Protein AF-A0A1T4LUF7-F1 (afdb_monomer)

Radius of gyration: 30.99 Å; Cα contacts (8 Å, |Δi|>4): 1324; chains: 1; bounding box: 72×42×96 Å

pLDDT: mean 92.72, std 5.29, range [58.97, 98.5]

Sequence (493 aa):
MELEKEYSCLEKNELVFCKAINVDKNYQETPEAYLDDIFKVVKCTAHSYVTSCDIKDSTVYIIGKTEICLTYYNEQNELLYTDFVEDFNESIAIDSVSEYAFGIVTVCNKYCNFRIINQRRIDIHTSFALNVSVYDKKSCPCVCKCEKSKLKKSEEKIAYVENAVISKIDVEESFVLPANSNGINRVVSFELSATSTDIKTIKDKALIRANVSISVLYTNNENKIDKANFTFEASKIVEISGVDEKCSCIAKISKGSLYVKAKSSTDDNGGKIELYGDLSLAVIVVKEECRKIISDGYIVGKKTKNSYSSFDCLTNGKCVSDSKNAKLSLDLSSSITKIYDLSVVVSSCTQKNNKLCVDFEICILAESAEKGIEYITQTKTIEIKTENSEIASSAFVSSFDYTIVNDKNISVNVMYSYCGYMGKQKTINALSEIECTDDSVSVPALTLYFAKQNEKLWDIAKKFSSDIELIKKENNITCESLDSNKVIIIPGL

Organism: NCBI:txid290054

Secondary structure (DSSP, 8-state):
----EEEEEEEEEEEEEEEEEEEEEEEEE---TTSPP-SEEEEEEEEEEEEEEEEETTEEEEEEEEEEEEEEE-TT--EEEEEEEEEEEEEEE-S---TT-EEEEEEEEEEEEEEEEETTEEEEEEEEEEEEEEEEEEEEEEEEEETT-EEEEEEEEEEEEEEEEEEEEEEEEEEEPPTTS----EEEEEEEEEEEEEEEEETTEEEEEEEEEEEEEEE-TTS-EEEEEEEEEEEEEEE-TT--TT-EEEEEEEEEEEEEEEE--SS-TT-EEEEEEEEEEEEEEEEEEEEEEEEEEE-TTEEEEEEEEEEEEEEEEEEEEEEEEEEEEEE-SSPEEEEEEEEEEEEEEEEETTEEEEEEEEEEEEEETTTEEEEEEEEEEEEEE-SSEEEEEEEEEEEEEEEEEETTEEEEEEEEEEEEEEEEEEEEEEEEEEEEEEEE----SEEEEEEPTT-BHHHHHHHTT--HHHHHHHHT--SSB-SS-EEEEEE--

Nearest PDB structures (foldseek):
  8f8q-assembly1_G  TM=3.710E-01  e=1.313E+00  Homo sapiens
  7ds2-assembly1_B  TM=4.241E-01  e=5.487E+00  Gallus gallus
  5ixm-assembly1_B  TM=3.322E-01  e=4.357E+00  Yersinia pestis
  1bxw-assembly1_A  TM=1.944E-01  e=5.239E+00  Escherichia coli BL21(DE3)
  6h04-assembly1_C  TM=9.007E-02  e=1.989E+00  Homo sapiens

Structure (mmCIF, N/CA/C/O backbone):
data_AF-A0A1T4LUF7-F1
#
_entry.id   AF-A0A1T4LUF7-F1
#
loop_
_atom_site.group_PDB
_atom_site.id
_atom_site.type_symbol
_atom_site.label_atom_id
_atom_site.label_alt_id
_atom_site.label_comp_id
_atom_site.label_asym_id
_atom_site.label_entity_id
_atom_site.label_seq_id
_atom_site.pdbx_PDB_ins_code
_atom_site.Cartn_x
_atom_site.Cartn_y
_atom_site.Cartn_z
_atom_site.occupancy
_atom_site.B_iso_or_equiv
_atom_site.auth_seq_id
_atom_site.auth_comp_id
_atom_site.auth_asym_id
_atom_site.auth_atom_id
_atom_site.pdbx_PDB_model_num
ATOM 1 N N . MET A 1 1 ? -36.507 -10.527 41.087 1.00 68.25 1 MET A N 1
ATOM 2 C CA . MET A 1 1 ? -36.806 -9.113 40.719 1.00 68.25 1 MET A CA 1
ATOM 3 C C . MET A 1 1 ? -36.488 -8.934 39.247 1.00 68.25 1 MET A C 1
ATOM 5 O O . MET A 1 1 ? -35.364 -9.230 38.865 1.00 68.25 1 MET A O 1
ATOM 9 N N . GLU A 1 2 ? -37.439 -8.474 38.437 1.00 72.06 2 GLU A N 1
ATOM 10 C CA . GLU A 1 2 ? -37.173 -8.180 37.025 1.00 72.06 2 GLU A CA 1
ATOM 11 C C . GLU A 1 2 ? -36.382 -6.867 36.914 1.00 72.06 2 GLU A C 1
ATOM 13 O O . GLU A 1 2 ? -36.699 -5.882 37.588 1.00 72.06 2 GLU A O 1
ATOM 18 N N . LEU A 1 3 ? -35.285 -6.891 36.157 1.00 84.75 3 LEU A N 1
ATOM 19 C CA . LEU A 1 3 ? -34.442 -5.722 35.914 1.00 84.75 3 LEU A CA 1
ATOM 20 C C . LEU A 1 3 ? -34.848 -5.094 34.587 1.00 84.75 3 LEU A C 1
ATOM 22 O O . LEU A 1 3 ? -34.883 -5.786 33.572 1.00 84.75 3 LEU A O 1
ATOM 26 N N . GLU A 1 4 ? -35.075 -3.785 34.584 1.00 89.19 4 GLU A N 1
ATOM 27 C CA . GLU A 1 4 ? -35.257 -3.021 33.352 1.00 89.19 4 GLU A CA 1
ATOM 28 C C . GLU A 1 4 ? -33.883 -2.716 32.747 1.00 89.19 4 GLU A C 1
ATOM 30 O O . GLU A 1 4 ? -33.110 -1.915 33.288 1.00 89.19 4 GLU A O 1
ATOM 35 N N . LYS A 1 5 ? -33.562 -3.418 31.655 1.00 91.88 5 LYS A N 1
ATOM 36 C CA . LYS A 1 5 ? -32.275 -3.359 30.953 1.00 91.88 5 LYS A CA 1
ATOM 37 C C . LYS A 1 5 ? -32.469 -2.726 29.582 1.00 91.88 5 LYS A C 1
ATOM 39 O O . LYS A 1 5 ? -33.383 -3.091 28.849 1.00 91.88 5 LYS A O 1
ATOM 44 N N . GLU A 1 6 ? -31.558 -1.840 29.214 1.00 93.75 6 GLU A N 1
ATOM 45 C CA . GLU A 1 6 ? -31.415 -1.351 27.848 1.00 93.75 6 GLU A CA 1
ATOM 46 C C . GLU A 1 6 ? -30.084 -1.863 27.296 1.00 93.75 6 GLU A C 1
ATOM 48 O O . GLU A 1 6 ? -29.048 -1.838 27.977 1.00 93.75 6 GLU A O 1
ATOM 53 N N . TYR A 1 7 ? -30.122 -2.321 26.050 1.00 92.62 7 TYR A N 1
ATOM 54 C CA . TYR A 1 7 ? -28.956 -2.820 25.338 1.00 92.62 7 TYR A CA 1
ATOM 55 C C . TYR A 1 7 ? -28.556 -1.835 24.244 1.00 92.62 7 TYR A C 1
ATOM 57 O O . TYR A 1 7 ? -29.390 -1.183 23.617 1.00 92.62 7 TYR A O 1
ATOM 65 N N . SER A 1 8 ? -27.257 -1.752 24.004 1.00 92.50 8 SER A N 1
ATOM 66 C CA . SER A 1 8 ? -26.667 -1.144 22.817 1.00 92.50 8 SER A CA 1
ATOM 67 C C . SER A 1 8 ? -25.793 -2.173 22.109 1.00 92.50 8 SER A C 1
ATOM 69 O O . SER A 1 8 ? -25.601 -3.287 22.593 1.00 92.50 8 SER A O 1
ATOM 71 N N . CYS A 1 9 ? -25.209 -1.789 20.981 1.00 91.19 9 CYS A N 1
ATOM 72 C CA . CYS A 1 9 ? -24.253 -2.626 20.277 1.00 91.19 9 CYS A CA 1
ATOM 73 C C . CYS A 1 9 ? -22.980 -1.833 19.991 1.00 91.19 9 CYS A C 1
ATOM 75 O O . CYS A 1 9 ? -23.034 -0.750 19.408 1.00 91.19 9 CYS A O 1
ATOM 77 N N . LEU A 1 10 ? -21.831 -2.355 20.419 1.00 92.00 10 LEU A N 1
ATOM 78 C CA . LEU A 1 10 ? -20.542 -1.833 19.984 1.00 92.00 10 LEU A CA 1
ATOM 79 C C . LEU A 1 10 ? -20.235 -2.430 18.614 1.00 92.00 10 LEU A C 1
ATOM 81 O O . LEU A 1 10 ? -19.961 -3.621 18.508 1.00 92.00 10 LEU A O 1
ATOM 85 N N . GLU A 1 11 ? -20.279 -1.600 17.575 1.00 92.06 11 GLU A N 1
ATOM 86 C CA . GLU A 1 11 ? -20.084 -2.056 16.195 1.00 92.06 11 GLU A CA 1
ATOM 87 C C . GLU A 1 11 ? -18.915 -1.370 15.508 1.00 92.06 11 GLU A C 1
ATOM 89 O O . GLU A 1 11 ? -18.881 -0.145 15.453 1.00 92.06 11 GLU A O 1
ATOM 94 N N . LYS A 1 12 ? -17.973 -2.121 14.959 1.00 93.31 12 LYS A N 1
ATOM 95 C CA . LYS A 1 12 ? -16.908 -1.558 14.125 1.00 93.31 12 LYS A CA 1
ATOM 96 C C . LYS A 1 12 ? -16.509 -2.558 13.063 1.00 93.31 12 LYS A C 1
ATOM 98 O O . LYS A 1 12 ? -16.704 -3.758 13.250 1.00 93.31 12 LYS A O 1
ATOM 103 N N . ASN A 1 13 ? -15.901 -2.070 11.997 1.00 95.19 13 ASN A N 1
ATOM 104 C CA . ASN A 1 13 ? -15.259 -2.964 11.053 1.00 95.19 13 ASN A CA 1
ATOM 105 C C . ASN A 1 13 ? -14.015 -3.578 11.704 1.00 95.19 13 ASN A C 1
ATOM 107 O O . ASN A 1 13 ? -13.225 -2.898 12.371 1.00 95.19 13 ASN A O 1
ATOM 111 N N . GLU A 1 14 ? -13.855 -4.881 11.529 1.00 94.38 14 GLU A N 1
ATOM 112 C CA . GLU A 1 14 ? -12.694 -5.648 11.960 1.00 94.38 14 GLU A CA 1
ATOM 113 C C . GLU A 1 14 ? -12.045 -6.326 10.771 1.00 94.38 14 GLU A C 1
ATOM 115 O O . GLU A 1 14 ? -12.718 -6.709 9.822 1.00 94.38 14 GLU A O 1
ATOM 120 N N . LEU A 1 15 ? -10.727 -6.489 10.846 1.00 95.12 15 LEU A N 1
ATOM 121 C CA . LEU A 1 15 ? -9.984 -7.291 9.889 1.00 95.12 15 LEU A CA 1
ATOM 122 C C . LEU A 1 15 ? -10.363 -8.763 10.095 1.00 95.12 15 LEU A C 1
ATOM 124 O O . LEU A 1 15 ? -9.934 -9.378 11.072 1.00 95.12 15 LEU A O 1
ATOM 128 N N . VAL A 1 16 ? -11.175 -9.307 9.192 1.00 95.69 16 VAL A N 1
ATOM 129 C CA . VAL A 1 16 ? -11.674 -10.693 9.257 1.00 95.69 16 VAL A CA 1
ATOM 130 C C . VAL A 1 16 ? -10.852 -11.651 8.399 1.00 95.69 16 VAL A C 1
ATOM 132 O O . VAL A 1 16 ? -10.808 -12.845 8.675 1.00 95.69 16 VAL A O 1
ATOM 135 N N . PHE A 1 17 ? -10.137 -11.135 7.398 1.00 96.25 17 PHE A N 1
ATOM 136 C CA . PHE A 1 17 ? -9.206 -11.916 6.590 1.00 96.25 17 PHE A CA 1
ATOM 137 C C . PHE A 1 17 ? -7.985 -11.075 6.220 1.00 96.25 17 PHE A C 1
ATOM 139 O O . PHE A 1 17 ? -8.116 -9.942 5.763 1.00 96.25 17 PHE A O 1
ATOM 146 N N . CYS A 1 18 ? -6.791 -11.638 6.401 1.00 94.94 18 CYS A N 1
ATOM 147 C CA . CYS A 1 18 ? -5.533 -11.013 6.008 1.00 94.94 18 CYS A CA 1
ATOM 148 C C . CYS A 1 18 ? -4.544 -12.079 5.542 1.00 94.94 18 CYS A C 1
ATOM 150 O O . CYS A 1 18 ? -4.130 -12.927 6.338 1.00 94.94 18 CYS A O 1
ATOM 152 N N . LYS A 1 19 ? -4.179 -12.061 4.256 1.00 94.50 19 LYS A N 1
ATOM 153 C CA . LYS A 1 19 ? -3.193 -12.989 3.682 1.00 94.50 19 LYS A CA 1
ATOM 154 C C . LYS A 1 19 ? -2.376 -12.327 2.577 1.00 94.50 19 LYS A C 1
ATOM 156 O O . LYS A 1 19 ? -2.897 -11.545 1.789 1.00 94.50 19 LYS A O 1
ATOM 161 N N . ALA A 1 20 ? -1.106 -12.714 2.497 1.00 94.38 20 ALA A N 1
ATOM 162 C CA . ALA A 1 20 ? -0.265 -12.490 1.329 1.00 94.38 20 ALA A CA 1
ATOM 163 C C . ALA A 1 20 ? -0.337 -13.727 0.425 1.00 94.38 20 ALA A C 1
ATOM 165 O O . ALA A 1 20 ? -0.019 -14.834 0.866 1.00 94.38 20 ALA A O 1
ATOM 166 N N . ILE A 1 21 ? -0.774 -13.547 -0.818 1.00 96.00 21 ILE A N 1
ATOM 167 C CA . ILE A 1 21 ? -0.974 -14.624 -1.791 1.00 96.00 21 ILE A CA 1
ATOM 168 C C . ILE A 1 21 ? 0.021 -14.435 -2.919 1.00 96.00 21 ILE A C 1
ATOM 170 O O . ILE A 1 21 ? 0.059 -13.378 -3.537 1.00 96.00 21 ILE A O 1
ATOM 174 N N . ASN A 1 22 ? 0.833 -15.456 -3.171 1.00 96.62 22 ASN A N 1
ATOM 175 C CA . ASN A 1 22 ? 1.779 -15.432 -4.277 1.00 96.62 22 ASN A CA 1
ATOM 176 C C . ASN A 1 22 ? 1.057 -15.825 -5.558 1.00 96.62 22 ASN A C 1
ATOM 178 O O . ASN A 1 22 ? 0.342 -16.826 -5.577 1.00 96.62 22 ASN A O 1
ATOM 182 N N . VAL A 1 23 ? 1.271 -15.038 -6.599 1.00 97.38 23 VAL A N 1
ATOM 183 C CA . VAL A 1 23 ? 0.708 -15.233 -7.923 1.00 97.38 23 VAL A CA 1
ATOM 184 C C . VAL A 1 23 ? 1.871 -15.329 -8.894 1.00 97.38 23 VAL A C 1
ATOM 186 O O . VAL A 1 23 ? 2.714 -14.434 -8.943 1.00 97.38 23 VAL A O 1
ATOM 189 N N . ASP A 1 24 ? 1.897 -16.416 -9.654 1.00 97.19 24 ASP A N 1
ATOM 190 C CA . ASP A 1 24 ? 2.863 -16.647 -10.718 1.00 97.19 24 ASP A CA 1
ATOM 191 C C . ASP A 1 24 ? 2.123 -16.632 -12.058 1.00 97.19 24 ASP A C 1
ATOM 193 O O . ASP A 1 24 ? 1.112 -17.322 -12.231 1.00 97.19 24 ASP A O 1
ATOM 197 N N . LYS A 1 25 ? 2.610 -15.832 -13.008 1.00 97.12 25 LYS A N 1
ATOM 198 C CA . LYS A 1 25 ? 2.040 -15.723 -14.354 1.00 97.12 25 LYS A CA 1
ATOM 199 C C . LYS A 1 25 ? 3.109 -15.966 -15.405 1.00 97.12 25 LYS A C 1
ATOM 201 O O . LYS A 1 25 ? 4.266 -15.575 -15.246 1.00 97.12 25 LYS A O 1
ATOM 206 N N . ASN A 1 26 ? 2.684 -16.628 -16.475 1.00 97.06 26 ASN A N 1
ATOM 207 C CA . ASN A 1 26 ? 3.510 -16.937 -17.629 1.00 97.06 26 ASN A CA 1
ATOM 208 C C . ASN A 1 26 ? 2.856 -16.295 -18.845 1.00 97.06 26 ASN A C 1
ATOM 210 O O . ASN A 1 26 ? 1.731 -16.659 -19.189 1.00 97.06 26 ASN A O 1
ATOM 214 N N . TYR A 1 27 ? 3.565 -15.368 -19.468 1.00 96.81 27 TYR A N 1
ATOM 215 C CA . TYR A 1 27 ? 3.114 -14.650 -20.648 1.00 96.81 27 TYR A CA 1
ATOM 216 C C . TYR A 1 27 ? 4.032 -14.973 -21.820 1.00 96.81 27 TYR A C 1
ATOM 218 O O . TYR A 1 27 ? 5.219 -15.251 -21.629 1.00 96.81 27 TYR A O 1
ATOM 226 N N . GLN A 1 28 ? 3.478 -14.981 -23.027 1.00 96.88 28 GLN A N 1
ATOM 227 C CA . GLN A 1 28 ? 4.234 -15.227 -24.247 1.00 96.88 28 GLN A CA 1
ATOM 228 C C . GLN A 1 28 ? 4.011 -14.052 -25.185 1.00 96.88 28 GLN A C 1
ATOM 230 O O . GLN A 1 28 ? 2.984 -13.980 -25.858 1.00 96.88 28 GLN A O 1
ATOM 235 N N . GLU A 1 29 ? 5.013 -13.188 -25.272 1.00 97.12 29 GLU A N 1
ATOM 236 C CA . GLU A 1 29 ? 4.901 -11.915 -25.968 1.00 97.12 29 GLU A CA 1
ATOM 237 C C . GLU A 1 29 ? 5.579 -11.935 -27.331 1.00 97.12 29 GLU A C 1
ATOM 239 O O . GLU A 1 29 ? 6.511 -12.704 -27.606 1.00 97.12 29 GLU A O 1
ATOM 244 N N . THR A 1 30 ? 5.085 -11.078 -28.217 1.00 96.12 30 THR A N 1
ATOM 245 C CA . THR A 1 30 ? 5.640 -10.860 -29.553 1.00 96.12 30 THR A CA 1
ATOM 246 C C . THR A 1 30 ? 5.667 -9.362 -29.827 1.00 96.12 30 THR A C 1
ATOM 248 O O . THR A 1 30 ? 4.592 -8.767 -29.884 1.00 96.12 30 THR A O 1
ATOM 251 N N . PRO A 1 31 ? 6.852 -8.737 -30.007 1.00 94.00 31 PRO A N 1
ATOM 252 C CA . PRO A 1 31 ? 6.928 -7.325 -30.359 1.00 94.00 31 PRO A CA 1
ATOM 253 C C . PRO A 1 31 ? 6.099 -7.015 -31.605 1.00 94.00 31 PRO A C 1
ATOM 255 O O . PRO A 1 31 ? 5.992 -7.848 -32.516 1.00 94.00 31 PRO A O 1
ATOM 258 N N . GLU A 1 32 ? 5.546 -5.807 -31.665 1.00 91.56 32 GLU A N 1
ATOM 259 C CA . GLU A 1 32 ? 4.756 -5.353 -32.808 1.00 91.56 32 GLU A CA 1
ATOM 260 C C . GLU A 1 32 ? 5.536 -5.424 -34.128 1.00 91.56 32 GLU A C 1
ATOM 262 O O . GLU A 1 32 ? 6.760 -5.305 -34.164 1.00 91.56 32 GLU A O 1
ATOM 267 N N . ALA A 1 33 ? 4.822 -5.607 -35.242 1.00 90.50 33 ALA A N 1
ATOM 268 C CA . ALA A 1 33 ? 5.426 -5.881 -36.548 1.00 90.50 33 ALA A CA 1
ATOM 269 C C . ALA A 1 33 ? 6.339 -4.759 -37.081 1.00 90.50 33 ALA A C 1
ATOM 271 O O . ALA A 1 33 ? 7.165 -5.024 -37.948 1.00 90.50 33 ALA A O 1
ATOM 272 N N . TYR A 1 34 ? 6.188 -3.524 -36.590 1.00 90.38 34 TYR A N 1
ATOM 273 C CA . TYR A 1 34 ? 7.048 -2.398 -36.968 1.00 90.38 34 TYR A CA 1
ATOM 274 C C . TYR A 1 34 ? 8.362 -2.335 -36.176 1.00 90.38 34 TYR A C 1
ATOM 276 O O . TYR A 1 34 ? 9.232 -1.539 -36.522 1.00 90.38 34 TYR A O 1
ATOM 284 N N . LEU A 1 35 ? 8.489 -3.105 -35.093 1.00 91.19 35 LEU A N 1
ATOM 285 C CA . LEU A 1 35 ? 9.718 -3.203 -34.310 1.00 91.19 35 LEU A CA 1
ATOM 286 C C . LEU A 1 35 ? 10.639 -4.252 -34.923 1.00 91.19 35 LEU A C 1
ATOM 288 O O . LEU A 1 35 ? 10.155 -5.286 -35.383 1.00 91.19 35 LEU A O 1
ATOM 292 N N . ASP A 1 36 ? 11.948 -4.019 -34.873 1.00 94.25 36 ASP A N 1
ATOM 293 C CA . ASP A 1 36 ? 12.945 -4.988 -35.332 1.00 94.25 36 ASP A CA 1
ATOM 294 C C . ASP A 1 36 ? 13.020 -6.227 -34.428 1.00 94.25 36 ASP A C 1
ATOM 296 O O . ASP A 1 36 ? 12.439 -6.301 -33.344 1.00 94.25 36 ASP A O 1
ATOM 300 N N . ASP A 1 37 ? 13.756 -7.224 -34.900 1.00 95.44 37 ASP A N 1
ATOM 301 C CA . ASP A 1 37 ? 13.931 -8.501 -34.226 1.00 95.44 37 ASP A CA 1
ATOM 302 C C . ASP A 1 37 ? 14.769 -8.396 -32.947 1.00 95.44 37 ASP A C 1
ATOM 304 O O . ASP A 1 37 ? 15.745 -7.649 -32.851 1.00 95.44 37 ASP A O 1
ATOM 308 N N . ILE A 1 38 ? 14.404 -9.212 -31.958 1.00 96.62 38 ILE A N 1
ATOM 309 C CA . ILE A 1 38 ? 15.122 -9.348 -30.697 1.00 96.62 38 ILE A CA 1
ATOM 310 C C . ILE A 1 38 ? 16.442 -10.076 -30.959 1.00 96.62 38 ILE A C 1
ATOM 312 O O . ILE A 1 38 ? 16.466 -11.294 -31.151 1.00 96.62 38 ILE A O 1
ATOM 316 N N . PHE A 1 39 ? 17.553 -9.341 -30.894 1.00 94.31 39 PHE A N 1
ATOM 317 C CA . PHE A 1 39 ? 18.899 -9.909 -30.953 1.00 94.31 39 PHE A CA 1
ATOM 318 C C . PHE A 1 39 ? 19.443 -10.220 -29.552 1.00 94.31 39 PHE A C 1
ATOM 320 O O . PHE A 1 39 ? 19.915 -11.328 -29.292 1.00 94.31 39 PHE A O 1
ATOM 327 N N . LYS A 1 40 ? 19.341 -9.268 -28.613 1.00 93.06 40 LYS A N 1
ATOM 328 C CA . LYS A 1 40 ? 19.779 -9.452 -27.217 1.00 93.06 40 LYS A CA 1
ATOM 329 C C . LYS A 1 40 ? 18.921 -8.644 -26.250 1.00 93.06 40 LYS A C 1
ATOM 331 O O . LYS A 1 40 ? 18.889 -7.422 -26.329 1.00 93.06 40 LYS A O 1
ATOM 336 N N . VAL A 1 41 ? 18.292 -9.308 -25.283 1.00 94.75 41 VAL A N 1
ATOM 337 C CA . VAL A 1 41 ? 17.543 -8.626 -24.216 1.00 94.75 41 VAL A CA 1
ATOM 338 C C . VAL A 1 41 ? 18.507 -7.993 -23.212 1.00 94.75 41 VAL A C 1
ATOM 340 O O . VAL A 1 41 ? 19.458 -8.636 -22.767 1.00 94.75 41 VAL A O 1
ATOM 343 N N . VAL A 1 42 ? 18.243 -6.734 -22.861 1.00 93.31 42 VAL A N 1
ATOM 344 C CA . VAL A 1 42 ? 19.004 -5.955 -21.872 1.00 93.31 42 VAL A CA 1
ATOM 345 C C . VAL A 1 42 ? 18.244 -5.871 -20.552 1.00 93.31 42 VAL A C 1
ATOM 347 O O . VAL A 1 42 ? 18.818 -6.088 -19.487 1.00 93.31 42 VAL A O 1
ATOM 350 N N . LYS A 1 43 ? 16.944 -5.570 -20.623 1.00 93.75 43 LYS A N 1
ATOM 351 C CA . LYS A 1 43 ? 16.053 -5.415 -19.471 1.00 93.75 43 LYS A CA 1
ATOM 352 C C . LYS A 1 43 ? 14.687 -5.988 -19.825 1.00 93.75 43 LYS A C 1
ATOM 354 O O . LYS A 1 43 ? 14.148 -5.679 -20.881 1.00 93.75 43 LYS A O 1
ATOM 359 N N . CYS A 1 44 ? 14.128 -6.798 -18.936 1.00 94.94 44 CYS A N 1
ATOM 360 C CA . CYS A 1 44 ? 12.742 -7.242 -19.007 1.00 94.94 44 CYS A CA 1
ATOM 361 C C . CYS A 1 44 ? 12.168 -7.191 -17.595 1.00 94.94 44 CYS A C 1
ATOM 363 O O . CYS A 1 44 ? 12.550 -7.989 -16.739 1.00 94.94 44 CYS A O 1
ATOM 365 N N . THR A 1 45 ? 11.286 -6.233 -17.344 1.00 94.19 45 THR A N 1
ATOM 366 C CA . THR A 1 45 ? 10.641 -6.040 -16.041 1.00 94.19 45 THR A CA 1
ATOM 367 C C . THR A 1 45 ? 9.146 -6.221 -16.175 1.00 94.19 45 THR A C 1
ATOM 369 O O . THR A 1 45 ? 8.583 -5.890 -17.211 1.00 94.19 45 THR A O 1
ATOM 372 N N . ALA A 1 46 ? 8.502 -6.682 -15.112 1.00 94.62 46 ALA A N 1
ATOM 373 C CA . ALA A 1 46 ? 7.055 -6.760 -15.033 1.00 94.62 46 ALA A CA 1
ATOM 374 C C . ALA A 1 46 ? 6.611 -6.169 -13.697 1.00 94.62 46 ALA A C 1
ATOM 376 O O . ALA A 1 46 ? 7.106 -6.591 -12.648 1.00 94.62 46 ALA A O 1
ATOM 377 N N . HIS A 1 47 ? 5.686 -5.213 -13.728 1.00 94.25 47 HIS A N 1
ATOM 378 C CA . HIS A 1 47 ? 5.020 -4.713 -12.527 1.00 94.25 47 HIS A CA 1
ATOM 379 C C . HIS A 1 47 ? 3.526 -4.970 -12.634 1.00 94.25 47 HIS A C 1
ATOM 381 O O . HIS A 1 47 ? 2.889 -4.700 -13.650 1.00 94.25 47 HIS A O 1
ATOM 387 N N . SER A 1 48 ? 2.969 -5.508 -11.557 1.00 96.75 48 SER A N 1
ATOM 388 C CA . SER A 1 48 ? 1.543 -5.784 -11.458 1.00 96.75 48 SER A CA 1
ATOM 389 C C . SER A 1 48 ? 0.861 -4.781 -10.538 1.00 96.75 48 SER A C 1
ATOM 391 O O . SER A 1 48 ? 1.438 -4.334 -9.544 1.00 96.75 48 SER A O 1
ATOM 393 N N . TYR A 1 49 ? -0.379 -4.432 -10.862 1.00 96.62 49 TYR A N 1
ATOM 394 C CA . TYR A 1 49 ? -1.212 -3.522 -10.078 1.00 96.62 49 TYR A CA 1
ATOM 395 C C . TYR A 1 49 ? -2.676 -3.965 -10.115 1.00 96.62 49 TYR A C 1
ATOM 397 O O . TYR A 1 49 ? -3.126 -4.620 -11.055 1.00 96.62 49 TYR A O 1
ATOM 405 N N . VAL A 1 50 ? -3.421 -3.638 -9.059 1.00 97.88 50 VAL A N 1
ATOM 406 C CA . VAL A 1 50 ? -4.837 -4.005 -8.922 1.00 97.88 50 VAL A CA 1
ATOM 407 C C . VAL A 1 50 ? -5.702 -2.843 -9.388 1.00 97.88 50 VAL A C 1
ATOM 409 O O . VAL A 1 50 ? -5.431 -1.690 -9.068 1.00 97.88 50 VAL A O 1
ATOM 412 N N . THR A 1 51 ? -6.755 -3.168 -10.128 1.00 97.44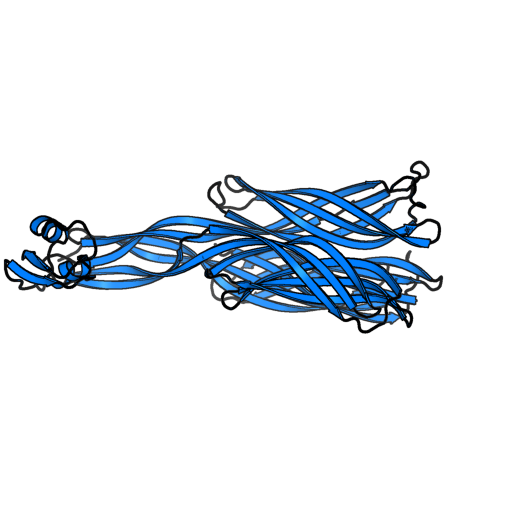 51 THR A N 1
ATOM 413 C CA . THR A 1 51 ? -7.733 -2.206 -10.654 1.00 97.44 51 THR A CA 1
ATOM 414 C C . THR A 1 51 ? -9.094 -2.335 -9.973 1.00 97.44 51 THR A C 1
ATOM 416 O O . THR A 1 51 ? -9.789 -1.333 -9.841 1.00 97.44 51 THR A O 1
ATOM 419 N N . SER A 1 52 ? -9.447 -3.536 -9.494 1.00 97.19 52 SER A N 1
ATOM 420 C CA . SER A 1 52 ? -10.651 -3.777 -8.693 1.00 97.19 52 SER A CA 1
ATOM 421 C C . SER A 1 52 ? -10.438 -4.860 -7.637 1.00 97.19 52 SER A C 1
ATOM 423 O O . SER A 1 52 ? -9.652 -5.794 -7.826 1.00 97.19 52 SER A O 1
ATOM 425 N N . CYS A 1 53 ? -11.178 -4.741 -6.537 1.00 97.62 53 CYS A N 1
ATOM 426 C CA . CYS A 1 53 ? -11.305 -5.745 -5.490 1.00 97.62 53 CYS A CA 1
ATOM 427 C C . CYS A 1 53 ? -12.759 -5.764 -5.014 1.00 97.62 53 CYS A C 1
ATOM 429 O O . CYS A 1 53 ? -13.186 -4.865 -4.293 1.00 97.62 53 CYS A O 1
ATOM 431 N N . ASP A 1 54 ? -13.486 -6.812 -5.380 1.00 96.75 54 ASP A N 1
ATOM 432 C CA . ASP A 1 54 ? -14.902 -6.977 -5.070 1.00 96.75 54 ASP A CA 1
ATOM 433 C C . ASP A 1 54 ? -15.117 -8.214 -4.201 1.00 96.75 54 ASP A C 1
ATOM 435 O O . ASP A 1 54 ? -14.404 -9.210 -4.322 1.00 96.75 54 ASP A O 1
ATOM 439 N N . ILE A 1 55 ? -16.117 -8.175 -3.323 1.00 97.06 55 ILE A N 1
ATOM 440 C CA . ILE A 1 55 ? -16.487 -9.316 -2.482 1.00 97.06 55 ILE A CA 1
ATOM 441 C C . ILE A 1 55 ? -17.898 -9.738 -2.848 1.00 97.06 55 ILE A C 1
ATOM 443 O O . ILE A 1 55 ? -18.836 -8.947 -2.778 1.00 97.06 55 ILE A O 1
ATOM 447 N N . LYS A 1 56 ? -18.052 -11.002 -3.233 1.00 94.94 56 LYS A N 1
ATOM 448 C CA . LYS A 1 56 ? -19.354 -11.578 -3.557 1.00 94.94 56 LYS A CA 1
ATOM 449 C C . LYS A 1 56 ? -19.408 -13.025 -3.098 1.00 94.94 56 LYS A C 1
ATOM 451 O O . LYS A 1 56 ? -18.481 -13.787 -3.358 1.00 94.94 56 LYS A O 1
ATOM 456 N N . ASP A 1 57 ? -20.491 -13.392 -2.417 1.00 90.44 57 ASP A N 1
ATOM 457 C CA . ASP A 1 57 ? -20.751 -14.761 -1.957 1.00 90.44 57 ASP A CA 1
ATOM 458 C C . ASP A 1 57 ? -19.553 -15.367 -1.191 1.00 90.44 57 ASP A C 1
ATOM 460 O O . ASP A 1 57 ? -19.129 -16.492 -1.444 1.00 90.44 57 ASP A O 1
ATOM 464 N N . SER A 1 58 ? -18.967 -14.589 -0.266 1.00 91.88 58 SER A N 1
ATOM 465 C CA . SER A 1 58 ? -17.776 -14.972 0.526 1.00 91.88 58 SER A CA 1
ATOM 466 C C . SER A 1 58 ? -16.547 -15.348 -0.318 1.00 91.88 58 SER A C 1
ATOM 468 O O . SER A 1 58 ? -15.711 -16.162 0.075 1.00 91.88 58 SER A O 1
ATOM 470 N N . THR A 1 59 ? -16.421 -14.736 -1.495 1.00 96.94 59 THR A N 1
ATOM 471 C CA . THR A 1 59 ? -15.246 -14.826 -2.362 1.00 96.94 59 THR A CA 1
ATOM 472 C C . THR A 1 59 ? -14.750 -13.421 -2.681 1.00 96.94 59 THR A C 1
ATOM 474 O O . THR A 1 59 ? -15.530 -12.563 -3.096 1.00 96.94 59 THR A O 1
ATOM 477 N N . VAL A 1 60 ? -13.453 -13.186 -2.487 1.00 98.12 60 VAL A N 1
ATOM 478 C CA . VAL A 1 60 ? -12.773 -11.959 -2.921 1.00 98.12 60 VAL A CA 1
ATOM 479 C C . VAL A 1 60 ? -12.345 -12.142 -4.372 1.00 98.12 60 VAL A C 1
ATOM 481 O O . VAL A 1 60 ? -11.569 -13.052 -4.663 1.00 98.12 60 VAL A O 1
ATOM 484 N N . TYR A 1 61 ? -12.829 -11.285 -5.264 1.00 98.06 61 TYR A N 1
ATOM 485 C CA . TYR A 1 61 ? -12.463 -11.224 -6.674 1.00 98.06 61 TYR A CA 1
ATOM 486 C C . TYR A 1 61 ? -11.522 -10.046 -6.897 1.00 98.06 61 TYR A C 1
ATOM 488 O O . TYR A 1 61 ? -11.867 -8.898 -6.624 1.00 98.06 61 TYR A O 1
ATOM 496 N N . ILE A 1 62 ? -10.325 -10.334 -7.390 1.00 98.50 62 ILE A N 1
ATOM 497 C CA . ILE A 1 62 ? -9.275 -9.347 -7.628 1.00 98.50 62 ILE A CA 1
ATOM 498 C C . ILE A 1 62 ? -9.031 -9.290 -9.126 1.00 98.50 62 ILE A C 1
ATOM 500 O O . ILE A 1 62 ? -8.730 -10.315 -9.735 1.00 98.50 62 ILE A O 1
ATOM 504 N N . ILE A 1 63 ? -9.135 -8.096 -9.704 1.00 98.31 63 ILE A N 1
ATOM 505 C CA . ILE A 1 63 ? -8.831 -7.839 -11.114 1.00 98.31 63 ILE A CA 1
ATOM 506 C C . ILE A 1 63 ? -7.674 -6.854 -11.166 1.00 98.31 63 ILE A C 1
ATOM 508 O O . ILE A 1 63 ? -7.717 -5.779 -10.559 1.00 98.31 63 ILE A O 1
ATOM 512 N N . GLY A 1 64 ? -6.634 -7.203 -11.903 1.00 97.94 64 GLY A N 1
ATOM 513 C CA . GLY A 1 64 ? -5.482 -6.345 -12.089 1.00 97.94 64 GLY A CA 1
ATOM 514 C C . GLY A 1 64 ? -4.837 -6.556 -13.440 1.00 97.94 64 GLY A C 1
ATOM 515 O O . GLY A 1 64 ? -5.346 -7.287 -14.288 1.00 97.94 64 GLY A O 1
ATOM 516 N N . LYS A 1 65 ? -3.713 -5.880 -13.625 1.00 97.94 65 LYS A N 1
ATOM 517 C CA . LYS A 1 65 ? -2.927 -5.932 -14.849 1.00 97.94 65 LYS A CA 1
ATOM 518 C C . LYS A 1 65 ? -1.459 -6.104 -14.521 1.00 97.94 65 LYS A C 1
ATOM 520 O O . LYS A 1 65 ? -0.994 -5.630 -13.482 1.00 97.94 65 LYS A O 1
ATOM 525 N N . THR A 1 66 ? -0.740 -6.750 -15.420 1.00 97.62 66 THR A N 1
ATOM 526 C CA . THR A 1 66 ? 0.713 -6.826 -15.432 1.00 97.62 66 THR A CA 1
ATOM 527 C C . THR A 1 66 ? 1.214 -6.066 -16.649 1.00 97.62 66 THR A C 1
ATOM 529 O O . THR A 1 66 ? 0.936 -6.459 -17.777 1.00 97.62 66 THR A O 1
ATOM 532 N N . GLU A 1 67 ? 1.948 -4.979 -16.424 1.00 96.56 67 GLU A N 1
ATOM 533 C CA . GLU A 1 67 ? 2.632 -4.256 -17.494 1.00 96.56 67 GLU A CA 1
ATOM 534 C C . GLU A 1 67 ? 4.090 -4.722 -17.541 1.00 96.56 67 GLU A C 1
ATOM 536 O O . GLU A 1 67 ? 4.823 -4.710 -16.547 1.00 96.56 67 GLU A O 1
ATOM 541 N N . ILE A 1 68 ? 4.483 -5.199 -18.713 1.00 96.12 68 ILE A N 1
ATOM 542 C CA . ILE A 1 68 ? 5.782 -5.774 -19.023 1.00 96.12 68 ILE A CA 1
ATOM 543 C C . ILE A 1 68 ? 6.537 -4.742 -19.846 1.00 96.12 68 ILE A C 1
ATOM 545 O O . ILE A 1 68 ? 6.024 -4.249 -20.838 1.00 96.12 68 ILE A O 1
ATOM 549 N N . CYS A 1 69 ? 7.765 -4.424 -19.461 1.00 95.25 69 CYS A N 1
ATOM 550 C CA . CYS A 1 69 ? 8.638 -3.492 -20.166 1.00 95.25 69 CYS A CA 1
ATOM 551 C C . CYS A 1 69 ? 9.875 -4.241 -20.661 1.00 95.25 69 CYS A C 1
ATOM 553 O O . CYS A 1 69 ? 10.638 -4.779 -19.852 1.00 95.25 69 CYS A O 1
ATOM 555 N N . LEU A 1 70 ? 10.087 -4.247 -21.976 1.00 95.88 70 LEU A N 1
ATOM 556 C CA . LEU A 1 70 ? 11.174 -4.950 -22.643 1.00 95.88 70 LEU A CA 1
ATOM 557 C C . LEU A 1 70 ? 12.099 -3.959 -23.355 1.00 95.88 70 LEU A C 1
ATOM 559 O O . LEU A 1 70 ? 11.693 -3.271 -24.288 1.00 95.88 70 LEU A O 1
ATOM 563 N N . THR A 1 71 ? 13.369 -3.957 -22.959 1.00 95.38 71 THR A N 1
ATOM 564 C CA . THR A 1 71 ? 14.454 -3.235 -23.628 1.00 95.38 71 THR A CA 1
ATOM 565 C C . THR A 1 71 ? 15.443 -4.238 -24.217 1.00 95.38 71 THR A C 1
ATOM 567 O O . THR A 1 71 ? 15.953 -5.112 -23.504 1.00 95.38 71 THR A O 1
ATOM 570 N N . TYR A 1 72 ? 15.751 -4.118 -25.506 1.00 95.12 72 TYR A N 1
ATOM 571 C CA . TYR A 1 72 ? 16.593 -5.078 -26.225 1.00 95.12 72 TYR A CA 1
ATOM 572 C C . TYR A 1 72 ? 17.379 -4.425 -27.363 1.00 95.12 72 TYR A C 1
ATOM 574 O O . TYR A 1 72 ? 17.018 -3.359 -27.848 1.00 95.12 72 TYR A O 1
ATOM 582 N N . TYR A 1 73 ? 18.460 -5.075 -27.781 1.00 93.75 73 TYR A N 1
ATOM 583 C CA . TYR A 1 73 ? 19.184 -4.740 -29.001 1.00 93.75 73 TYR A CA 1
ATOM 584 C C . TYR A 1 73 ? 18.592 -5.467 -30.203 1.00 93.75 73 TYR A C 1
ATOM 586 O O . TYR A 1 73 ? 18.269 -6.654 -30.084 1.00 93.75 73 TYR A O 1
ATOM 594 N N . ASN A 1 74 ? 18.524 -4.785 -31.347 1.00 94.00 74 ASN A N 1
ATOM 595 C CA . ASN A 1 74 ? 18.352 -5.411 -32.662 1.00 94.00 74 ASN A CA 1
ATOM 596 C C . ASN A 1 74 ? 19.707 -5.847 -33.262 1.00 94.00 74 ASN A C 1
ATOM 598 O O . ASN A 1 74 ? 20.767 -5.652 -32.659 1.00 94.00 74 ASN A O 1
ATOM 602 N N . GLU A 1 75 ? 19.688 -6.443 -34.458 1.00 93.56 75 GLU A N 1
ATOM 603 C CA . GLU A 1 75 ? 20.906 -6.889 -35.160 1.00 93.56 75 GLU A CA 1
ATOM 604 C C . GLU A 1 75 ? 21.840 -5.729 -35.548 1.00 93.56 75 GLU A C 1
ATOM 606 O O . GLU A 1 75 ? 23.050 -5.914 -35.676 1.00 93.56 75 GLU A O 1
ATOM 611 N N . GLN A 1 76 ? 21.298 -4.517 -35.690 1.00 92.69 76 GLN A N 1
ATOM 612 C CA . GLN A 1 76 ? 22.036 -3.285 -35.977 1.00 92.69 76 GLN A CA 1
ATOM 613 C C . GLN A 1 76 ? 22.645 -2.650 -34.715 1.00 92.69 76 GLN A C 1
ATOM 615 O O . GLN A 1 76 ? 23.238 -1.573 -34.795 1.00 92.69 76 GLN A O 1
ATOM 620 N N . ASN A 1 77 ? 22.547 -3.322 -33.560 1.00 89.62 77 ASN A N 1
ATOM 621 C CA . ASN A 1 77 ? 23.039 -2.858 -32.263 1.00 89.62 77 ASN A CA 1
ATOM 622 C C . ASN A 1 77 ? 22.376 -1.549 -31.786 1.00 89.62 77 ASN A C 1
ATOM 624 O O . ASN A 1 77 ? 22.956 -0.785 -31.011 1.00 89.62 77 ASN A O 1
ATOM 628 N N . GLU A 1 78 ? 21.142 -1.297 -32.223 1.00 91.56 78 GLU A N 1
ATOM 629 C CA . GLU A 1 78 ? 20.301 -0.226 -31.705 1.00 91.56 78 GLU A CA 1
ATOM 630 C C . GLU A 1 78 ? 19.477 -0.717 -30.518 1.00 91.56 78 GLU A C 1
ATOM 632 O O . GLU A 1 78 ? 18.937 -1.822 -30.533 1.00 91.56 78 GLU A O 1
ATOM 637 N N . LEU A 1 79 ? 19.354 0.125 -29.492 1.00 92.44 79 LEU A N 1
ATOM 638 C CA . LEU A 1 79 ? 18.547 -0.175 -28.316 1.00 92.44 79 LEU A CA 1
ATOM 639 C C . LEU A 1 79 ? 17.081 0.201 -28.580 1.00 92.44 79 LEU A C 1
ATOM 641 O O . LEU A 1 79 ? 16.781 1.339 -28.941 1.00 92.44 79 LEU A O 1
ATOM 645 N N . LEU A 1 80 ? 16.178 -0.754 -28.401 1.00 93.50 80 LEU A N 1
ATOM 646 C CA . LEU A 1 80 ? 14.738 -0.633 -28.614 1.00 93.50 80 LEU A CA 1
ATOM 647 C C . LEU A 1 80 ? 13.976 -0.871 -27.313 1.00 93.50 80 LEU A C 1
ATOM 649 O O . LEU A 1 80 ? 14.479 -1.524 -26.398 1.00 93.50 80 LEU A O 1
ATOM 653 N N . TYR A 1 81 ? 12.753 -0.348 -27.261 1.00 94.56 81 TYR A N 1
ATOM 654 C CA . TYR A 1 81 ? 11.826 -0.492 -26.146 1.00 94.56 81 TYR A CA 1
ATOM 655 C C . TYR A 1 81 ? 10.435 -0.840 -26.659 1.00 94.56 81 TYR A C 1
ATOM 657 O O . TYR A 1 81 ? 9.979 -0.290 -27.661 1.00 94.56 81 TYR A O 1
ATOM 665 N N . THR A 1 82 ? 9.775 -1.748 -25.955 1.00 94.75 82 THR A N 1
ATOM 666 C CA . THR A 1 82 ? 8.362 -2.070 -26.137 1.00 94.75 82 THR A CA 1
ATOM 667 C C . THR A 1 82 ? 7.768 -2.479 -24.802 1.00 94.75 82 THR A C 1
ATOM 669 O O . THR A 1 82 ? 8.480 -2.967 -23.917 1.00 94.75 82 THR A O 1
ATOM 672 N N . ASP A 1 83 ? 6.464 -2.314 -24.671 1.00 94.38 83 ASP A N 1
ATOM 673 C CA . ASP A 1 83 ? 5.700 -2.743 -23.514 1.00 94.38 83 ASP A CA 1
ATOM 674 C C . ASP A 1 83 ? 4.518 -3.630 -23.919 1.00 94.38 83 ASP A C 1
ATOM 676 O O . ASP A 1 83 ? 4.097 -3.637 -25.075 1.00 94.38 83 ASP A O 1
ATOM 680 N N . PHE A 1 84 ? 4.046 -4.428 -22.965 1.00 95.44 84 PHE A N 1
ATOM 681 C CA . PHE A 1 84 ? 2.885 -5.307 -23.096 1.00 95.44 84 PHE A CA 1
ATOM 682 C C . PHE A 1 84 ? 2.036 -5.175 -21.836 1.00 95.44 84 PHE A C 1
ATOM 684 O O . PHE A 1 84 ? 2.580 -5.003 -20.743 1.00 95.44 84 PHE A O 1
ATOM 691 N N . VAL A 1 85 ? 0.715 -5.276 -21.964 1.00 96.69 85 VAL A N 1
ATOM 692 C CA . VAL A 1 85 ? -0.206 -5.198 -20.826 1.00 96.69 85 VAL A CA 1
ATOM 693 C C . VAL A 1 85 ? -1.134 -6.398 -20.855 1.00 96.69 85 VAL A C 1
ATOM 695 O O . VAL A 1 85 ? -1.965 -6.520 -21.749 1.00 96.69 85 VAL A O 1
ATOM 698 N N . GLU A 1 86 ? -1.013 -7.238 -19.834 1.00 97.56 86 GLU A N 1
ATOM 699 C CA . GLU A 1 86 ? -1.799 -8.458 -19.676 1.00 97.56 86 GLU A CA 1
ATOM 700 C C . GLU A 1 86 ? -2.723 -8.351 -18.465 1.00 97.56 86 GLU A C 1
ATOM 702 O O . GLU A 1 86 ? -2.328 -7.874 -17.398 1.00 97.56 86 GLU A O 1
ATOM 707 N N . ASP A 1 87 ? -3.963 -8.804 -18.616 1.00 97.50 87 ASP A N 1
ATOM 708 C CA . ASP A 1 87 ? -4.931 -8.826 -17.523 1.00 97.50 87 ASP A CA 1
ATOM 709 C C . ASP A 1 87 ? -4.715 -10.069 -16.644 1.00 97.50 87 ASP A C 1
ATOM 711 O O . ASP A 1 87 ? -4.482 -11.180 -17.126 1.00 97.50 87 ASP A O 1
ATOM 715 N N . PHE A 1 88 ? -4.880 -9.916 -15.330 1.00 97.56 88 PHE A N 1
ATOM 716 C CA . PHE A 1 88 ? -4.978 -11.044 -14.412 1.00 97.56 88 PHE A CA 1
ATOM 717 C C . PHE A 1 88 ? -6.226 -10.949 -13.541 1.00 97.56 88 PHE A C 1
ATOM 719 O O . PHE A 1 88 ? -6.715 -9.873 -13.195 1.00 97.56 88 PHE A O 1
ATOM 726 N N . ASN A 1 89 ? -6.721 -12.116 -13.145 1.00 97.81 89 A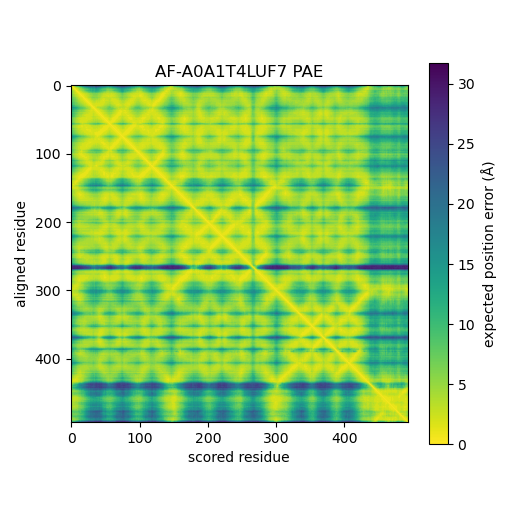SN A N 1
ATOM 727 C CA . ASN A 1 89 ? -7.795 -12.252 -12.179 1.00 97.81 89 ASN A CA 1
ATOM 728 C C . ASN A 1 89 ? -7.441 -13.337 -11.165 1.00 97.81 89 ASN A C 1
ATOM 730 O O . ASN A 1 89 ? -6.849 -14.354 -11.525 1.00 97.81 89 ASN A O 1
ATOM 734 N N . GLU A 1 90 ? -7.797 -13.097 -9.908 1.00 98.12 90 GLU A N 1
ATOM 735 C CA . GLU A 1 90 ? -7.637 -14.043 -8.808 1.00 98.12 90 GLU A CA 1
ATOM 736 C C . GLU A 1 90 ? -8.916 -14.076 -7.971 1.00 98.12 90 GLU A C 1
ATOM 738 O O . GLU A 1 90 ? -9.569 -13.051 -7.767 1.00 98.12 90 GLU A O 1
ATOM 743 N N . SER A 1 91 ? -9.268 -15.259 -7.470 1.00 97.44 91 SER A N 1
ATOM 744 C CA . SER A 1 91 ? -10.441 -15.464 -6.619 1.00 97.44 91 SER A CA 1
ATOM 745 C C . SER A 1 91 ? -10.053 -16.199 -5.346 1.00 97.44 91 SER A C 1
ATOM 747 O O . SER A 1 91 ? -9.410 -17.249 -5.408 1.00 97.44 91 SER A O 1
ATOM 749 N N . ILE A 1 92 ? -10.457 -15.674 -4.194 1.00 97.75 92 ILE A N 1
ATOM 750 C CA . ILE A 1 92 ? -10.040 -16.189 -2.889 1.00 97.75 92 ILE A CA 1
ATOM 751 C C . ILE A 1 92 ? -11.278 -16.447 -2.044 1.00 97.75 92 ILE A C 1
ATOM 753 O O . ILE A 1 92 ? -11.985 -15.511 -1.675 1.00 97.75 92 ILE A O 1
ATOM 757 N N . ALA A 1 93 ? -11.521 -17.714 -1.716 1.00 96.88 93 ALA A N 1
ATOM 758 C CA . ALA A 1 93 ? -12.568 -18.084 -0.775 1.00 96.88 93 ALA A CA 1
ATOM 759 C C . ALA A 1 93 ? -12.198 -17.615 0.640 1.00 96.88 93 ALA A C 1
ATOM 761 O O . ALA A 1 93 ? -11.075 -17.845 1.110 1.00 96.88 93 ALA A O 1
ATOM 762 N N . ILE A 1 94 ? -13.150 -16.972 1.308 1.00 96.88 94 ILE A N 1
ATOM 763 C CA . ILE A 1 94 ? -13.037 -16.499 2.687 1.00 96.88 94 ILE A CA 1
ATOM 764 C C . ILE A 1 94 ? -14.190 -17.055 3.524 1.00 96.88 94 ILE A C 1
ATOM 766 O O . ILE A 1 94 ? -15.151 -17.613 2.992 1.00 96.88 94 ILE A O 1
ATOM 770 N N . ASP A 1 95 ? -14.077 -16.929 4.845 1.00 95.31 95 ASP A N 1
ATOM 771 C CA . ASP A 1 95 ? -15.188 -17.245 5.741 1.00 95.31 95 ASP A CA 1
ATOM 772 C C . ASP A 1 95 ? -16.387 -16.329 5.453 1.00 95.31 95 ASP A C 1
ATOM 774 O O . ASP A 1 95 ? -16.251 -15.286 4.812 1.00 95.31 95 ASP A O 1
ATOM 778 N N . SER A 1 96 ? -17.570 -16.726 5.927 1.00 94.00 96 SER A N 1
ATOM 779 C CA . SER A 1 96 ? -18.795 -15.957 5.708 1.00 94.00 96 SER A CA 1
ATOM 780 C C . SER A 1 96 ? -18.639 -14.517 6.195 1.00 94.00 96 SER A C 1
ATOM 782 O O . SER A 1 96 ? -18.347 -14.289 7.368 1.00 94.00 96 SER A O 1
ATOM 784 N N . VAL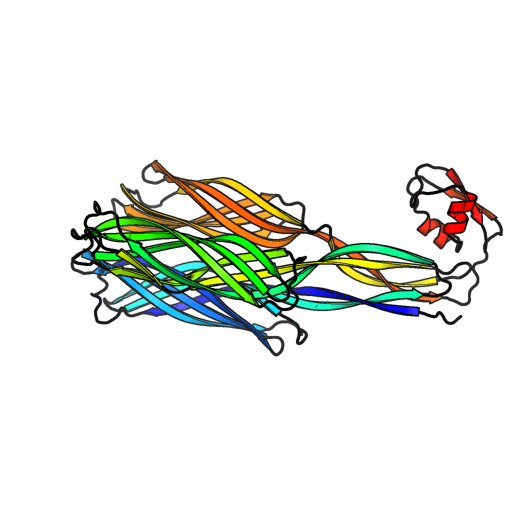 A 1 97 ? -18.914 -13.568 5.303 1.00 95.75 97 VAL A N 1
ATOM 785 C CA . VAL A 1 97 ? -18.920 -12.126 5.585 1.00 95.75 97 VAL A CA 1
ATOM 786 C C . VAL A 1 97 ? -20.279 -11.508 5.264 1.00 95.75 97 VAL A C 1
ATOM 788 O O . VAL A 1 97 ? -21.075 -12.088 4.521 1.00 95.75 97 VAL A O 1
ATOM 791 N N . SER A 1 98 ? -20.563 -10.346 5.844 1.00 93.62 98 SER A N 1
ATOM 792 C CA . SER A 1 98 ? -21.777 -9.580 5.571 1.00 93.62 98 SER A CA 1
ATOM 793 C C . SER A 1 98 ? -21.748 -8.908 4.191 1.00 93.62 98 SER A C 1
ATOM 795 O O . SER A 1 98 ? -20.703 -8.784 3.554 1.00 93.62 98 SER A O 1
ATOM 797 N N . GLU A 1 99 ? -22.906 -8.416 3.741 1.00 91.31 99 GLU A N 1
ATOM 798 C CA . GLU A 1 99 ? -23.034 -7.628 2.503 1.00 91.31 99 GLU A CA 1
ATOM 799 C C . GLU A 1 99 ? -22.305 -6.270 2.552 1.00 91.31 99 GLU A C 1
ATOM 801 O O . GLU A 1 99 ? -22.126 -5.634 1.518 1.00 91.31 99 GLU A O 1
ATOM 806 N N . TYR A 1 100 ? -21.879 -5.830 3.741 1.00 91.62 100 TYR A N 1
ATOM 807 C CA . TYR A 1 100 ? -21.153 -4.575 3.958 1.00 91.62 100 TYR A CA 1
ATOM 808 C C . TYR A 1 100 ? -19.635 -4.770 4.038 1.00 91.62 100 TYR A C 1
ATOM 810 O O . TYR A 1 100 ? -18.908 -3.806 4.287 1.00 91.62 100 TYR A O 1
ATOM 818 N N . ALA A 1 101 ? -19.150 -6.003 3.872 1.00 95.94 101 ALA A N 1
ATOM 819 C CA . ALA A 1 101 ? -17.726 -6.280 3.875 1.00 95.94 101 ALA A CA 1
ATOM 820 C C . ALA A 1 101 ? -17.036 -5.635 2.668 1.00 95.94 101 ALA A C 1
ATOM 822 O O . ALA A 1 101 ? -17.562 -5.621 1.556 1.00 95.94 101 ALA A O 1
ATOM 823 N N . PHE A 1 102 ? -15.822 -5.141 2.880 1.00 96.88 102 PHE A N 1
ATOM 824 C CA . PHE A 1 102 ? -15.006 -4.538 1.831 1.00 96.88 102 PHE A CA 1
ATOM 825 C C . PHE A 1 102 ? -13.565 -5.027 1.921 1.00 96.88 102 PHE A C 1
ATOM 827 O O . PHE A 1 102 ? -13.074 -5.426 2.982 1.00 96.88 102 PHE A O 1
ATOM 834 N N . GLY A 1 103 ? -12.881 -5.013 0.781 1.00 96.50 103 GLY A N 1
ATOM 835 C CA . GLY A 1 103 ? -11.511 -5.483 0.657 1.00 96.50 103 GLY A CA 1
ATOM 836 C C . GLY A 1 103 ? -10.580 -4.397 0.145 1.00 96.50 103 GLY A C 1
ATOM 837 O O . GLY A 1 103 ? -10.977 -3.508 -0.603 1.00 96.50 103 GLY A O 1
ATOM 838 N N . ILE A 1 104 ? -9.311 -4.498 0.522 1.00 97.31 104 ILE A N 1
ATOM 839 C CA . ILE A 1 104 ? -8.228 -3.765 -0.120 1.00 97.31 104 ILE A CA 1
ATOM 840 C C . ILE A 1 104 ? -7.062 -4.698 -0.403 1.00 97.31 104 ILE A C 1
ATOM 842 O O . ILE A 1 104 ? -6.747 -5.599 0.380 1.00 97.31 104 ILE A O 1
ATOM 846 N N . VAL A 1 105 ? -6.423 -4.470 -1.547 1.00 96.62 105 VAL A N 1
ATOM 847 C CA . VAL A 1 105 ? -5.317 -5.282 -2.035 1.00 96.62 105 VAL A CA 1
ATOM 848 C C . VAL A 1 105 ? -4.173 -4.376 -2.446 1.00 96.62 105 VAL A C 1
ATOM 850 O O . VAL A 1 105 ? -4.368 -3.389 -3.150 1.00 96.62 105 VAL A O 1
ATOM 853 N N . THR A 1 106 ? -2.964 -4.728 -2.019 1.00 93.94 106 THR A N 1
ATOM 854 C CA . THR A 1 106 ? -1.733 -4.067 -2.469 1.00 93.94 106 THR A CA 1
ATOM 855 C C . THR A 1 106 ? -0.779 -5.093 -3.053 1.00 93.94 106 THR A C 1
ATOM 857 O O . THR A 1 106 ? -0.624 -6.174 -2.478 1.00 93.94 106 THR A O 1
ATOM 860 N N . VAL A 1 107 ? -0.123 -4.746 -4.159 1.00 94.38 107 VAL A N 1
ATOM 861 C CA . VAL A 1 107 ? 0.806 -5.635 -4.863 1.00 94.38 107 VAL A CA 1
ATOM 862 C C . VAL A 1 107 ? 2.236 -5.401 -4.391 1.00 94.38 107 VAL A C 1
ATOM 864 O O . VAL A 1 107 ? 2.653 -4.261 -4.212 1.00 94.38 107 VAL A O 1
ATOM 867 N N . CYS A 1 108 ? 2.987 -6.483 -4.211 1.00 91.94 108 CYS A N 1
ATOM 868 C CA . CYS A 1 108 ? 4.436 -6.462 -4.035 1.00 91.94 108 CYS A CA 1
ATOM 869 C C . CYS A 1 108 ? 5.067 -7.345 -5.119 1.00 91.94 108 CYS A C 1
ATOM 871 O O . CYS A 1 108 ? 4.912 -8.569 -5.091 1.00 91.94 108 CYS A O 1
ATOM 873 N N . ASN A 1 109 ? 5.725 -6.728 -6.101 1.00 91.00 109 ASN A N 1
ATOM 874 C CA . ASN A 1 109 ? 6.419 -7.449 -7.170 1.00 91.00 109 ASN A CA 1
ATOM 875 C C . ASN A 1 109 ? 7.642 -8.178 -6.594 1.00 91.00 109 ASN A C 1
ATOM 877 O O . ASN A 1 109 ? 8.284 -7.672 -5.675 1.00 91.00 109 ASN A O 1
ATOM 881 N N . LYS A 1 110 ? 7.947 -9.382 -7.095 1.00 90.62 110 LYS A N 1
ATOM 882 C CA . LYS A 1 110 ? 9.067 -10.190 -6.585 1.00 90.62 110 LYS A CA 1
ATOM 883 C C . LYS A 1 110 ? 10.168 -10.389 -7.606 1.00 90.62 110 LYS A C 1
ATOM 885 O O . LYS A 1 110 ? 11.306 -10.017 -7.357 1.00 90.62 110 LYS A O 1
ATOM 890 N N . TYR A 1 111 ? 9.848 -11.051 -8.714 1.00 88.69 111 TYR A N 1
ATOM 891 C CA . TYR A 1 111 ? 10.812 -11.300 -9.776 1.00 88.69 111 TYR A CA 1
ATOM 892 C C . TYR A 1 111 ? 10.126 -11.382 -11.133 1.00 88.69 111 TYR A C 1
ATOM 894 O O . TYR A 1 111 ? 8.954 -11.744 -11.250 1.00 88.69 111 TYR A O 1
ATOM 902 N N . CYS A 1 112 ? 10.905 -11.077 -12.163 1.00 93.31 112 CYS A N 1
ATOM 903 C CA . CYS A 1 112 ? 10.552 -11.236 -13.561 1.00 93.31 112 CYS A CA 1
ATOM 904 C C . CYS A 1 112 ? 11.726 -11.931 -14.249 1.00 93.31 112 CYS A C 1
ATOM 906 O O . CYS A 1 112 ? 12.822 -11.382 -14.325 1.00 93.31 112 CYS A O 1
ATOM 908 N N . ASN A 1 113 ? 11.500 -13.156 -14.708 1.00 94.81 113 ASN A N 1
ATOM 909 C CA . ASN A 1 113 ? 12.443 -13.909 -15.523 1.00 94.81 113 ASN A CA 1
ATOM 910 C C . ASN A 1 113 ? 11.904 -13.999 -16.945 1.00 94.81 113 ASN A C 1
ATOM 912 O O . ASN A 1 113 ? 10.699 -13.919 -17.167 1.00 94.81 113 ASN A O 1
ATOM 916 N N . PHE A 1 114 ? 12.790 -14.216 -17.908 1.00 95.56 114 PHE A N 1
ATOM 917 C CA . PHE A 1 114 ? 12.389 -14.366 -19.296 1.00 95.56 114 PHE A CA 1
ATOM 918 C C . PHE A 1 114 ? 13.242 -15.404 -20.015 1.00 95.56 114 PHE A C 1
ATOM 920 O O . PHE A 1 114 ? 14.358 -15.730 -19.601 1.00 95.56 114 PHE A O 1
ATOM 927 N N . ARG A 1 115 ? 12.714 -15.902 -21.129 1.00 96.12 115 ARG A N 1
ATOM 928 C CA . ARG A 1 115 ? 13.413 -16.784 -22.054 1.00 96.12 115 ARG A CA 1
ATOM 929 C C . ARG A 1 115 ? 13.089 -16.373 -23.483 1.00 96.12 115 ARG A C 1
ATOM 931 O O . ARG A 1 115 ? 11.935 -16.370 -23.890 1.00 96.12 115 ARG A O 1
ATOM 938 N N . ILE A 1 116 ? 14.121 -16.076 -24.265 1.00 95.69 116 ILE A N 1
ATOM 939 C CA . ILE A 1 116 ? 13.965 -15.830 -25.701 1.00 95.69 116 ILE A CA 1
ATOM 940 C C . ILE A 1 116 ? 13.689 -17.175 -26.385 1.00 95.69 116 ILE A C 1
ATOM 942 O O . ILE A 1 116 ? 14.457 -18.127 -26.219 1.00 95.69 116 ILE A O 1
ATOM 946 N N . ILE A 1 117 ? 12.590 -17.260 -27.134 1.00 95.69 117 ILE A N 1
ATOM 947 C CA . ILE A 1 117 ? 12.203 -18.456 -27.895 1.00 95.69 117 ILE A CA 1
ATOM 948 C C . ILE A 1 117 ? 12.730 -18.365 -29.323 1.00 95.69 117 ILE A C 1
ATOM 950 O O . ILE A 1 117 ? 13.283 -19.329 -29.849 1.00 95.69 117 ILE A O 1
ATOM 954 N N . ASN A 1 118 ? 12.574 -17.198 -29.941 1.00 94.50 118 ASN A N 1
ATOM 955 C CA . ASN A 1 118 ? 13.176 -16.840 -31.221 1.00 94.50 118 ASN A CA 1
ATOM 956 C C . ASN A 1 118 ? 13.277 -15.307 -31.327 1.00 94.50 118 ASN A C 1
ATOM 958 O O . ASN A 1 118 ? 12.938 -14.593 -30.386 1.00 94.50 118 ASN A O 1
ATOM 962 N N . GLN A 1 119 ? 13.699 -14.810 -32.487 1.00 94.38 119 GLN A N 1
ATOM 963 C CA . GLN A 1 119 ? 13.861 -13.383 -32.784 1.00 94.38 119 GLN A CA 1
ATOM 964 C C . GLN A 1 119 ? 12.584 -12.530 -32.620 1.00 94.38 119 GLN A C 1
ATOM 966 O O . GLN A 1 119 ? 12.673 -11.314 -32.509 1.00 94.38 119 GLN A O 1
ATOM 971 N N . ARG A 1 120 ? 11.392 -13.134 -32.564 1.00 94.75 120 ARG A N 1
ATOM 972 C CA . ARG A 1 120 ? 10.104 -12.436 -32.405 1.00 94.75 120 ARG A CA 1
ATOM 973 C C . ARG A 1 120 ? 9.339 -12.820 -31.149 1.00 94.75 120 ARG A C 1
ATOM 975 O O . ARG A 1 120 ? 8.282 -12.254 -30.916 1.00 94.75 120 ARG A O 1
ATOM 982 N N . ARG A 1 121 ? 9.795 -13.804 -30.375 1.00 95.19 121 ARG A N 1
ATOM 983 C CA . ARG A 1 121 ? 8.998 -14.386 -29.291 1.00 95.19 121 ARG A CA 1
ATOM 984 C C . ARG A 1 121 ? 9.807 -14.527 -28.017 1.00 95.19 121 ARG A C 1
ATOM 986 O O . ARG A 1 121 ? 10.893 -15.113 -28.024 1.00 95.19 121 ARG A O 1
ATOM 993 N N . ILE A 1 122 ? 9.218 -14.061 -26.924 1.00 97.19 122 ILE A N 1
ATOM 994 C CA . ILE A 1 122 ? 9.790 -14.113 -25.584 1.00 97.19 122 ILE A CA 1
ATOM 995 C C . ILE A 1 122 ? 8.761 -14.675 -24.600 1.00 97.19 122 ILE A C 1
ATOM 997 O O . ILE A 1 122 ? 7.612 -14.241 -24.576 1.00 97.19 122 ILE A O 1
ATOM 1001 N N . ASP A 1 123 ? 9.186 -15.645 -23.796 1.00 97.56 123 ASP A N 1
ATOM 1002 C CA . ASP A 1 123 ? 8.418 -16.151 -22.660 1.00 97.56 123 ASP A CA 1
ATOM 1003 C C . ASP A 1 123 ? 8.813 -15.360 -21.417 1.00 97.56 123 ASP A C 1
ATOM 1005 O O . ASP A 1 123 ? 10.002 -15.136 -21.170 1.00 97.56 123 ASP A O 1
ATOM 1009 N N . ILE A 1 124 ? 7.829 -14.954 -20.624 1.00 97.69 124 ILE A N 1
ATOM 1010 C CA . ILE A 1 124 ? 8.007 -14.097 -19.455 1.00 97.69 124 ILE A CA 1
ATOM 1011 C C . ILE A 1 124 ? 7.338 -14.765 -18.263 1.00 97.69 124 ILE A C 1
ATOM 1013 O O . ILE A 1 124 ? 6.146 -15.052 -18.274 1.00 97.69 124 ILE A O 1
ATOM 1017 N N . HIS A 1 125 ? 8.130 -15.010 -17.227 1.00 97.19 125 HIS A N 1
ATOM 1018 C CA . HIS A 1 125 ? 7.729 -15.641 -15.979 1.00 97.19 125 HIS A CA 1
ATOM 1019 C C . HIS A 1 125 ? 7.805 -14.599 -14.865 1.00 97.19 125 HIS A C 1
ATOM 1021 O O . HIS A 1 125 ? 8.898 -14.241 -14.415 1.00 97.19 125 HIS A O 1
ATOM 1027 N N . THR A 1 126 ? 6.657 -14.109 -14.409 1.00 96.25 126 THR A N 1
ATOM 1028 C CA . THR A 1 126 ? 6.571 -13.087 -13.360 1.00 96.25 126 THR A CA 1
ATOM 1029 C C . THR A 1 126 ? 5.920 -13.635 -12.099 1.00 96.25 126 THR A C 1
ATOM 1031 O O . THR A 1 126 ? 5.010 -14.461 -12.168 1.00 96.25 126 THR A O 1
ATOM 1034 N N . SER A 1 127 ? 6.404 -13.168 -10.948 1.00 95.88 127 SER A N 1
ATOM 1035 C CA . SER A 1 127 ? 5.869 -13.490 -9.630 1.00 95.88 127 SER A CA 1
ATOM 1036 C C . SER A 1 127 ? 5.637 -12.220 -8.824 1.00 95.88 127 SER A C 1
ATOM 1038 O O . SER A 1 127 ? 6.516 -11.354 -8.730 1.00 95.88 127 SER A O 1
ATOM 1040 N N . PHE A 1 128 ? 4.471 -12.122 -8.195 1.00 95.94 128 PHE A N 1
ATOM 1041 C CA . PHE A 1 128 ? 4.110 -11.031 -7.293 1.00 95.94 128 PHE A CA 1
ATOM 1042 C C . PHE A 1 128 ? 3.253 -11.540 -6.131 1.00 95.94 128 PHE A C 1
ATOM 1044 O O . PHE A 1 128 ? 2.670 -12.620 -6.181 1.00 95.94 128 PHE A O 1
ATOM 1051 N N . ALA A 1 129 ? 3.203 -10.778 -5.041 1.00 96.25 129 ALA A N 1
ATOM 1052 C CA . ALA A 1 129 ? 2.337 -11.046 -3.901 1.00 96.25 129 ALA A CA 1
ATOM 1053 C C . ALA A 1 129 ? 1.163 -10.063 -3.861 1.00 96.25 129 ALA A C 1
ATOM 1055 O O . ALA A 1 129 ? 1.362 -8.848 -3.859 1.00 96.25 129 ALA A O 1
ATOM 1056 N N . LEU A 1 130 ? -0.052 -10.596 -3.757 1.00 96.75 130 LEU A N 1
ATOM 1057 C CA . LEU A 1 130 ? -1.263 -9.860 -3.421 1.00 96.75 130 LEU A CA 1
ATOM 1058 C C . LEU A 1 130 ? -1.430 -9.864 -1.901 1.00 96.75 130 LEU A C 1
ATOM 1060 O O . LEU A 1 130 ? -1.705 -10.906 -1.306 1.00 96.75 130 LEU A O 1
ATOM 1064 N N . ASN A 1 131 ? -1.260 -8.710 -1.259 1.00 95.25 131 ASN A N 1
ATOM 1065 C CA . ASN A 1 131 ? -1.551 -8.549 0.165 1.00 95.25 131 ASN A CA 1
ATOM 1066 C C . ASN A 1 131 ? -3.012 -8.132 0.312 1.00 95.25 131 ASN A C 1
ATOM 1068 O O . ASN A 1 131 ? -3.346 -6.976 0.056 1.00 95.25 131 ASN A O 1
ATOM 1072 N N . VAL A 1 132 ? -3.861 -9.086 0.682 1.00 96.94 132 VAL A N 1
ATOM 1073 C CA . VAL A 1 132 ? -5.319 -8.949 0.728 1.00 96.94 132 VAL A CA 1
ATOM 1074 C C . VAL A 1 132 ? -5.759 -8.753 2.169 1.00 96.94 132 VAL A C 1
ATOM 1076 O O . VAL A 1 132 ? -5.433 -9.573 3.028 1.00 96.94 132 VAL A O 1
ATOM 1079 N N . SER A 1 133 ? -6.507 -7.683 2.424 1.00 97.12 133 SER A N 1
ATOM 1080 C CA . SER A 1 133 ? -7.151 -7.396 3.708 1.00 97.12 133 SER A CA 1
ATOM 1081 C C . SER A 1 133 ? -8.647 -7.208 3.492 1.00 97.12 133 SER A C 1
ATOM 1083 O O . SER A 1 133 ? -9.041 -6.365 2.691 1.00 97.12 133 SER A O 1
ATOM 1085 N N . VAL A 1 134 ? -9.469 -7.984 4.197 1.00 97.81 134 VAL A N 1
ATOM 1086 C CA . VAL A 1 134 ? -10.933 -7.868 4.176 1.00 97.81 134 VAL A CA 1
ATOM 1087 C C . VAL A 1 134 ? -11.416 -7.442 5.546 1.00 97.81 134 VAL A C 1
ATOM 1089 O O . VAL A 1 134 ? -11.038 -8.032 6.565 1.00 97.81 134 VAL A O 1
ATOM 1092 N N . TYR A 1 135 ? -12.277 -6.435 5.541 1.00 97.12 135 TYR A N 1
ATOM 1093 C CA . TYR A 1 135 ? -12.906 -5.891 6.722 1.00 97.12 135 TYR A CA 1
ATOM 1094 C C . TYR A 1 135 ? -14.398 -6.170 6.682 1.00 97.12 135 TYR A C 1
ATOM 1096 O O . TYR A 1 135 ? -15.034 -6.016 5.642 1.00 97.12 135 TYR A O 1
ATOM 1104 N N . ASP A 1 136 ? -14.947 -6.562 7.825 1.00 96.31 136 ASP A N 1
ATOM 1105 C CA . ASP A 1 136 ? -16.381 -6.764 7.985 1.00 96.31 136 ASP A CA 1
ATOM 1106 C C . ASP A 1 136 ? -16.851 -6.215 9.330 1.00 96.31 136 ASP A C 1
ATOM 1108 O O . ASP A 1 136 ? -16.086 -6.113 10.297 1.00 96.31 136 ASP A O 1
ATOM 1112 N N . LYS A 1 137 ? -18.121 -5.828 9.387 1.00 93.62 137 LYS A N 1
ATOM 1113 C CA . LYS A 1 137 ? -18.725 -5.226 10.563 1.00 93.62 137 LYS A CA 1
ATOM 1114 C C . LYS A 1 137 ? -18.934 -6.287 11.636 1.00 93.62 137 LYS A C 1
ATOM 1116 O O . LYS A 1 137 ? -19.719 -7.216 11.475 1.00 93.62 137 LYS A O 1
ATOM 1121 N N . LYS A 1 138 ? -18.284 -6.104 12.784 1.00 91.88 138 LYS A N 1
ATOM 1122 C CA . LYS A 1 138 ? -18.501 -6.936 13.966 1.00 91.88 138 LYS A CA 1
ATOM 1123 C C . LYS A 1 138 ? -19.317 -6.191 15.004 1.00 91.88 138 LYS A C 1
ATOM 1125 O O . LYS A 1 138 ? -18.976 -5.075 15.399 1.00 91.88 138 LYS A O 1
ATOM 1130 N N . SER A 1 139 ? -20.357 -6.863 15.473 1.00 92.19 139 SER A N 1
ATOM 1131 C CA . SER A 1 139 ? -21.290 -6.376 16.480 1.00 92.19 139 SER A CA 1
ATOM 1132 C C . SER A 1 139 ? -21.023 -7.063 17.819 1.00 92.19 139 SER A C 1
ATOM 1134 O O . SER A 1 139 ? -20.930 -8.286 17.899 1.00 92.19 139 SER A O 1
ATOM 1136 N N . CYS A 1 140 ? -20.906 -6.273 18.882 1.00 92.88 140 CYS A N 1
ATOM 1137 C CA . CYS A 1 140 ? -20.775 -6.737 20.260 1.00 92.88 140 CYS A CA 1
ATOM 1138 C C . CYS A 1 140 ? -21.930 -6.152 21.090 1.00 92.88 140 CYS A C 1
ATOM 1140 O O . CYS A 1 140 ? -21.804 -5.036 21.613 1.00 92.88 140 CYS A O 1
ATOM 1142 N N . PRO A 1 141 ? -23.066 -6.869 21.198 1.00 93.62 141 PRO A N 1
ATOM 1143 C CA . PRO A 1 141 ? -24.183 -6.464 22.043 1.00 93.62 141 PRO A CA 1
ATOM 1144 C C . PRO A 1 141 ? -23.748 -6.327 23.503 1.00 93.62 141 PRO A C 1
ATOM 1146 O O . PRO A 1 141 ? -23.061 -7.192 24.050 1.00 93.62 141 PRO A O 1
ATOM 1149 N N . CYS A 1 142 ? -24.143 -5.233 24.143 1.00 94.25 142 CYS A N 1
ATOM 1150 C CA . CYS A 1 142 ? -23.770 -4.938 25.518 1.00 94.25 142 CYS A CA 1
ATOM 1151 C C . CYS A 1 142 ? -24.861 -4.157 26.247 1.00 94.25 142 CYS A C 1
ATOM 1153 O O . CYS A 1 142 ? -25.619 -3.396 25.645 1.00 94.25 142 CYS A O 1
ATOM 1155 N N . VAL A 1 143 ? -24.902 -4.294 27.567 1.00 95.44 143 VAL A N 1
ATOM 1156 C CA . VAL A 1 143 ? -25.761 -3.489 28.436 1.00 95.44 143 VAL A CA 1
ATOM 1157 C C . VAL A 1 143 ? -25.308 -2.030 28.367 1.00 95.44 143 VAL A C 1
ATOM 1159 O O . VAL A 1 143 ? -24.128 -1.732 28.554 1.00 95.44 143 VAL A O 1
ATOM 1162 N N . CYS A 1 144 ? -26.244 -1.110 28.138 1.00 93.62 144 CYS A N 1
ATOM 1163 C CA . CYS A 1 144 ? -25.989 0.336 28.157 1.00 93.62 144 CYS A CA 1
ATOM 1164 C C . CYS A 1 144 ? -26.689 1.044 29.327 1.00 93.62 144 CYS A C 1
ATOM 1166 O O . CYS A 1 144 ? -26.229 2.091 29.798 1.00 93.62 144 CYS A O 1
ATOM 1168 N N . LYS A 1 145 ? -27.761 0.449 29.858 1.00 94.31 145 LYS A N 1
ATOM 1169 C CA . LYS A 1 145 ? -28.438 0.911 31.070 1.00 94.31 145 LYS A CA 1
ATOM 1170 C C . LYS A 1 145 ? -29.118 -0.267 31.764 1.00 94.31 145 LYS A C 1
ATOM 1172 O O . LYS A 1 145 ? -29.572 -1.205 31.125 1.00 94.31 145 LYS A O 1
ATOM 1177 N N . CYS A 1 146 ? -29.170 -0.215 33.087 1.00 93.56 146 CYS A N 1
ATOM 1178 C CA . CYS A 1 146 ? -29.921 -1.152 33.911 1.00 93.56 146 CYS A CA 1
ATOM 1179 C C . CYS A 1 146 ? -30.396 -0.391 35.146 1.00 93.56 146 CYS A C 1
ATOM 1181 O O . CYS A 1 146 ? -29.572 0.104 35.926 1.00 93.56 146 CYS A O 1
ATOM 1183 N N . GLU A 1 147 ? -31.706 -0.255 35.317 1.00 90.31 147 GLU A N 1
ATOM 1184 C CA . GLU A 1 147 ? -32.253 0.473 36.460 1.00 90.31 147 GLU A CA 1
ATOM 1185 C C . GLU A 1 147 ? -31.895 -0.201 37.788 1.00 90.31 147 GLU A C 1
ATOM 1187 O O . GLU A 1 147 ? -31.698 -1.415 37.859 1.00 90.31 147 GLU A O 1
ATOM 1192 N N . LYS A 1 148 ? -31.786 0.603 38.857 1.00 87.75 148 LYS A N 1
ATOM 1193 C CA . LYS A 1 148 ? -31.467 0.148 40.228 1.00 87.75 148 LYS A CA 1
ATOM 1194 C C . LYS A 1 148 ? -30.138 -0.621 40.353 1.00 87.75 148 LYS A C 1
ATOM 1196 O O . LYS A 1 148 ? -29.889 -1.265 41.368 1.00 87.75 148 LYS A O 1
ATOM 1201 N N . SER A 1 149 ? -29.266 -0.512 39.352 1.00 92.62 149 SER A N 1
ATOM 1202 C CA . SER A 1 149 ? -27.913 -1.065 39.361 1.00 92.62 149 SER A CA 1
ATOM 1203 C C . SER A 1 149 ? -26.860 0.044 39.413 1.00 92.62 149 SER A C 1
ATOM 1205 O O . SER A 1 149 ? -27.107 1.203 39.065 1.00 92.62 149 SER A O 1
ATOM 1207 N N . LYS A 1 150 ? -25.654 -0.318 39.837 1.00 93.94 150 LYS A N 1
ATOM 1208 C CA . LYS A 1 150 ? -24.435 0.466 39.654 1.00 93.94 150 LYS A CA 1
ATOM 1209 C C . LYS A 1 150 ? -23.697 -0.123 38.466 1.00 93.94 150 LYS A C 1
ATOM 1211 O O . LYS A 1 150 ? -23.423 -1.318 38.455 1.00 93.94 150 LYS A O 1
ATOM 1216 N N . LEU A 1 151 ? -23.351 0.711 37.485 1.00 94.56 151 LEU A N 1
ATOM 1217 C CA . LEU A 1 151 ? -22.659 0.298 36.259 1.00 94.56 151 LEU A CA 1
ATOM 1218 C C . LEU A 1 151 ? -21.299 0.987 36.146 1.00 94.56 151 LEU A C 1
ATOM 1220 O O . LEU A 1 151 ? -21.200 2.204 36.321 1.00 94.56 151 LEU A O 1
ATOM 1224 N N . LYS A 1 152 ? -20.262 0.213 35.822 1.00 94.06 152 LYS A N 1
ATOM 1225 C CA . LYS A 1 152 ? -18.900 0.705 35.625 1.00 94.06 152 LYS A CA 1
ATOM 1226 C C . LYS A 1 152 ? -18.736 1.177 34.196 1.00 94.06 152 LYS A C 1
ATOM 1228 O O . LYS A 1 152 ? -18.510 0.379 33.284 1.00 94.06 152 LYS A O 1
ATOM 1233 N N . LYS A 1 153 ? -18.865 2.484 34.017 1.00 92.81 153 LYS A N 1
ATOM 1234 C CA . LYS A 1 153 ? -18.760 3.142 32.718 1.00 92.81 153 LYS A CA 1
ATOM 1235 C C . LYS A 1 153 ? -17.317 3.571 32.471 1.00 92.81 153 LYS A C 1
ATOM 1237 O O . LYS A 1 153 ? -16.677 4.125 33.361 1.00 92.81 153 LYS A O 1
ATOM 1242 N N . SER A 1 154 ? -16.833 3.349 31.260 1.00 90.88 154 SER A N 1
ATOM 1243 C CA . SER A 1 154 ? -15.593 3.923 30.743 1.00 90.88 154 SER A CA 1
ATOM 1244 C C . SER A 1 154 ? -15.848 4.532 29.371 1.00 90.88 154 SER A C 1
ATOM 1246 O O . SER A 1 154 ? -16.744 4.099 28.646 1.00 90.88 154 SER A O 1
ATOM 1248 N N . GLU A 1 155 ? -15.060 5.537 29.015 1.00 92.81 155 GLU A N 1
ATOM 1249 C CA . GLU A 1 155 ? -15.022 6.076 27.660 1.00 92.81 155 GLU A CA 1
ATOM 1250 C C . GLU A 1 155 ? -13.690 5.715 27.025 1.00 92.81 155 GLU A C 1
ATOM 1252 O O . GLU A 1 155 ? -12.632 5.900 27.626 1.00 92.81 155 GLU A O 1
ATOM 1257 N N . GLU A 1 156 ? -13.750 5.168 25.818 1.00 92.69 156 GLU A N 1
ATOM 1258 C CA . GLU A 1 156 ? -12.579 4.707 25.085 1.00 92.69 156 GLU A CA 1
ATOM 1259 C C . GLU A 1 156 ? -12.621 5.294 23.680 1.00 92.69 156 GLU A C 1
ATOM 1261 O O . GLU A 1 156 ? -13.646 5.234 22.998 1.00 92.69 156 GLU A O 1
ATOM 1266 N N . LYS A 1 157 ? -11.500 5.873 23.249 1.00 93.19 157 LYS A N 1
ATOM 1267 C CA . LYS A 1 157 ? -11.296 6.281 21.859 1.00 93.19 157 LYS A CA 1
ATOM 1268 C C . LYS A 1 157 ? -10.855 5.067 21.068 1.00 93.19 157 LYS A C 1
ATOM 1270 O O . LYS A 1 157 ? -9.767 4.547 21.315 1.00 93.19 157 LYS A O 1
ATOM 1275 N N . ILE A 1 158 ? -11.716 4.601 20.175 1.00 93.94 158 ILE A N 1
ATOM 1276 C CA . ILE A 1 158 ? -11.495 3.390 19.390 1.00 93.94 158 ILE A CA 1
ATOM 1277 C C . ILE A 1 158 ? -11.257 3.782 17.943 1.00 93.94 158 ILE A C 1
ATOM 1279 O O . ILE A 1 158 ? -12.101 4.443 17.338 1.00 93.94 158 ILE A O 1
ATOM 1283 N N . ALA A 1 159 ? -10.131 3.327 17.402 1.00 94.88 159 ALA A N 1
ATOM 1284 C CA . ALA A 1 159 ? -9.783 3.475 16.002 1.00 94.88 159 ALA A CA 1
ATOM 1285 C C . ALA A 1 159 ? -10.013 2.171 15.229 1.00 94.88 159 ALA A C 1
ATOM 1287 O O . ALA A 1 159 ? -9.738 1.076 15.733 1.00 94.88 159 ALA A O 1
ATOM 1288 N N . TYR A 1 160 ? -10.520 2.293 14.005 1.00 94.50 160 TYR A N 1
ATOM 1289 C CA . TYR A 1 160 ? -10.783 1.177 13.096 1.00 94.50 160 TYR A CA 1
ATOM 1290 C C . TYR A 1 160 ? -10.784 1.642 11.637 1.00 94.50 160 TYR A C 1
ATOM 1292 O O . TYR A 1 160 ? -10.883 2.837 11.360 1.00 94.50 160 TYR A O 1
ATOM 1300 N N . VAL A 1 161 ? -10.652 0.696 10.704 1.00 95.81 161 VAL A N 1
ATOM 1301 C CA . VAL A 1 161 ? -10.762 0.990 9.269 1.00 95.81 161 VAL A CA 1
ATOM 1302 C C . VAL A 1 161 ? -12.234 1.190 8.928 1.00 95.81 161 VAL A C 1
ATOM 1304 O O . VAL A 1 161 ? -13.011 0.245 8.979 1.00 95.81 161 VAL A O 1
ATOM 1307 N N . GLU A 1 162 ? -12.628 2.417 8.608 1.00 95.62 162 GLU A N 1
ATOM 1308 C CA . GLU A 1 162 ? -14.005 2.735 8.216 1.00 95.62 162 GLU A CA 1
ATOM 1309 C C . GLU A 1 162 ? -14.303 2.185 6.825 1.00 95.62 162 GLU A C 1
ATOM 1311 O O . GLU A 1 162 ? -15.340 1.568 6.611 1.00 95.62 162 GLU A O 1
ATOM 1316 N N . ASN A 1 163 ? -13.379 2.405 5.890 1.00 96.06 163 ASN A N 1
ATOM 1317 C CA . ASN A 1 163 ? -13.529 2.006 4.502 1.00 96.06 163 ASN A CA 1
ATOM 1318 C C . ASN A 1 163 ? -12.160 1.940 3.809 1.00 96.06 163 ASN A C 1
ATOM 1320 O O . ASN A 1 163 ? -11.150 2.422 4.335 1.00 96.06 163 ASN A O 1
ATOM 1324 N N . ALA A 1 164 ? -12.121 1.362 2.617 1.00 96.62 164 ALA A N 1
ATOM 1325 C CA . ALA A 1 164 ? -10.944 1.321 1.774 1.00 96.62 164 ALA A CA 1
ATOM 1326 C C . ALA A 1 164 ? -11.344 1.311 0.293 1.00 96.62 164 ALA A C 1
ATOM 1328 O O . ALA A 1 164 ? -12.407 0.814 -0.065 1.00 96.62 164 ALA A O 1
ATOM 1329 N N . VAL A 1 165 ? -10.501 1.869 -0.574 1.00 96.94 165 VAL A N 1
ATOM 1330 C CA . VAL A 1 165 ? -10.797 1.985 -2.008 1.00 96.94 165 VAL A CA 1
ATOM 1331 C C . VAL A 1 165 ? -9.552 1.743 -2.852 1.00 96.94 165 VAL A C 1
ATOM 1333 O O . VAL A 1 165 ? -8.450 2.173 -2.502 1.00 96.94 165 VAL A O 1
ATOM 1336 N N . ILE A 1 166 ? -9.751 1.070 -3.983 1.00 97.62 166 ILE A N 1
ATOM 1337 C CA . ILE A 1 166 ? -8.783 0.968 -5.074 1.00 97.62 166 ILE A CA 1
ATOM 1338 C C . ILE A 1 166 ? -9.255 1.900 -6.188 1.00 97.62 166 ILE A C 1
ATOM 1340 O O . ILE A 1 166 ? -10.430 1.927 -6.545 1.00 97.62 166 ILE A O 1
ATOM 1344 N N . SER A 1 167 ? -8.350 2.724 -6.696 1.00 97.12 167 SER A N 1
ATOM 1345 C CA . SER A 1 167 ? -8.624 3.717 -7.724 1.00 97.12 167 SER A CA 1
ATOM 1346 C C . SER A 1 167 ? -7.361 3.985 -8.539 1.00 97.12 167 SER A C 1
ATOM 1348 O O . SER A 1 167 ? -6.350 3.292 -8.408 1.00 97.12 167 SER A O 1
ATOM 1350 N N . LYS A 1 168 ? -7.411 5.018 -9.378 1.00 96.94 168 LYS A N 1
ATOM 1351 C CA . LYS A 1 168 ? -6.290 5.442 -10.207 1.00 96.94 168 LYS A CA 1
ATOM 1352 C C . LYS A 1 168 ? -6.169 6.957 -10.298 1.00 96.94 168 LYS A C 1
ATOM 1354 O O . LYS A 1 168 ? -7.166 7.676 -10.179 1.00 96.94 168 LYS A O 1
ATOM 1359 N N . ILE A 1 169 ? -4.949 7.430 -10.521 1.00 98.12 169 ILE A N 1
ATOM 1360 C CA . ILE A 1 169 ? -4.642 8.839 -10.789 1.00 98.12 169 ILE A CA 1
ATOM 1361 C C . ILE A 1 169 ? -4.216 8.936 -12.248 1.00 98.12 169 ILE A C 1
ATOM 1363 O O . ILE A 1 169 ? -3.166 8.415 -12.607 1.00 98.12 169 ILE A O 1
ATOM 1367 N N . ASP A 1 170 ? -5.043 9.565 -13.075 1.00 97.50 170 ASP A N 1
ATOM 1368 C CA . ASP A 1 170 ? -4.754 9.752 -14.494 1.00 97.50 170 ASP A CA 1
ATOM 1369 C C . ASP A 1 170 ? -3.619 10.782 -14.666 1.00 97.50 170 ASP A C 1
ATOM 1371 O O . ASP A 1 170 ? -3.569 11.782 -13.943 1.00 97.50 170 ASP A O 1
ATOM 1375 N N . VAL A 1 171 ? -2.695 10.516 -15.591 1.00 97.12 171 VAL A N 1
ATOM 1376 C CA . VAL A 1 171 ? -1.497 11.327 -15.848 1.00 97.12 171 VAL A CA 1
ATOM 1377 C C . VAL A 1 171 ? -1.372 11.608 -17.342 1.00 97.12 171 VAL A C 1
ATOM 1379 O O . VAL A 1 171 ? -1.429 10.692 -18.164 1.00 97.12 171 VAL A O 1
ATOM 1382 N N . GLU A 1 172 ? -1.152 12.876 -17.676 1.00 97.25 172 GLU A N 1
ATOM 1383 C CA . GLU A 1 172 ? -0.853 13.350 -19.025 1.00 97.25 172 GLU A CA 1
ATOM 1384 C C . GLU A 1 172 ? 0.127 14.523 -18.926 1.00 97.25 172 GLU A C 1
ATOM 1386 O O . GLU A 1 172 ? -0.245 15.616 -18.508 1.00 97.25 172 GLU A O 1
ATOM 1391 N N . GLU A 1 173 ? 1.388 14.287 -19.282 1.00 97.31 173 GLU A N 1
ATOM 1392 C CA . GLU A 1 173 ? 2.470 15.264 -19.137 1.00 97.31 173 GLU A CA 1
ATOM 1393 C C . GLU A 1 173 ? 3.345 15.331 -20.393 1.00 97.31 173 GLU A C 1
ATOM 1395 O O . GLU A 1 173 ? 3.515 14.348 -21.118 1.00 97.31 173 GLU A O 1
ATOM 1400 N N . SER A 1 174 ? 3.940 16.499 -20.645 1.00 95.94 174 SER A N 1
ATOM 1401 C CA . SER A 1 174 ? 4.845 16.738 -21.774 1.00 95.94 174 SER A CA 1
ATOM 1402 C C . SER A 1 174 ? 6.055 17.550 -21.320 1.00 95.94 174 SER A C 1
ATOM 1404 O O . SER A 1 174 ? 5.938 18.730 -20.993 1.00 95.94 174 SER A O 1
ATOM 1406 N N . PHE A 1 175 ? 7.236 16.943 -21.377 1.00 94.19 175 PHE A N 1
ATOM 1407 C CA . PHE A 1 175 ? 8.495 17.524 -20.923 1.00 94.19 175 PHE A CA 1
ATOM 1408 C C . PHE A 1 175 ? 9.395 17.889 -22.105 1.00 94.19 175 PHE A C 1
ATOM 1410 O O . PHE A 1 175 ? 9.762 17.029 -22.905 1.00 94.19 175 PHE A O 1
ATOM 1417 N N . VAL A 1 176 ? 9.780 19.161 -22.213 1.00 91.44 176 VAL A N 1
ATOM 1418 C CA . VAL A 1 176 ? 10.717 19.632 -23.246 1.00 91.44 176 VAL A CA 1
ATOM 1419 C C . VAL A 1 176 ? 12.150 19.366 -22.793 1.00 91.44 176 VAL A C 1
ATOM 1421 O O . VAL A 1 176 ? 12.515 19.677 -21.656 1.00 91.44 176 VAL A O 1
ATOM 1424 N N . LEU A 1 177 ? 12.968 18.794 -23.676 1.00 90.88 177 LEU A N 1
ATOM 1425 C CA . LEU A 1 177 ? 14.379 18.568 -23.388 1.00 90.88 177 LEU A CA 1
ATOM 1426 C C . LEU A 1 177 ? 15.189 19.869 -23.510 1.00 90.88 177 LEU A C 1
ATOM 1428 O O . LEU A 1 177 ? 14.868 20.728 -24.335 1.00 90.88 177 LEU A O 1
ATOM 1432 N N . PRO A 1 178 ? 16.266 20.031 -22.720 1.00 86.75 178 PRO A N 1
ATOM 1433 C CA . PRO A 1 178 ? 17.145 21.192 -22.823 1.00 86.75 178 PRO A CA 1
ATOM 1434 C C . PRO A 1 178 ? 17.679 21.398 -24.249 1.00 86.75 178 PRO A C 1
ATOM 1436 O O . PRO A 1 178 ? 18.025 20.435 -24.927 1.00 86.75 178 PRO A O 1
ATOM 1439 N N . ALA A 1 179 ? 17.832 22.647 -24.695 1.00 81.81 179 ALA A N 1
ATOM 1440 C CA . ALA A 1 179 ? 18.306 22.957 -26.053 1.00 81.81 179 ALA A CA 1
ATOM 1441 C C . ALA A 1 179 ? 19.749 22.497 -26.344 1.00 81.81 179 ALA A C 1
ATOM 1443 O O . ALA A 1 179 ? 20.159 22.446 -27.497 1.00 81.81 179 ALA A O 1
ATOM 1444 N N . ASN A 1 180 ? 20.532 22.194 -25.305 1.00 82.88 180 ASN A N 1
ATOM 1445 C CA . ASN A 1 180 ? 21.866 21.603 -25.415 1.00 82.88 180 ASN A CA 1
ATOM 1446 C C . ASN A 1 180 ? 21.850 20.063 -25.408 1.00 82.88 180 ASN A C 1
ATOM 1448 O O . ASN A 1 180 ? 22.919 19.454 -25.424 1.00 82.88 180 ASN A O 1
ATOM 1452 N N . SER A 1 181 ? 20.674 19.434 -25.342 1.00 82.94 181 SER A N 1
ATOM 1453 C CA . SER A 1 181 ? 20.545 18.000 -25.600 1.00 82.94 181 SER A CA 1
ATOM 1454 C C . SER A 1 181 ? 20.827 17.721 -27.077 1.00 82.94 181 SER A C 1
ATOM 1456 O O . SER A 1 181 ? 20.530 18.540 -27.943 1.00 82.94 181 SER A O 1
ATOM 1458 N N . ASN A 1 182 ? 21.409 16.563 -27.389 1.00 87.31 182 ASN A N 1
ATOM 1459 C CA . ASN A 1 182 ? 21.692 16.158 -28.770 1.00 87.31 182 ASN A CA 1
ATOM 1460 C C . ASN A 1 182 ? 20.437 15.589 -29.471 1.00 87.31 182 ASN A C 1
ATOM 1462 O O . ASN A 1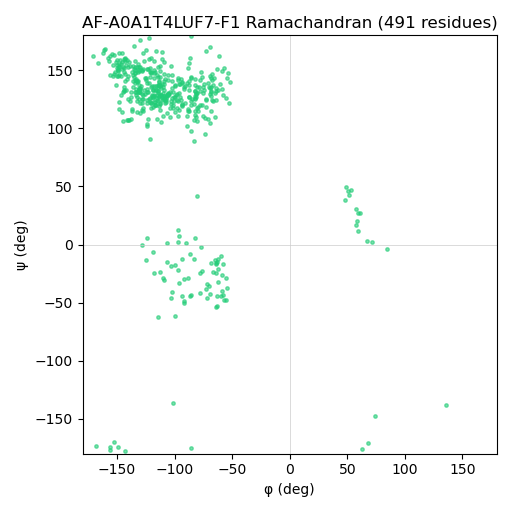 182 ? 20.488 14.547 -30.131 1.00 87.31 182 ASN A O 1
ATOM 1466 N N . GLY A 1 183 ? 19.289 16.237 -29.257 1.00 88.44 183 GLY A N 1
ATOM 1467 C CA . GLY A 1 183 ? 17.970 15.742 -29.637 1.00 88.44 183 GLY A CA 1
ATOM 1468 C C . GLY A 1 183 ? 17.562 14.440 -28.937 1.00 88.44 183 GLY A C 1
ATOM 1469 O O . GLY A 1 183 ? 18.274 13.897 -28.088 1.00 88.44 183 GLY A O 1
ATOM 1470 N N . ILE A 1 184 ? 16.398 13.927 -29.331 1.00 91.75 184 ILE A N 1
ATOM 1471 C CA . ILE A 1 184 ? 15.836 12.653 -28.878 1.00 91.75 184 ILE A CA 1
ATOM 1472 C C . ILE A 1 184 ? 15.361 11.845 -30.082 1.00 91.75 184 ILE A C 1
ATOM 1474 O O . ILE A 1 184 ? 14.625 12.348 -30.928 1.00 91.75 184 ILE A O 1
ATOM 1478 N N . ASN A 1 185 ? 15.766 10.580 -30.124 1.00 90.38 185 ASN A N 1
ATOM 1479 C CA . ASN A 1 185 ? 15.343 9.608 -31.122 1.00 90.38 185 ASN A CA 1
ATOM 1480 C C . ASN A 1 185 ? 14.237 8.709 -30.545 1.00 90.38 185 ASN A C 1
ATOM 1482 O O . ASN A 1 185 ? 13.102 8.729 -31.014 1.00 90.38 185 ASN A O 1
ATOM 1486 N N . ARG A 1 186 ? 14.533 7.960 -29.474 1.00 91.19 186 ARG A N 1
ATOM 1487 C CA . ARG A 1 186 ? 13.588 7.003 -28.868 1.00 91.19 186 ARG A CA 1
ATOM 1488 C C . ARG A 1 186 ? 13.788 6.861 -27.367 1.00 91.19 186 ARG A C 1
ATOM 1490 O O . ARG A 1 186 ? 14.906 6.964 -26.869 1.00 91.19 186 ARG A O 1
ATOM 1497 N N . VAL A 1 187 ? 12.702 6.579 -26.657 1.00 94.50 187 VAL A N 1
ATOM 1498 C CA . VAL A 1 187 ? 12.738 6.147 -25.252 1.00 94.50 187 VAL A CA 1
ATOM 1499 C C . VAL A 1 187 ? 13.217 4.698 -25.212 1.00 94.50 187 VAL A C 1
ATOM 1501 O O . VAL A 1 187 ? 12.797 3.898 -26.043 1.00 94.50 187 VAL A O 1
ATOM 1504 N N . VAL A 1 188 ? 14.097 4.363 -24.265 1.00 94.25 188 VAL A N 1
ATOM 1505 C CA . VAL A 1 188 ? 14.622 2.994 -24.100 1.00 94.25 188 VAL A CA 1
ATOM 1506 C C . VAL A 1 188 ? 14.268 2.363 -22.756 1.00 94.25 188 VAL A C 1
ATOM 1508 O O . VAL A 1 188 ? 14.249 1.141 -22.634 1.00 94.25 188 VAL A O 1
ATOM 1511 N N . SER A 1 189 ? 14.002 3.175 -21.733 1.00 93.69 189 SER A N 1
ATOM 1512 C CA . SER A 1 189 ? 13.537 2.735 -20.415 1.00 93.69 189 SER A CA 1
ATOM 1513 C C . SER A 1 189 ? 13.030 3.942 -19.633 1.00 93.69 189 SER A C 1
ATOM 1515 O O . SER A 1 189 ? 13.495 5.061 -19.846 1.00 93.69 189 SER A O 1
ATOM 1517 N N . PHE A 1 190 ? 12.148 3.715 -18.666 1.00 93.94 190 PHE A N 1
ATOM 1518 C CA . PHE A 1 190 ? 11.807 4.718 -17.668 1.00 93.94 190 PHE A CA 1
ATOM 1519 C C . PHE A 1 190 ? 11.522 4.079 -16.310 1.00 93.94 190 PHE A C 1
ATOM 1521 O O . PHE A 1 190 ? 11.161 2.905 -16.225 1.00 93.94 190 PHE A O 1
ATOM 1528 N N . GLU A 1 191 ? 11.675 4.873 -15.261 1.00 91.88 191 GLU A N 1
ATOM 1529 C CA . GLU A 1 191 ? 11.353 4.532 -13.879 1.00 91.88 191 GLU A CA 1
ATOM 1530 C C . GLU A 1 191 ? 10.545 5.679 -13.274 1.00 91.88 191 GLU A C 1
ATOM 1532 O O . GLU A 1 191 ? 10.833 6.848 -13.535 1.00 91.88 191 GLU A O 1
ATOM 1537 N N . LEU A 1 192 ? 9.530 5.354 -12.473 1.00 91.75 192 LEU A N 1
ATOM 1538 C CA . LEU A 1 192 ? 8.647 6.342 -11.861 1.00 91.75 192 LEU A CA 1
ATOM 1539 C C . LEU A 1 192 ? 8.401 6.009 -10.394 1.00 91.75 192 LEU A C 1
ATOM 1541 O O . LEU A 1 192 ? 8.106 4.868 -10.042 1.00 91.75 192 LEU A O 1
ATOM 1545 N N . SER A 1 193 ? 8.469 7.033 -9.550 1.00 89.88 193 SER A N 1
ATOM 1546 C CA . SER A 1 193 ? 8.049 6.970 -8.155 1.00 89.88 193 SER A CA 1
ATOM 1547 C C . SER A 1 193 ? 7.027 8.064 -7.868 1.00 89.88 193 SER A C 1
ATOM 1549 O O . SER A 1 193 ? 7.105 9.173 -8.396 1.00 89.88 193 SER A O 1
ATOM 1551 N N . ALA A 1 194 ? 6.044 7.741 -7.034 1.00 91.69 194 ALA A N 1
ATOM 1552 C CA . ALA A 1 194 ? 4.997 8.666 -6.640 1.00 91.69 194 ALA A CA 1
ATOM 1553 C C . ALA A 1 194 ? 4.856 8.674 -5.121 1.00 91.69 194 ALA A C 1
ATOM 1555 O O . ALA A 1 194 ? 4.813 7.629 -4.472 1.00 91.69 194 ALA A O 1
ATOM 1556 N N . THR A 1 195 ? 4.760 9.876 -4.569 1.00 89.38 195 THR A N 1
ATOM 1557 C CA . THR A 1 195 ? 4.722 10.120 -3.133 1.00 89.38 195 THR A CA 1
ATOM 1558 C C . THR A 1 195 ? 3.474 10.910 -2.797 1.00 89.38 195 THR A C 1
ATOM 1560 O O . THR A 1 195 ? 3.307 12.021 -3.293 1.00 89.38 195 THR A O 1
ATOM 1563 N N . SER A 1 196 ? 2.622 10.373 -1.923 1.00 91.88 196 SER A N 1
ATOM 1564 C CA . SER A 1 196 ? 1.481 11.122 -1.388 1.00 91.88 196 SER A CA 1
ATOM 1565 C C . SER A 1 196 ? 1.979 12.307 -0.558 1.00 91.88 196 SER A C 1
ATOM 1567 O O . SER A 1 196 ? 2.727 12.117 0.399 1.00 91.88 196 SER A O 1
ATOM 1569 N N . THR A 1 197 ? 1.545 13.519 -0.896 1.00 90.12 197 THR A N 1
ATOM 1570 C CA . THR A 1 197 ? 1.974 14.760 -0.228 1.00 90.12 197 THR A CA 1
ATOM 1571 C C . THR A 1 197 ? 0.945 15.298 0.753 1.00 90.12 197 THR A C 1
ATOM 1573 O O . THR A 1 197 ? 1.305 15.757 1.832 1.00 90.12 197 THR A O 1
ATOM 1576 N N . ASP A 1 198 ? -0.333 15.240 0.390 1.00 91.50 198 ASP A N 1
ATOM 1577 C CA . ASP A 1 198 ? -1.436 15.802 1.166 1.00 91.50 198 ASP A CA 1
ATOM 1578 C C . ASP A 1 198 ? -2.706 14.993 0.894 1.00 91.50 198 ASP A C 1
ATOM 1580 O O . ASP A 1 198 ? -2.992 14.633 -0.252 1.00 91.50 198 ASP A O 1
ATOM 1584 N N . ILE A 1 199 ? -3.462 14.707 1.954 1.00 94.50 199 ILE A N 1
ATOM 1585 C CA . ILE A 1 199 ? -4.761 14.042 1.864 1.00 94.50 199 ILE A CA 1
ATOM 1586 C C . ILE A 1 199 ? -5.775 14.883 2.625 1.00 94.50 199 ILE A C 1
ATOM 1588 O O . ILE A 1 199 ? -5.672 15.048 3.840 1.00 94.50 199 ILE A O 1
ATOM 1592 N N . LYS A 1 200 ? -6.774 15.391 1.904 1.00 95.00 200 LYS A N 1
ATOM 1593 C CA . LYS A 1 200 ? -7.867 16.180 2.478 1.00 95.00 200 LYS A CA 1
ATOM 1594 C C . LYS A 1 200 ? -9.169 15.421 2.357 1.00 95.00 200 LYS A C 1
ATOM 1596 O O . LYS A 1 200 ? -9.613 15.132 1.248 1.00 95.00 200 LYS A O 1
ATOM 1601 N N . THR A 1 201 ? -9.783 15.126 3.490 1.00 95.31 201 THR A N 1
ATOM 1602 C CA . THR A 1 201 ? -11.085 14.473 3.547 1.00 95.31 201 THR A CA 1
ATOM 1603 C C . THR A 1 201 ? -12.192 15.506 3.691 1.00 95.31 201 THR A C 1
ATOM 1605 O O . THR A 1 201 ? -12.078 16.482 4.428 1.00 95.31 201 THR A O 1
ATOM 1608 N N . ILE A 1 202 ? -13.273 15.280 2.958 1.00 93.81 202 ILE A N 1
ATOM 1609 C CA . ILE A 1 202 ? -14.571 15.927 3.139 1.00 93.81 202 ILE A CA 1
ATOM 1610 C C . ILE A 1 202 ? -15.622 14.816 3.178 1.00 93.81 202 ILE A C 1
ATOM 1612 O O . ILE A 1 202 ? -15.301 13.646 2.981 1.00 93.81 202 ILE A O 1
ATOM 1616 N N . LYS A 1 203 ? -16.886 15.155 3.426 1.00 95.75 203 LYS A N 1
ATOM 1617 C CA . LYS A 1 203 ? -17.953 14.152 3.462 1.00 95.75 203 LYS A CA 1
ATOM 1618 C C . LYS A 1 203 ? -17.973 13.294 2.182 1.00 95.75 203 LYS A C 1
ATOM 1620 O O . LYS A 1 203 ? -18.127 13.831 1.085 1.00 95.75 203 LYS A O 1
ATOM 1625 N N . ASP A 1 204 ? -17.833 11.981 2.362 1.00 95.94 204 ASP A N 1
ATOM 1626 C CA . ASP A 1 204 ? -17.856 10.925 1.340 1.00 95.94 204 ASP A CA 1
ATOM 1627 C C . ASP A 1 204 ? -16.779 11.040 0.236 1.00 95.94 204 ASP A C 1
ATOM 1629 O O . ASP A 1 204 ? -16.842 10.331 -0.772 1.00 95.94 204 ASP A O 1
ATOM 1633 N N . LYS A 1 205 ? -15.775 11.922 0.392 1.00 96.50 205 LYS A N 1
ATOM 1634 C CA . LYS A 1 205 ? -14.704 12.129 -0.601 1.00 96.50 205 LYS A CA 1
ATOM 1635 C C . LYS A 1 205 ? -13.345 12.414 0.038 1.00 96.50 205 LYS A C 1
ATOM 1637 O O . LYS A 1 205 ? -13.247 13.095 1.056 1.00 96.50 205 LYS A O 1
ATOM 1642 N N . ALA A 1 206 ? -12.277 11.983 -0.626 1.00 97.00 206 ALA A N 1
ATOM 1643 C CA . ALA A 1 206 ? -10.902 12.332 -0.277 1.00 97.00 206 ALA A CA 1
ATOM 1644 C C . ALA A 1 206 ? -10.155 12.888 -1.497 1.00 97.00 206 ALA A C 1
ATOM 1646 O O . ALA A 1 206 ? -10.135 12.264 -2.557 1.00 97.00 206 ALA A O 1
ATOM 1647 N N . LEU A 1 207 ? -9.529 14.057 -1.352 1.00 97.19 207 LEU A N 1
ATOM 1648 C CA . LEU A 1 207 ? -8.566 14.595 -2.311 1.00 97.19 207 LEU A CA 1
ATOM 1649 C C . LEU A 1 207 ? -7.177 14.070 -1.952 1.00 97.19 207 LEU A C 1
ATOM 1651 O O . LEU A 1 207 ? -6.638 14.429 -0.906 1.00 97.19 207 LEU A O 1
ATOM 1655 N N . ILE A 1 208 ? -6.603 13.267 -2.840 1.00 97.12 208 ILE A N 1
ATOM 1656 C CA . ILE A 1 208 ? -5.235 12.761 -2.746 1.00 97.12 208 ILE A CA 1
ATOM 1657 C C . ILE A 1 208 ? -4.353 13.603 -3.661 1.00 97.12 208 ILE A C 1
ATOM 1659 O O . ILE A 1 208 ? -4.657 13.749 -4.847 1.00 97.12 208 ILE A O 1
ATOM 1663 N N . ARG A 1 209 ? -3.266 14.154 -3.121 1.00 97.06 209 ARG A N 1
ATOM 1664 C CA . ARG A 1 209 ? -2.212 14.832 -3.886 1.00 97.06 209 ARG A CA 1
ATOM 1665 C C . ARG A 1 209 ? -0.928 14.031 -3.820 1.00 97.06 209 ARG A C 1
ATOM 1667 O O . ARG A 1 209 ? -0.613 13.445 -2.783 1.00 97.06 209 ARG A O 1
ATOM 1674 N N . ALA A 1 210 ? -0.187 14.035 -4.916 1.00 95.44 210 ALA A N 1
ATOM 1675 C CA . ALA A 1 210 ? 1.064 13.322 -5.030 1.00 95.44 210 ALA A CA 1
ATOM 1676 C C . ALA A 1 210 ? 2.101 14.131 -5.802 1.00 95.44 210 ALA A C 1
ATOM 1678 O O . ALA A 1 210 ? 1.768 14.807 -6.771 1.00 95.44 210 ALA A O 1
ATOM 1679 N N . ASN A 1 211 ? 3.359 13.994 -5.400 1.00 94.81 211 ASN A N 1
ATOM 1680 C CA . ASN A 1 211 ? 4.497 14.402 -6.210 1.00 94.81 211 ASN A CA 1
ATOM 1681 C C . ASN A 1 211 ? 5.032 13.170 -6.922 1.00 94.81 211 ASN A C 1
ATOM 1683 O O . ASN A 1 211 ? 5.275 12.137 -6.289 1.00 94.81 211 ASN A O 1
ATOM 1687 N N . VAL A 1 212 ? 5.212 13.288 -8.228 1.00 94.88 212 VAL A N 1
ATOM 1688 C CA . VAL A 1 212 ? 5.667 12.209 -9.094 1.00 94.88 212 VAL A CA 1
ATOM 1689 C C . VAL A 1 212 ? 7.033 12.581 -9.643 1.00 94.88 212 VAL A C 1
ATOM 1691 O O . VAL A 1 212 ? 7.219 13.685 -10.151 1.00 94.88 212 VAL A O 1
ATOM 1694 N N . SER A 1 213 ? 7.984 11.659 -9.533 1.00 93.44 213 SER A N 1
ATOM 1695 C CA . SER A 1 213 ? 9.322 11.774 -10.111 1.00 93.44 213 SER A CA 1
ATOM 1696 C C . SER A 1 213 ? 9.493 10.703 -11.177 1.00 93.44 213 SER A C 1
ATOM 1698 O O . SER A 1 213 ? 9.207 9.532 -10.927 1.00 93.44 213 SER A O 1
ATOM 1700 N N . ILE A 1 214 ? 9.985 11.090 -12.349 1.00 94.19 214 ILE A N 1
ATOM 1701 C CA . ILE A 1 214 ? 10.242 10.182 -13.467 1.00 94.19 214 ILE A CA 1
ATOM 1702 C C . ILE A 1 214 ? 11.687 10.325 -13.955 1.00 94.19 214 ILE A C 1
ATOM 1704 O O . ILE A 1 214 ? 12.178 11.434 -14.162 1.00 94.19 214 ILE A O 1
ATOM 1708 N N . SER A 1 215 ? 12.355 9.188 -14.140 1.00 93.88 215 SER A N 1
ATOM 1709 C CA . SER A 1 215 ? 13.656 9.041 -14.801 1.00 93.88 215 SER A CA 1
ATOM 1710 C C . SER A 1 215 ? 13.419 8.391 -16.156 1.00 93.88 215 SER A C 1
ATOM 1712 O O . SER A 1 215 ? 12.825 7.316 -16.217 1.00 93.88 215 SER A O 1
ATOM 1714 N N . VAL A 1 216 ? 13.860 9.024 -17.239 1.00 95.50 216 VAL A N 1
ATOM 1715 C CA . VAL A 1 216 ? 13.715 8.504 -18.603 1.00 95.50 216 VAL A CA 1
ATOM 1716 C C . VAL A 1 216 ? 15.090 8.363 -19.231 1.00 95.50 216 VAL A C 1
ATOM 1718 O O . VAL A 1 216 ? 15.838 9.336 -19.347 1.00 95.50 216 VAL A O 1
ATOM 1721 N N . LEU A 1 217 ? 15.403 7.147 -19.668 1.00 95.44 217 LEU A N 1
ATOM 1722 C CA . LEU A 1 217 ? 16.516 6.878 -20.562 1.00 95.44 217 LEU A CA 1
ATOM 1723 C C . LEU A 1 217 ? 16.027 6.927 -22.003 1.00 95.44 217 LEU A C 1
ATOM 1725 O O . LEU A 1 217 ? 15.019 6.307 -22.357 1.00 95.44 217 LEU A O 1
ATOM 1729 N N . TYR A 1 218 ? 16.778 7.619 -22.846 1.00 94.44 218 TYR A N 1
ATOM 1730 C CA . TYR A 1 218 ? 16.487 7.749 -24.266 1.00 94.44 218 TYR A CA 1
ATOM 1731 C C . TYR A 1 218 ? 17.779 7.693 -25.079 1.00 94.44 218 TYR A C 1
ATOM 1733 O O . TYR A 1 218 ? 18.864 7.932 -24.548 1.00 94.44 218 TYR A O 1
ATOM 1741 N N . THR A 1 219 ? 17.681 7.373 -26.367 1.00 92.88 219 THR A N 1
ATOM 1742 C CA . THR A 1 219 ? 18.797 7.584 -27.291 1.00 92.88 219 THR A CA 1
ATOM 1743 C C . THR A 1 219 ? 18.669 8.932 -27.979 1.00 92.88 219 THR A C 1
ATOM 1745 O O . THR A 1 219 ? 17.574 9.355 -28.357 1.00 92.88 219 THR A O 1
ATOM 1748 N N . ASN A 1 220 ? 19.796 9.615 -28.133 1.00 91.50 220 ASN A N 1
ATOM 1749 C CA . ASN A 1 220 ? 19.886 10.876 -28.857 1.00 91.50 220 ASN A CA 1
ATOM 1750 C C . ASN A 1 220 ? 20.086 10.655 -30.370 1.00 91.50 220 ASN A C 1
ATOM 1752 O O . ASN A 1 220 ? 20.088 9.516 -30.845 1.00 91.50 220 ASN A O 1
ATOM 1756 N N . ASN A 1 221 ? 20.277 11.732 -31.135 1.00 89.06 221 ASN A N 1
ATOM 1757 C CA . ASN A 1 221 ? 20.442 11.667 -32.595 1.00 89.06 221 ASN A CA 1
ATOM 1758 C C . ASN A 1 221 ? 21.705 10.903 -33.051 1.00 89.06 221 ASN A C 1
ATOM 1760 O O . ASN A 1 221 ? 21.796 10.502 -34.207 1.00 89.06 221 ASN A O 1
ATOM 1764 N N . GLU A 1 222 ? 22.668 10.670 -32.153 1.00 89.62 222 GLU A N 1
ATOM 1765 C CA . GLU A 1 222 ? 23.862 9.841 -32.382 1.00 89.62 222 GLU A CA 1
ATOM 1766 C C . GLU A 1 222 ? 23.704 8.404 -31.850 1.00 89.62 222 GLU A C 1
ATOM 1768 O O . GLU A 1 222 ? 24.692 7.679 -31.723 1.00 89.62 222 GLU A O 1
ATOM 1773 N N . ASN A 1 223 ? 22.485 7.986 -31.489 1.00 88.12 223 ASN A N 1
ATOM 1774 C CA . ASN A 1 223 ? 22.186 6.693 -30.867 1.00 88.12 223 ASN A CA 1
ATOM 1775 C C . ASN A 1 223 ? 22.929 6.434 -29.538 1.00 88.12 223 ASN A C 1
ATOM 1777 O O . ASN A 1 223 ? 23.033 5.293 -29.085 1.00 88.12 223 ASN A O 1
ATOM 1781 N N . LYS A 1 224 ? 23.414 7.484 -28.863 1.00 91.25 224 LYS A N 1
ATOM 1782 C CA . LYS A 1 224 ? 23.976 7.377 -27.507 1.00 91.25 224 LYS A CA 1
ATOM 1783 C C . LYS A 1 224 ? 22.866 7.483 -26.470 1.00 91.25 224 LYS A C 1
ATOM 1785 O O . LYS A 1 224 ? 21.926 8.250 -26.651 1.00 91.25 224 LYS A O 1
ATOM 1790 N N . ILE A 1 225 ? 23.001 6.723 -25.385 1.00 93.06 225 ILE A N 1
ATOM 1791 C CA . ILE A 1 225 ? 22.050 6.731 -24.269 1.00 93.06 225 ILE A CA 1
ATOM 1792 C C . ILE A 1 225 ? 22.298 7.963 -23.398 1.00 93.06 225 ILE A C 1
ATOM 1794 O O . ILE A 1 225 ? 23.374 8.087 -22.806 1.00 93.06 225 ILE A O 1
ATOM 1798 N N . ASP A 1 226 ? 21.273 8.800 -23.287 1.00 93.75 226 ASP A N 1
ATOM 1799 C CA . ASP A 1 226 ? 21.181 9.945 -22.388 1.00 93.75 226 ASP A CA 1
ATOM 1800 C C . ASP A 1 226 ? 20.041 9.735 -21.372 1.00 93.75 226 ASP A C 1
ATOM 1802 O O . ASP A 1 226 ? 19.204 8.835 -21.507 1.00 93.75 226 ASP A O 1
ATOM 1806 N N . LYS A 1 227 ? 20.029 10.561 -20.321 1.00 93.56 227 LYS A N 1
ATOM 1807 C CA . LYS A 1 227 ? 19.067 10.495 -19.215 1.00 93.56 227 LYS A CA 1
ATOM 1808 C C . LYS A 1 227 ? 18.443 11.862 -18.958 1.00 93.56 227 LYS A C 1
ATOM 1810 O O . LYS A 1 227 ? 19.158 12.857 -18.854 1.00 93.56 227 LYS A O 1
ATOM 1815 N N . ALA A 1 228 ? 17.129 11.887 -18.758 1.00 93.88 228 ALA A N 1
ATOM 1816 C CA . ALA A 1 228 ? 16.395 13.052 -18.276 1.00 93.88 228 ALA A CA 1
ATOM 1817 C C . ALA A 1 228 ? 15.579 12.696 -17.026 1.00 93.88 228 ALA A C 1
ATOM 1819 O O . ALA A 1 228 ? 15.016 11.608 -16.937 1.00 93.88 228 ALA A O 1
ATOM 1820 N N . ASN A 1 229 ? 15.517 13.620 -16.064 1.00 94.06 229 ASN A N 1
ATOM 1821 C CA . ASN A 1 229 ? 14.684 13.483 -14.871 1.00 94.06 229 ASN A CA 1
ATOM 1822 C C . ASN A 1 229 ? 13.671 14.625 -14.832 1.00 94.06 229 ASN A C 1
ATOM 1824 O O . ASN A 1 229 ? 14.051 15.780 -15.035 1.00 94.06 229 ASN A O 1
ATOM 1828 N N . PHE A 1 230 ? 12.422 14.311 -14.510 1.00 94.75 230 PHE A N 1
ATOM 1829 C CA . PHE A 1 230 ? 11.354 15.295 -14.366 1.00 94.75 230 PHE A CA 1
ATOM 1830 C C . PHE A 1 230 ? 10.548 15.042 -13.097 1.00 94.75 230 PHE A C 1
ATOM 1832 O O . PHE A 1 230 ? 10.517 13.929 -12.570 1.00 94.75 230 PHE A O 1
ATOM 1839 N N . THR A 1 231 ? 9.880 16.088 -12.624 1.00 95.19 231 THR A N 1
ATOM 1840 C CA . THR A 1 231 ? 8.963 16.025 -11.487 1.00 95.19 231 THR A CA 1
ATOM 1841 C C . THR A 1 231 ? 7.706 16.818 -11.795 1.00 95.19 231 THR A C 1
ATOM 1843 O O . THR A 1 231 ? 7.809 17.910 -12.356 1.00 95.19 231 THR A O 1
ATOM 1846 N N . PHE A 1 232 ? 6.549 16.311 -11.390 1.00 96.25 232 PHE A N 1
ATOM 1847 C CA . PHE A 1 232 ? 5.260 16.984 -11.546 1.00 96.25 232 PHE A CA 1
ATOM 1848 C C . PHE A 1 232 ? 4.314 16.618 -10.396 1.00 96.25 232 PHE A C 1
ATOM 1850 O O . PHE A 1 232 ? 4.563 15.673 -9.641 1.00 96.25 232 PHE A O 1
ATOM 1857 N N . GLU A 1 233 ? 3.241 17.388 -10.239 1.00 96.81 233 GLU A N 1
ATOM 1858 C CA . GLU A 1 233 ? 2.206 17.132 -9.237 1.00 96.81 233 GLU A CA 1
ATOM 1859 C C . GLU A 1 233 ? 1.010 16.430 -9.886 1.00 96.81 233 GLU A C 1
ATOM 1861 O O . GLU A 1 233 ? 0.546 16.832 -10.948 1.00 96.81 233 GLU A O 1
ATOM 1866 N N . ALA A 1 234 ? 0.473 15.411 -9.222 1.00 97.00 234 ALA A N 1
ATOM 1867 C CA . ALA A 1 234 ? -0.733 14.706 -9.638 1.00 97.00 234 ALA A CA 1
ATOM 1868 C C . ALA A 1 234 ? -1.777 14.742 -8.516 1.00 97.00 234 ALA A C 1
ATOM 1870 O O . ALA A 1 234 ? -1.444 14.796 -7.328 1.00 97.00 234 ALA A O 1
ATOM 1871 N N . SER A 1 235 ? -3.065 14.710 -8.865 1.00 97.12 235 SER A N 1
ATOM 1872 C CA . SER A 1 235 ? -4.124 14.676 -7.855 1.00 97.12 235 SER A CA 1
ATOM 1873 C C . SER A 1 235 ? -5.376 13.942 -8.316 1.00 97.12 235 SER A C 1
ATOM 1875 O O . SER A 1 235 ? -5.691 13.903 -9.504 1.00 97.12 235 SER A O 1
ATOM 1877 N N . LYS A 1 236 ? -6.106 13.364 -7.358 1.00 97.50 236 LYS A N 1
ATOM 1878 C CA . LYS A 1 236 ? -7.375 12.672 -7.600 1.00 97.50 236 LYS A CA 1
ATOM 1879 C C . LYS A 1 236 ? -8.337 12.908 -6.447 1.00 97.50 236 LYS A C 1
ATOM 1881 O O . LYS A 1 236 ? -7.959 12.790 -5.284 1.00 97.50 236 LYS A O 1
ATOM 1886 N N . ILE A 1 237 ? -9.590 13.204 -6.776 1.00 97.69 237 ILE A N 1
ATOM 1887 C CA . ILE A 1 237 ? -10.698 13.113 -5.824 1.00 97.69 237 ILE A CA 1
ATOM 1888 C C . ILE A 1 237 ? -11.270 11.704 -5.938 1.00 97.69 237 ILE A C 1
ATOM 1890 O O . ILE A 1 237 ? -11.686 11.297 -7.023 1.00 97.69 237 ILE A O 1
ATOM 1894 N N . VAL A 1 238 ? -11.279 10.976 -4.827 1.00 97.12 238 VAL A N 1
ATOM 1895 C CA . VAL A 1 238 ? -11.830 9.624 -4.729 1.00 97.12 238 VAL A CA 1
ATOM 1896 C C . VAL A 1 238 ? -13.094 9.669 -3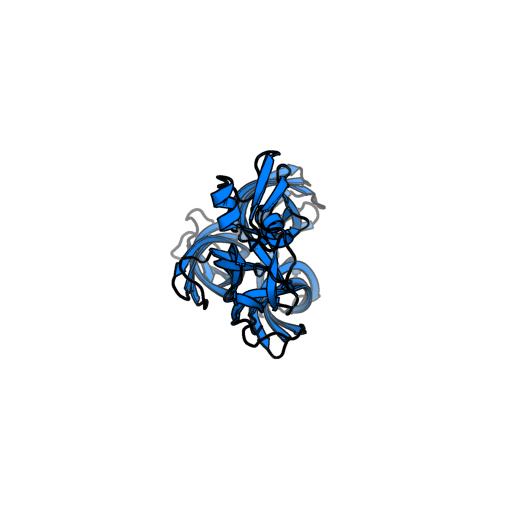.882 1.00 97.12 238 VAL A C 1
ATOM 1898 O O . VAL A 1 238 ? -13.123 10.337 -2.848 1.00 97.12 238 VAL A O 1
ATOM 1901 N N . GLU A 1 239 ? -14.142 8.985 -4.328 1.00 96.50 239 GLU A N 1
ATOM 1902 C CA . GLU A 1 239 ? -15.383 8.828 -3.569 1.00 96.50 239 GLU A CA 1
ATOM 1903 C C . GLU A 1 239 ? -15.239 7.632 -2.629 1.00 96.50 239 GLU A C 1
ATOM 1905 O O . GLU A 1 239 ? -14.893 6.534 -3.064 1.00 96.50 239 GLU A O 1
ATOM 1910 N N . ILE A 1 240 ? -15.436 7.862 -1.331 1.00 95.12 240 ILE A N 1
ATOM 1911 C CA . ILE A 1 240 ? -15.250 6.852 -0.288 1.00 95.12 240 ILE A CA 1
ATOM 1912 C C . ILE A 1 240 ? -16.363 7.024 0.736 1.00 95.12 240 ILE A C 1
ATOM 1914 O O . ILE A 1 240 ? -16.353 7.973 1.514 1.00 95.12 240 ILE A O 1
ATOM 1918 N N . SER A 1 241 ? -17.334 6.117 0.750 1.00 91.75 241 SER A N 1
ATOM 1919 C CA . SER A 1 241 ? -18.468 6.216 1.671 1.00 91.75 241 SER A CA 1
ATOM 1920 C C . SER A 1 241 ? -18.021 6.178 3.133 1.00 91.75 241 SER A C 1
ATOM 1922 O O . SER A 1 241 ? -17.170 5.369 3.503 1.00 91.75 241 SER A O 1
ATOM 1924 N N . GLY A 1 242 ? -18.613 7.033 3.969 1.00 86.62 242 GLY A N 1
ATOM 1925 C CA . GLY A 1 242 ? -18.351 7.060 5.414 1.00 86.62 242 GLY A CA 1
ATOM 1926 C C . GLY A 1 242 ? -17.128 7.883 5.833 1.00 86.62 242 GLY A C 1
ATOM 1927 O O . GLY A 1 242 ? -16.910 8.069 7.030 1.00 86.62 242 GLY A O 1
ATOM 1928 N N . VAL A 1 243 ? -16.358 8.431 4.881 1.00 93.62 243 VAL A N 1
ATOM 1929 C CA . VAL A 1 243 ? -15.253 9.348 5.195 1.00 93.62 243 VAL A CA 1
ATOM 1930 C C . VAL A 1 243 ? -15.769 10.753 5.522 1.00 93.62 243 VAL A C 1
ATOM 1932 O O . VAL A 1 243 ? -16.696 11.267 4.893 1.00 93.62 243 VAL A O 1
ATOM 1935 N N . ASP A 1 244 ? -15.142 11.396 6.503 1.00 93.12 244 ASP A N 1
ATOM 1936 C CA . ASP A 1 244 ? -15.372 12.792 6.867 1.00 93.12 244 ASP A CA 1
ATOM 1937 C C . ASP A 1 244 ? -14.061 13.493 7.280 1.00 93.12 244 ASP A C 1
ATOM 1939 O O . ASP A 1 244 ? -12.973 12.912 7.245 1.00 93.12 244 ASP A O 1
ATOM 1943 N N . GLU A 1 245 ? -14.159 14.759 7.686 1.00 92.00 245 GLU A N 1
ATOM 1944 C CA . GLU A 1 245 ? -13.028 15.607 8.098 1.00 92.00 245 GLU A CA 1
ATOM 1945 C C . GLU A 1 245 ? -12.283 15.098 9.349 1.00 92.00 245 GLU A C 1
ATOM 1947 O O . GLU A 1 245 ? -11.187 15.568 9.650 1.00 92.00 245 GLU A O 1
ATOM 1952 N N . LYS A 1 246 ? -12.865 14.160 10.109 1.00 89.44 246 LYS A N 1
ATOM 1953 C CA . LYS A 1 246 ? -12.248 13.574 11.312 1.00 89.44 246 LYS A CA 1
ATOM 1954 C C . LYS A 1 246 ? -11.493 12.285 11.004 1.00 89.44 246 LYS A C 1
ATOM 1956 O O . LYS A 1 246 ? -10.756 11.791 11.859 1.00 89.44 246 LYS A O 1
ATOM 1961 N N . CYS A 1 247 ? -11.685 11.728 9.814 1.00 93.94 247 CYS A N 1
ATOM 1962 C CA . CYS A 1 247 ? -11.020 10.511 9.387 1.00 93.94 247 CYS A CA 1
ATOM 1963 C C . CYS A 1 247 ? -9.562 10.781 9.002 1.00 93.94 247 CYS A C 1
ATOM 1965 O O . CYS A 1 247 ? -9.217 11.802 8.414 1.00 93.94 247 CYS A O 1
ATOM 1967 N N . SER A 1 248 ? -8.697 9.820 9.302 1.00 94.69 248 SER A N 1
ATOM 1968 C CA . SER A 1 248 ? -7.314 9.788 8.834 1.00 94.69 248 SER A CA 1
ATOM 1969 C C . SER A 1 248 ? -7.208 8.855 7.637 1.00 94.69 248 SER A C 1
ATOM 1971 O O . SER A 1 248 ? -7.769 7.766 7.662 1.00 94.69 248 SER A O 1
ATOM 1973 N N . CYS A 1 249 ? -6.480 9.245 6.597 1.00 95.06 249 CYS A N 1
ATOM 1974 C CA . CYS A 1 249 ? -6.308 8.420 5.403 1.00 95.06 249 CYS A CA 1
ATOM 1975 C C . CYS A 1 249 ? -4.840 8.060 5.192 1.00 95.06 249 CYS A C 1
ATOM 1977 O O . CYS A 1 249 ? -3.959 8.891 5.401 1.00 95.06 249 CYS A O 1
ATOM 1979 N N . ILE A 1 250 ? -4.592 6.839 4.724 1.00 95.25 250 ILE A N 1
ATOM 1980 C CA . ILE A 1 250 ? -3.280 6.386 4.258 1.00 95.25 250 ILE A CA 1
ATOM 1981 C C . ILE A 1 250 ? -3.417 6.010 2.785 1.00 95.25 250 ILE A C 1
ATOM 1983 O O . ILE A 1 250 ? -4.184 5.109 2.449 1.00 95.25 250 ILE A O 1
ATOM 1987 N N . ALA A 1 251 ? -2.678 6.701 1.915 1.00 94.94 251 ALA A N 1
ATOM 1988 C CA . ALA A 1 251 ? -2.628 6.417 0.486 1.00 94.94 251 ALA A CA 1
ATOM 1989 C C . ALA A 1 251 ? -1.337 5.671 0.119 1.00 94.94 251 ALA A C 1
ATOM 1991 O O . ALA A 1 251 ? -0.232 6.035 0.535 1.00 94.94 251 ALA A O 1
ATOM 1992 N N . LYS A 1 252 ? -1.488 4.631 -0.695 1.00 94.25 252 LYS A N 1
ATOM 1993 C CA . LYS A 1 252 ? -0.409 3.900 -1.355 1.00 94.25 252 LYS A CA 1
ATOM 1994 C C . LYS A 1 252 ? -0.528 4.153 -2.848 1.00 94.25 252 LYS A C 1
ATOM 1996 O O . LYS A 1 252 ? -1.568 3.860 -3.433 1.00 94.25 252 LYS A O 1
ATOM 2001 N N . ILE A 1 253 ? 0.523 4.719 -3.430 1.00 94.44 253 ILE A N 1
ATOM 2002 C CA . ILE A 1 253 ? 0.582 5.054 -4.851 1.00 94.44 253 ILE A CA 1
ATOM 2003 C C . ILE A 1 253 ? 1.712 4.239 -5.463 1.00 94.44 253 ILE A C 1
ATOM 2005 O O . ILE A 1 253 ? 2.825 4.237 -4.943 1.00 94.44 253 ILE A O 1
ATOM 2009 N N . SER A 1 254 ? 1.418 3.538 -6.548 1.00 92.12 254 SER A N 1
ATOM 2010 C CA . SER A 1 254 ? 2.391 2.746 -7.297 1.00 92.12 254 SER A CA 1
ATOM 2011 C C . SER A 1 254 ? 2.223 2.975 -8.794 1.00 92.12 254 SER A C 1
ATOM 2013 O O . SER A 1 254 ? 1.250 3.586 -9.244 1.00 92.12 254 SER A O 1
ATOM 2015 N N . LYS A 1 255 ? 3.171 2.466 -9.583 1.00 92.62 255 LYS A N 1
ATOM 2016 C CA . LYS A 1 255 ? 3.060 2.459 -11.043 1.00 92.62 255 LYS A CA 1
ATOM 2017 C C . LYS A 1 255 ? 1.781 1.712 -11.469 1.00 92.62 255 LYS A C 1
ATOM 2019 O O . LYS A 1 255 ? 1.525 0.620 -10.958 1.00 92.62 255 LYS A O 1
ATOM 2024 N N . GLY A 1 256 ? 0.972 2.344 -12.321 1.00 94.50 256 GLY A N 1
ATOM 2025 C CA . GLY A 1 256 ? -0.183 1.744 -12.999 1.00 94.50 256 GLY A CA 1
ATOM 2026 C C . GLY A 1 256 ? 0.177 1.392 -14.443 1.00 94.50 256 GLY A C 1
ATOM 2027 O O . GLY A 1 256 ? 1.274 0.875 -14.674 1.00 94.50 256 GLY A O 1
ATOM 2028 N N . SER A 1 257 ? -0.710 1.686 -15.401 1.00 94.56 257 SER A N 1
ATOM 2029 C CA . SER A 1 257 ? -0.373 1.589 -16.832 1.00 94.56 257 SER A CA 1
ATOM 2030 C C . SER A 1 257 ? 0.225 2.901 -17.311 1.00 94.56 257 SER A C 1
ATOM 2032 O O . SER A 1 257 ? -0.474 3.913 -17.296 1.00 94.56 257 SER A O 1
ATOM 2034 N N . LEU A 1 258 ? 1.483 2.916 -17.743 1.00 94.75 258 LEU A N 1
ATOM 2035 C CA . LEU A 1 258 ? 2.151 4.146 -18.170 1.00 94.75 258 LEU A CA 1
ATOM 2036 C C . LEU A 1 258 ? 2.890 3.963 -19.490 1.00 94.75 258 LEU A C 1
ATOM 2038 O O . LEU A 1 258 ? 3.714 3.068 -19.638 1.00 94.75 258 LEU A O 1
ATOM 2042 N N . TYR A 1 259 ? 2.695 4.920 -20.390 1.00 94.00 259 TYR A N 1
ATOM 2043 C CA . TYR A 1 259 ? 3.315 4.961 -21.707 1.00 94.00 259 TYR A CA 1
ATOM 2044 C C . TYR A 1 259 ? 4.170 6.217 -21.828 1.00 94.00 259 TYR A C 1
ATOM 2046 O O . TYR A 1 259 ? 3.679 7.331 -21.631 1.00 94.00 259 TYR A O 1
ATOM 2054 N N . VAL A 1 260 ? 5.444 6.046 -22.187 1.00 95.12 260 VAL A N 1
ATOM 2055 C CA . VAL A 1 260 ? 6.398 7.149 -22.364 1.00 95.12 260 VAL A CA 1
ATOM 2056 C C . VAL A 1 260 ? 6.869 7.182 -23.810 1.00 95.12 260 VAL A C 1
ATOM 2058 O O . VAL A 1 260 ? 7.406 6.201 -24.319 1.00 95.12 260 VAL A O 1
ATOM 2061 N N . LYS A 1 261 ? 6.673 8.315 -24.486 1.00 92.94 261 LYS A N 1
ATOM 2062 C CA . LYS A 1 261 ? 6.971 8.476 -25.914 1.00 92.94 261 LYS A CA 1
ATOM 2063 C C . LYS A 1 261 ? 7.960 9.608 -26.151 1.00 92.94 261 LYS A C 1
ATOM 2065 O O . LYS A 1 261 ? 7.845 10.682 -25.568 1.00 92.94 261 LYS A O 1
ATOM 2070 N N . ALA A 1 262 ? 8.903 9.372 -27.056 1.00 92.06 262 ALA A N 1
ATOM 2071 C CA . ALA A 1 262 ? 9.747 10.418 -27.618 1.00 92.06 262 ALA A CA 1
ATOM 2072 C C . ALA A 1 262 ? 9.008 11.129 -28.757 1.00 92.06 262 ALA A C 1
ATOM 2074 O O . ALA A 1 262 ? 8.405 10.476 -29.611 1.00 92.06 262 ALA A O 1
ATOM 2075 N N . LYS A 1 263 ? 9.104 12.457 -28.812 1.00 90.00 263 LYS A N 1
ATOM 2076 C CA . LYS A 1 263 ? 8.730 13.251 -29.985 1.00 90.00 263 LYS A CA 1
ATOM 2077 C C . LYS A 1 263 ? 9.856 14.213 -30.342 1.00 90.00 263 LYS A C 1
ATOM 2079 O O . LYS A 1 263 ? 10.117 15.174 -29.622 1.00 90.00 263 LYS A O 1
ATOM 2084 N N . SER A 1 264 ? 10.484 13.984 -31.489 1.00 77.25 264 SER A N 1
ATOM 2085 C CA . SER A 1 264 ? 11.347 14.963 -32.149 1.00 77.25 264 SER A CA 1
ATOM 2086 C C . SER A 1 264 ? 10.479 15.941 -32.950 1.00 77.25 264 SER A C 1
ATOM 2088 O O . SER A 1 264 ? 9.661 15.495 -33.757 1.00 77.25 264 SER A O 1
ATOM 2090 N N . SER A 1 265 ? 10.637 17.252 -32.761 1.00 62.62 265 SER A N 1
ATOM 2091 C CA . SER A 1 265 ? 10.049 18.263 -33.652 1.00 62.62 265 SER A CA 1
ATOM 2092 C C . SER A 1 265 ? 11.171 18.990 -34.399 1.00 62.62 265 SER A C 1
ATOM 2094 O O . SER A 1 265 ? 12.282 19.103 -33.889 1.00 62.62 265 SER A O 1
ATOM 2096 N N . THR A 1 266 ? 10.905 19.455 -35.623 1.00 58.97 266 THR A N 1
ATOM 2097 C CA . THR A 1 266 ? 11.863 20.262 -36.404 1.00 58.97 266 THR A CA 1
ATOM 2098 C C . THR A 1 266 ? 12.098 21.649 -35.804 1.00 58.97 266 THR A C 1
ATOM 2100 O 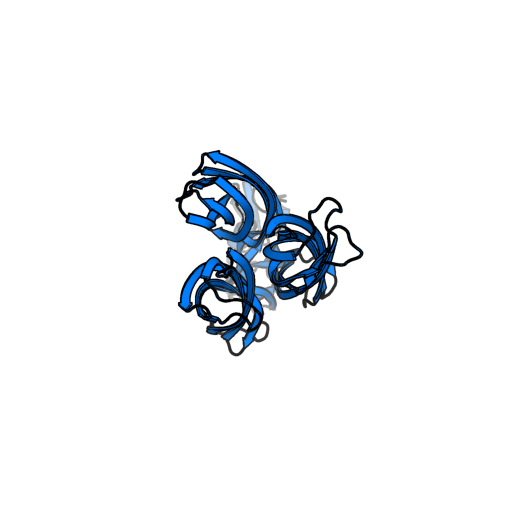O . THR A 1 266 ? 13.078 22.298 -36.160 1.00 58.97 266 THR A O 1
ATOM 2103 N N . ASP A 1 267 ? 11.213 22.081 -34.902 1.00 59.69 267 ASP A N 1
ATOM 2104 C CA . ASP A 1 267 ? 11.186 23.427 -34.328 1.00 59.69 267 ASP A CA 1
ATOM 2105 C C . ASP A 1 267 ? 11.753 23.463 -32.887 1.00 59.69 267 ASP A C 1
ATOM 2107 O O . ASP A 1 267 ? 12.157 24.529 -32.421 1.00 59.69 267 ASP A O 1
ATOM 2111 N N . ASP A 1 268 ? 11.840 22.317 -32.190 1.00 60.56 268 ASP A N 1
ATOM 2112 C CA . ASP A 1 268 ? 12.463 22.181 -30.864 1.00 60.56 268 ASP A CA 1
ATOM 2113 C C . ASP A 1 268 ? 13.883 21.620 -30.976 1.00 60.56 268 ASP A C 1
ATOM 2115 O O . ASP A 1 268 ? 14.082 20.438 -31.257 1.00 60.56 268 ASP A O 1
ATOM 2119 N N . ASN A 1 269 ? 14.880 22.432 -30.619 1.00 64.62 269 ASN A N 1
ATOM 2120 C CA . ASN A 1 269 ? 16.299 22.050 -30.655 1.00 64.62 269 ASN A CA 1
ATOM 2121 C C . ASN A 1 269 ? 16.678 20.829 -29.777 1.00 64.62 269 ASN A C 1
ATOM 2123 O O . ASN A 1 269 ? 17.793 20.335 -29.908 1.00 64.62 269 ASN A O 1
ATOM 2127 N N . GLY A 1 270 ? 15.789 20.330 -28.906 1.00 74.81 270 GLY A N 1
ATOM 2128 C CA . GLY A 1 270 ? 16.013 19.132 -28.079 1.00 74.81 270 GLY A CA 1
ATOM 2129 C C . GLY A 1 270 ? 14.955 18.026 -28.204 1.00 74.81 270 GLY A C 1
ATOM 2130 O O . GLY A 1 270 ? 15.194 16.904 -27.765 1.00 74.81 270 GLY A O 1
ATOM 2131 N N . GLY A 1 271 ? 13.797 18.306 -28.815 1.00 89.06 271 GLY A N 1
ATOM 2132 C CA . GLY A 1 271 ? 12.610 17.444 -28.767 1.00 89.06 271 GLY A CA 1
ATOM 2133 C C . GLY A 1 271 ? 11.954 17.354 -27.380 1.00 89.06 271 GLY A C 1
ATOM 2134 O O . GLY A 1 271 ? 12.275 18.111 -26.460 1.00 89.06 271 GLY A O 1
ATOM 2135 N N . LYS A 1 272 ? 10.987 16.445 -27.229 1.00 92.62 272 LYS A N 1
ATOM 2136 C CA . LYS A 1 272 ? 10.178 16.304 -26.010 1.00 92.62 272 LYS A CA 1
ATOM 2137 C C . LYS A 1 272 ? 9.851 14.851 -25.666 1.00 92.62 272 LYS A C 1
ATOM 2139 O O . LYS A 1 272 ? 9.852 13.974 -26.530 1.00 92.62 272 LYS A O 1
ATOM 2144 N N . ILE A 1 273 ? 9.536 14.625 -24.396 1.00 95.25 273 ILE A N 1
ATOM 2145 C CA . ILE A 1 273 ? 9.065 13.354 -23.842 1.00 95.25 273 ILE A CA 1
ATOM 2146 C C . ILE A 1 273 ? 7.622 13.541 -23.386 1.00 95.25 273 ILE A C 1
ATOM 2148 O O . ILE A 1 273 ? 7.333 14.459 -22.625 1.00 95.25 273 ILE A O 1
ATOM 2152 N N . GLU A 1 274 ? 6.724 12.669 -23.825 1.00 96.19 274 GLU A N 1
ATOM 2153 C CA . GLU A 1 274 ? 5.332 12.657 -23.380 1.00 96.19 274 GLU A CA 1
ATOM 2154 C C . GLU A 1 274 ? 5.052 11.422 -22.525 1.00 96.19 274 GLU A C 1
ATOM 2156 O O . GLU A 1 274 ? 5.494 10.321 -22.857 1.00 96.19 274 GLU A O 1
ATOM 2161 N N . LEU A 1 275 ? 4.310 11.613 -21.438 1.00 96.88 275 LEU A N 1
ATOM 2162 C CA . LEU A 1 275 ? 3.882 10.582 -20.499 1.00 96.88 275 LEU A CA 1
ATOM 2163 C C . LEU A 1 275 ? 2.353 10.543 -20.476 1.00 96.88 275 LEU A C 1
ATOM 2165 O O . LEU A 1 275 ? 1.720 11.567 -20.231 1.00 96.88 275 LEU A O 1
ATOM 2169 N N . TYR A 1 276 ? 1.776 9.360 -20.676 1.00 96.19 276 TYR A N 1
ATOM 2170 C CA . TYR A 1 276 ? 0.331 9.131 -20.640 1.00 96.19 276 TYR A CA 1
ATOM 2171 C C . TYR A 1 276 ? -0.002 7.882 -19.829 1.00 96.19 276 TYR A C 1
ATOM 2173 O O . TYR A 1 276 ? 0.739 6.901 -19.886 1.00 96.19 276 TYR A O 1
ATOM 2181 N N . GLY A 1 277 ? -1.146 7.879 -19.148 1.00 96.12 277 GLY A N 1
ATOM 2182 C CA . GLY A 1 277 ? -1.695 6.684 -18.512 1.00 96.12 277 GLY A CA 1
ATOM 2183 C C . GLY A 1 277 ? -2.211 6.956 -17.108 1.00 96.12 277 GLY A C 1
ATOM 2184 O O . GLY A 1 277 ? -2.864 7.972 -16.871 1.00 96.12 277 GLY A O 1
ATOM 2185 N N . ASP A 1 278 ? -1.940 6.044 -16.180 1.00 96.38 278 ASP A N 1
ATOM 2186 C CA . ASP A 1 278 ? -2.374 6.162 -14.797 1.00 96.38 278 ASP A CA 1
ATOM 2187 C C . ASP A 1 278 ? -1.402 5.577 -13.759 1.00 96.38 278 ASP A C 1
ATOM 2189 O O . ASP A 1 278 ? -0.571 4.705 -14.017 1.00 96.38 278 ASP A O 1
ATOM 2193 N N . LEU A 1 279 ? -1.513 6.106 -12.540 1.00 96.94 279 LEU A N 1
ATOM 2194 C CA . LEU A 1 279 ? -0.925 5.545 -11.329 1.00 96.94 279 LEU A CA 1
ATOM 2195 C C . LEU A 1 279 ? -1.978 4.725 -10.590 1.00 96.94 279 LEU A C 1
ATOM 2197 O O . LEU A 1 279 ? -3.127 5.154 -10.461 1.00 96.94 279 LEU A O 1
ATOM 2201 N N . SER A 1 280 ? -1.564 3.596 -10.024 1.00 96.38 280 SER A N 1
ATOM 2202 C CA . SER A 1 280 ? -2.407 2.771 -9.159 1.00 96.38 280 SER A CA 1
ATOM 2203 C C . SER A 1 280 ? -2.487 3.388 -7.763 1.00 96.38 280 SER A C 1
ATOM 2205 O O . SER A 1 280 ? -1.461 3.740 -7.174 1.00 96.38 280 SER A O 1
ATOM 2207 N N . LEU A 1 281 ? -3.700 3.507 -7.219 1.00 97.00 281 LEU A N 1
ATOM 2208 C CA . LEU A 1 281 ? -3.977 4.148 -5.936 1.00 97.00 281 LEU A CA 1
ATOM 2209 C C . LEU A 1 281 ? -4.798 3.222 -5.031 1.00 97.00 281 LEU A C 1
ATOM 2211 O O . LEU A 1 281 ? -5.899 2.812 -5.377 1.00 97.00 281 LEU A O 1
ATOM 2215 N N . ALA A 1 282 ? -4.295 2.969 -3.829 1.00 96.62 282 ALA A N 1
ATOM 2216 C CA . ALA A 1 282 ? -5.001 2.263 -2.766 1.00 96.62 282 ALA A CA 1
ATOM 2217 C C . ALA A 1 282 ? -5.107 3.182 -1.539 1.00 96.62 282 ALA A C 1
ATOM 2219 O O . ALA A 1 282 ? -4.087 3.643 -1.024 1.00 96.62 282 ALA A O 1
ATOM 2220 N N . VAL A 1 283 ? -6.324 3.469 -1.070 1.00 96.75 283 VAL A N 1
ATOM 2221 C CA . VAL A 1 283 ? -6.572 4.366 0.073 1.00 96.75 283 VAL A CA 1
ATOM 2222 C C . VAL A 1 283 ? -7.277 3.605 1.186 1.00 96.75 283 VAL A C 1
ATOM 2224 O O . VAL A 1 283 ? -8.308 2.981 0.956 1.00 96.75 283 VAL A O 1
ATOM 2227 N N . ILE A 1 284 ? -6.734 3.690 2.399 1.00 96.62 284 ILE A N 1
ATOM 2228 C CA . ILE A 1 284 ? -7.342 3.156 3.623 1.00 96.62 284 ILE A CA 1
ATOM 2229 C C . ILE A 1 284 ? -7.808 4.330 4.478 1.00 96.62 284 ILE A C 1
ATOM 2231 O O . ILE A 1 284 ? -7.017 5.229 4.773 1.00 96.62 284 ILE A O 1
ATOM 2235 N N . VAL A 1 285 ? -9.072 4.302 4.896 1.00 96.56 285 VAL A N 1
ATOM 2236 C CA . VAL A 1 285 ? -9.686 5.307 5.766 1.00 96.56 285 VAL A CA 1
ATOM 2237 C C . VAL A 1 285 ? -9.796 4.754 7.177 1.00 96.56 285 VAL A C 1
ATOM 2239 O O . VAL A 1 285 ? -10.418 3.722 7.412 1.00 96.56 285 VAL A O 1
ATOM 2242 N N . VAL A 1 286 ? -9.217 5.466 8.134 1.00 95.94 286 VAL A N 1
ATOM 2243 C CA . VAL A 1 286 ? -9.255 5.145 9.557 1.00 95.94 286 VAL A CA 1
ATOM 2244 C C . VAL A 1 286 ? -10.089 6.189 10.282 1.00 95.94 286 VAL A C 1
ATOM 2246 O O . VAL A 1 286 ? -9.837 7.390 10.167 1.00 95.94 286 VAL A O 1
ATOM 2249 N N . LYS A 1 287 ? -11.059 5.731 11.067 1.00 93.94 287 LYS A N 1
ATOM 2250 C CA . LYS A 1 287 ? -11.929 6.580 11.878 1.00 93.94 287 LYS A CA 1
ATOM 2251 C C . LYS A 1 287 ? -11.669 6.324 13.352 1.00 93.94 287 LYS A C 1
ATOM 2253 O O . LYS A 1 287 ? -11.462 5.182 13.756 1.00 93.94 287 LYS A O 1
ATOM 2258 N N . GLU A 1 288 ? -11.678 7.391 14.148 1.00 92.75 288 GLU A N 1
ATOM 2259 C CA . GLU A 1 288 ? -11.600 7.314 15.606 1.00 92.75 288 GLU A CA 1
ATOM 2260 C C . GLU A 1 288 ? -12.896 7.840 16.226 1.00 92.75 288 GLU A C 1
ATOM 2262 O O . GLU A 1 288 ? -13.345 8.948 15.927 1.00 92.75 288 GLU A O 1
ATOM 2267 N N . GLU A 1 289 ? -13.495 7.051 17.116 1.00 91.56 289 GLU A N 1
ATOM 2268 C CA . GLU A 1 289 ? -14.736 7.409 17.799 1.00 91.56 289 GLU A CA 1
ATOM 2269 C C . GLU A 1 289 ? -14.621 7.184 19.307 1.00 91.56 289 GLU A C 1
ATOM 2271 O O . GLU A 1 289 ? -14.133 6.150 19.768 1.00 91.56 289 GLU A O 1
ATOM 2276 N N . CYS A 1 290 ? -15.123 8.139 20.094 1.00 92.06 290 CYS A N 1
ATOM 2277 C CA . CYS A 1 290 ? -15.307 7.951 21.530 1.00 92.06 290 CYS A CA 1
ATOM 2278 C C . CYS A 1 290 ? -16.533 7.071 21.775 1.00 92.06 290 CYS A C 1
ATOM 2280 O O . CYS A 1 290 ? -17.653 7.461 21.437 1.00 92.06 290 CYS A O 1
ATOM 2282 N N . ARG A 1 291 ? -16.344 5.919 22.421 1.00 91.69 291 ARG A N 1
ATOM 2283 C CA . ARG A 1 291 ? -17.443 5.025 22.793 1.00 91.69 291 ARG A CA 1
ATOM 2284 C C . ARG A 1 291 ? -17.537 4.852 24.292 1.00 91.69 291 ARG A C 1
ATOM 2286 O O . ARG A 1 291 ? -16.538 4.643 24.977 1.00 91.69 291 ARG A O 1
ATOM 2293 N N . LYS A 1 292 ? -18.773 4.902 24.781 1.00 92.69 292 LYS A N 1
ATOM 2294 C CA . LYS A 1 292 ? -19.121 4.555 26.157 1.00 92.69 292 LYS A CA 1
ATOM 2295 C C . LYS A 1 292 ? -19.259 3.045 26.251 1.00 92.69 292 LYS A C 1
ATOM 2297 O O . LYS A 1 292 ? -20.033 2.453 25.506 1.00 92.69 292 LYS A O 1
ATOM 2302 N N . ILE A 1 293 ? -18.521 2.443 27.172 1.00 94.06 293 ILE A N 1
ATOM 2303 C CA . ILE A 1 293 ? -18.515 1.002 27.397 1.00 94.06 293 ILE A CA 1
ATOM 2304 C C . ILE A 1 293 ? -18.861 0.744 28.854 1.00 94.06 293 ILE A C 1
ATOM 2306 O O . ILE A 1 293 ? -18.321 1.379 29.763 1.00 94.06 293 ILE A O 1
ATOM 2310 N N . ILE A 1 294 ? -19.769 -0.198 29.077 1.00 95.69 294 ILE A N 1
ATOM 2311 C CA . ILE A 1 294 ? -20.057 -0.715 30.410 1.00 95.69 294 ILE A CA 1
ATOM 2312 C C . ILE A 1 294 ? -19.246 -1.982 30.581 1.00 95.69 294 ILE A C 1
ATOM 2314 O O . ILE A 1 294 ? -19.441 -2.941 29.845 1.00 95.69 294 ILE A O 1
ATOM 2318 N N . SER A 1 295 ? -18.307 -1.964 31.521 1.00 94.44 295 SER A N 1
ATOM 2319 C CA . SER A 1 295 ? -17.374 -3.077 31.739 1.00 94.44 295 SER A CA 1
ATOM 2320 C C . SER A 1 295 ? -17.773 -3.984 32.895 1.00 94.44 295 SER A C 1
ATOM 2322 O O . SER A 1 295 ? -17.278 -5.101 33.006 1.00 94.44 295 SER A O 1
ATOM 2324 N N . ASP A 1 296 ? -18.651 -3.503 33.773 1.00 95.31 296 ASP A N 1
ATOM 2325 C CA . ASP A 1 296 ? -19.132 -4.243 34.932 1.00 95.31 296 ASP A CA 1
ATOM 2326 C C . ASP A 1 296 ? -20.423 -3.616 35.479 1.00 95.31 296 ASP A C 1
ATOM 2328 O O . ASP A 1 296 ? -20.752 -2.466 35.175 1.00 95.31 296 ASP A O 1
ATOM 2332 N N . GLY A 1 297 ? -21.132 -4.356 36.325 1.00 94.75 297 GLY A N 1
ATOM 2333 C CA . GLY A 1 297 ? -22.292 -3.877 37.061 1.00 94.75 297 GLY A CA 1
ATOM 2334 C C . GLY A 1 297 ? -22.571 -4.680 38.332 1.00 94.75 297 GLY A C 1
ATOM 2335 O O . GLY A 1 297 ? -22.124 -5.818 38.470 1.00 94.75 297 GLY A O 1
ATOM 2336 N N . TYR A 1 298 ? -23.280 -4.092 39.290 1.00 93.81 298 TYR A N 1
ATOM 2337 C CA . TYR A 1 298 ? -23.829 -4.808 40.448 1.00 93.81 298 TYR A CA 1
ATOM 2338 C C . TYR A 1 298 ? -25.060 -4.099 41.009 1.00 93.81 298 TYR A C 1
ATOM 2340 O O . TYR A 1 298 ? -25.308 -2.929 40.718 1.00 93.81 298 TYR A O 1
ATOM 2348 N N . ILE A 1 299 ? -25.834 -4.808 41.824 1.00 92.06 299 ILE A N 1
ATOM 2349 C CA . ILE A 1 299 ? -27.012 -4.282 42.517 1.00 92.06 299 ILE A CA 1
ATOM 2350 C C . ILE A 1 299 ? -26.714 -4.226 44.013 1.00 92.06 299 ILE A C 1
ATOM 2352 O O . ILE A 1 299 ? -26.144 -5.156 44.583 1.00 92.06 299 ILE A O 1
ATOM 2356 N N . VAL A 1 300 ? -27.077 -3.108 44.638 1.00 89.75 300 VAL A N 1
ATOM 2357 C CA . VAL A 1 300 ? -26.903 -2.886 46.078 1.00 89.75 300 VAL A CA 1
ATOM 2358 C C . VAL A 1 300 ? -27.850 -3.810 46.856 1.00 89.75 300 VAL A C 1
ATOM 2360 O O . VAL A 1 300 ? -29.008 -3.980 46.470 1.00 89.75 300 VAL A O 1
ATOM 2363 N N . GLY A 1 301 ? -27.345 -4.441 47.914 1.00 88.12 301 GLY A N 1
ATOM 2364 C CA . GLY A 1 301 ? -28.070 -5.383 48.773 1.00 88.12 301 GLY A CA 1
ATOM 2365 C C . GLY A 1 301 ? -28.398 -6.752 48.152 1.00 88.12 301 GLY A C 1
ATOM 2366 O O . GLY A 1 301 ? -29.040 -7.581 48.805 1.00 88.12 301 GLY A O 1
ATOM 2367 N N . LYS A 1 302 ? -27.988 -7.035 46.905 1.00 87.50 302 LYS A N 1
ATOM 2368 C CA . LYS A 1 302 ? -28.367 -8.264 46.183 1.00 87.50 302 LYS A CA 1
ATOM 2369 C C . LYS A 1 302 ? -27.200 -8.943 45.480 1.00 87.50 302 LYS A C 1
ATOM 2371 O O . LYS A 1 302 ? -26.290 -8.299 44.954 1.00 87.50 302 LYS A O 1
ATOM 2376 N N . LYS A 1 303 ? -27.251 -10.276 45.407 1.00 87.94 303 LYS A N 1
ATOM 2377 C CA . LYS A 1 303 ? -26.287 -11.029 44.597 1.00 87.94 303 LYS A CA 1
ATOM 2378 C C . LYS A 1 303 ? -26.556 -10.772 43.115 1.00 87.94 303 LYS A C 1
ATOM 2380 O O . LYS A 1 303 ? -27.679 -10.904 42.631 1.00 87.94 303 LYS A O 1
ATOM 2385 N N . THR A 1 304 ? -25.492 -10.418 42.401 1.00 90.31 304 THR A N 1
ATOM 2386 C CA . THR A 1 304 ? -25.530 -10.126 40.966 1.00 90.31 304 THR A CA 1
ATOM 2387 C C . THR A 1 304 ? -24.687 -11.148 40.212 1.00 90.31 304 THR A C 1
ATOM 2389 O O . THR A 1 304 ? -23.572 -11.464 40.637 1.00 90.31 304 THR A O 1
ATOM 2392 N N . LYS A 1 30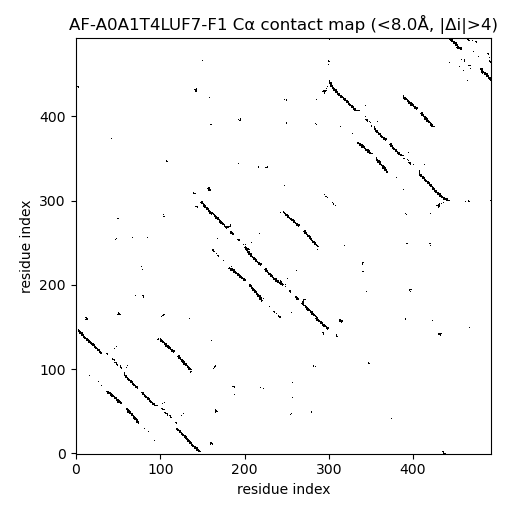5 ? -25.198 -11.642 39.086 1.00 91.94 305 LYS A N 1
ATOM 2393 C CA . LYS A 1 305 ? -24.467 -12.487 38.141 1.00 91.94 305 LYS A CA 1
ATOM 2394 C C . LYS A 1 305 ? -24.331 -11.740 36.818 1.00 91.94 305 LYS A C 1
ATOM 2396 O O . LYS A 1 305 ? -25.325 -11.306 36.251 1.00 91.94 305 LYS A O 1
ATOM 2401 N N . ASN A 1 306 ? -23.101 -11.614 36.332 1.00 94.38 306 ASN A N 1
ATOM 2402 C CA . ASN A 1 306 ? -22.795 -10.892 35.101 1.00 94.38 306 ASN A CA 1
ATOM 2403 C C . ASN A 1 306 ? -22.242 -11.842 34.046 1.00 94.38 306 ASN A C 1
ATOM 2405 O O . ASN A 1 306 ? -21.469 -12.745 34.379 1.00 94.38 306 ASN A O 1
ATOM 2409 N N . SER A 1 307 ? -22.567 -11.568 32.787 1.00 95.81 307 SER A N 1
ATOM 2410 C CA . SER A 1 307 ? -21.886 -12.145 31.627 1.00 95.81 307 SER A CA 1
ATOM 2411 C C . SER A 1 307 ? -21.169 -11.047 30.852 1.00 95.81 307 SER A C 1
ATOM 2413 O O . SER A 1 307 ? -21.579 -9.884 30.885 1.00 95.81 307 SER A O 1
ATOM 2415 N N . TYR A 1 308 ? -20.093 -11.415 30.161 1.00 95.25 308 TYR A N 1
ATOM 2416 C CA . TYR A 1 308 ? -19.256 -10.471 29.432 1.00 95.25 308 TYR A CA 1
ATOM 2417 C C . TYR A 1 308 ? -18.981 -10.962 28.019 1.00 95.25 308 TYR A C 1
ATOM 2419 O O . TYR A 1 308 ? -18.848 -12.162 27.784 1.00 95.25 308 TYR A O 1
ATOM 2427 N N . SER A 1 309 ? -18.838 -10.012 27.104 1.00 94.31 309 SER A N 1
ATOM 2428 C CA . SER A 1 309 ? -18.332 -10.228 25.753 1.00 94.31 309 SER A CA 1
ATOM 2429 C C . SER A 1 309 ? -16.988 -9.528 25.592 1.00 94.31 309 SER A C 1
ATOM 2431 O O . SER A 1 309 ? -16.782 -8.426 26.103 1.00 94.31 309 SER A O 1
ATOM 2433 N N . SER A 1 310 ? -16.062 -10.186 24.899 1.00 93.38 310 SER A N 1
ATOM 2434 C CA . SER A 1 310 ? -14.756 -9.614 24.583 1.00 93.38 310 SER A CA 1
ATOM 2435 C C . SER A 1 310 ? -14.871 -8.681 23.381 1.00 93.38 310 SER A C 1
ATOM 2437 O O . SER A 1 310 ? -15.423 -9.063 22.349 1.00 93.38 310 SER A O 1
ATOM 2439 N N . PHE A 1 311 ? -14.328 -7.476 23.506 1.00 92.44 311 PHE A N 1
ATOM 2440 C CA . PHE A 1 311 ? -14.272 -6.477 22.449 1.00 92.44 311 PHE A CA 1
ATOM 2441 C C . PHE A 1 311 ? -12.821 -6.045 22.221 1.00 92.44 311 PHE A C 1
ATOM 2443 O O . PHE A 1 311 ? -12.255 -5.265 22.992 1.00 92.44 311 PHE A O 1
ATOM 2450 N N . ASP A 1 312 ? -12.209 -6.574 21.163 1.00 92.25 312 ASP A N 1
ATOM 2451 C CA . ASP A 1 312 ? -10.840 -6.246 20.778 1.00 92.25 312 ASP A CA 1
ATOM 2452 C C . ASP A 1 312 ? -10.814 -4.945 19.990 1.00 92.25 312 ASP A C 1
ATOM 2454 O O . ASP A 1 312 ? -11.514 -4.783 18.992 1.00 92.25 312 ASP A O 1
ATOM 2458 N N . CYS A 1 313 ? -10.005 -3.988 20.419 1.00 91.81 313 CYS A N 1
ATOM 2459 C CA . CYS A 1 313 ? -9.949 -2.680 19.791 1.00 91.81 313 CYS A CA 1
ATOM 2460 C C . CYS A 1 313 ? -8.546 -2.089 19.818 1.00 91.81 313 CYS A C 1
ATOM 2462 O O . CYS A 1 313 ? -7.656 -2.540 20.543 1.00 91.81 313 CYS A O 1
ATOM 2464 N N . LEU A 1 314 ? -8.365 -1.058 19.004 1.00 93.31 314 LEU A N 1
ATOM 2465 C CA . LEU A 1 314 ? -7.161 -0.256 18.985 1.00 93.31 314 LEU A CA 1
ATOM 2466 C C . LEU A 1 314 ? -7.494 1.114 19.569 1.00 93.31 314 LEU A C 1
ATOM 2468 O O . LEU A 1 314 ? -8.452 1.763 19.155 1.00 93.31 314 LEU A O 1
ATOM 2472 N N . THR A 1 315 ? -6.730 1.510 20.580 1.00 93.19 315 THR A N 1
ATOM 2473 C CA . THR A 1 315 ? -6.957 2.727 21.368 1.00 93.19 315 THR A CA 1
ATOM 2474 C C . THR A 1 315 ? -5.757 3.653 21.287 1.00 93.19 315 THR A C 1
ATOM 2476 O O . THR A 1 315 ? -4.652 3.211 20.965 1.00 93.19 315 THR A O 1
ATOM 2479 N N . ASN A 1 316 ? -5.953 4.935 21.601 1.00 88.31 316 ASN A N 1
ATOM 2480 C CA . ASN A 1 316 ? -4.913 5.966 21.493 1.00 88.31 316 ASN A CA 1
ATOM 2481 C C . ASN A 1 316 ? -4.289 5.988 20.087 1.00 88.31 316 ASN A C 1
ATOM 2483 O O . ASN A 1 316 ? -3.062 5.962 19.941 1.00 88.31 316 ASN A O 1
ATOM 2487 N N . GLY A 1 317 ? -5.154 5.956 19.071 1.00 89.88 317 GLY A N 1
ATOM 2488 C CA . GLY A 1 317 ? -4.749 5.970 17.680 1.00 89.88 317 GLY A CA 1
ATOM 2489 C C . GLY A 1 317 ? -4.118 7.306 17.312 1.00 89.88 317 GLY A C 1
ATOM 2490 O O . GLY A 1 317 ? -4.540 8.365 17.777 1.00 89.88 317 GLY A O 1
ATOM 2491 N N . LYS A 1 318 ? -3.070 7.275 16.492 1.00 91.44 318 LYS A N 1
ATOM 2492 C CA . LYS A 1 318 ? -2.476 8.488 15.928 1.00 91.44 318 LYS A CA 1
ATOM 2493 C C . LYS A 1 318 ? -1.829 8.221 14.581 1.00 91.44 318 LYS A C 1
ATOM 2495 O O . LYS A 1 318 ? -1.249 7.155 14.356 1.00 91.44 318 LYS A O 1
ATOM 2500 N N . CYS A 1 319 ? -1.853 9.242 13.732 1.00 90.75 319 CYS A N 1
ATOM 2501 C CA . CYS A 1 319 ? -0.983 9.305 12.571 1.00 90.75 319 CYS A CA 1
ATOM 2502 C C . CYS A 1 319 ? 0.465 9.449 13.043 1.00 90.75 319 CYS A C 1
ATOM 2504 O O . CYS A 1 319 ? 0.809 10.360 13.798 1.00 90.75 319 CYS A O 1
ATOM 2506 N N . VAL A 1 320 ? 1.308 8.525 12.607 1.00 90.94 320 VAL A N 1
ATOM 2507 C CA . VAL A 1 320 ? 2.754 8.560 12.778 1.00 90.94 320 VAL A CA 1
ATOM 2508 C C . VAL A 1 320 ? 3.348 8.789 11.403 1.00 90.94 320 VAL A C 1
ATOM 2510 O O . VAL A 1 320 ? 3.042 8.055 10.469 1.00 90.94 320 VAL A O 1
ATOM 2513 N N . SER A 1 321 ? 4.195 9.800 11.279 1.00 90.94 321 SER A N 1
ATOM 2514 C CA . SER A 1 321 ? 4.966 10.052 10.070 1.00 90.94 321 SER A CA 1
ATOM 2515 C C . SER A 1 321 ? 6.346 10.551 10.442 1.00 90.94 321 SER A C 1
ATOM 2517 O O . SER A 1 321 ? 6.479 11.339 11.379 1.00 90.94 321 SER A O 1
ATOM 2519 N N . ASP A 1 322 ? 7.359 10.110 9.714 1.00 92.56 322 ASP A N 1
ATOM 2520 C CA . ASP A 1 322 ? 8.745 10.495 9.962 1.00 92.56 322 ASP A CA 1
ATOM 2521 C C . ASP A 1 322 ? 9.571 10.298 8.684 1.00 92.56 322 ASP A C 1
ATOM 2523 O O . ASP A 1 322 ? 9.170 9.568 7.772 1.00 92.56 322 ASP A O 1
ATOM 2527 N N . SER A 1 323 ? 10.719 10.966 8.615 1.00 94.12 323 SER A N 1
ATOM 2528 C CA . SER A 1 323 ? 11.657 10.884 7.494 1.00 94.12 323 SER A CA 1
ATOM 2529 C C . SER A 1 323 ? 13.021 10.456 7.999 1.00 94.12 323 SER A C 1
ATOM 2531 O O . SER A 1 323 ? 13.540 11.001 8.972 1.00 94.12 323 SER A O 1
ATOM 2533 N N . LYS A 1 324 ? 13.616 9.468 7.339 1.00 95.12 324 LYS A N 1
ATOM 2534 C CA . LYS A 1 324 ? 14.884 8.871 7.747 1.00 95.12 324 LYS A CA 1
ATOM 2535 C C . LYS A 1 324 ? 15.840 8.775 6.576 1.00 95.12 324 LYS A C 1
ATOM 2537 O O . LYS A 1 324 ? 15.442 8.694 5.419 1.00 95.12 324 LYS A O 1
ATOM 2542 N N . ASN A 1 325 ? 17.118 8.744 6.923 1.00 96.25 325 ASN A N 1
ATOM 2543 C CA . ASN A 1 325 ? 18.193 8.451 5.995 1.00 96.25 325 ASN A CA 1
ATOM 2544 C C . ASN A 1 325 ? 18.748 7.066 6.297 1.00 96.25 325 ASN A C 1
ATOM 2546 O O . ASN A 1 325 ? 18.873 6.679 7.463 1.00 96.25 325 ASN A O 1
ATOM 2550 N N . ALA A 1 326 ? 19.103 6.334 5.251 1.00 96.50 326 ALA A N 1
ATOM 2551 C CA . ALA A 1 326 ? 19.766 5.053 5.379 1.00 96.50 326 ALA A CA 1
ATOM 2552 C C . ALA A 1 326 ? 20.809 4.857 4.291 1.00 96.50 326 ALA A C 1
ATOM 2554 O O . ALA A 1 326 ? 20.643 5.292 3.156 1.00 96.50 326 ALA A O 1
ATOM 2555 N N . LYS A 1 327 ? 21.881 4.161 4.660 1.00 97.06 327 LYS A N 1
ATOM 2556 C CA . LYS A 1 327 ? 22.944 3.769 3.746 1.00 97.06 327 LYS A CA 1
ATOM 2557 C C . LYS A 1 327 ? 22.789 2.291 3.419 1.00 97.06 327 LYS A C 1
ATOM 2559 O O . LYS A 1 327 ? 22.873 1.448 4.311 1.00 97.06 327 LYS A O 1
ATOM 2564 N N . LEU A 1 328 ? 22.557 1.989 2.150 1.00 96.75 328 LEU A N 1
ATOM 2565 C CA . LEU A 1 328 ? 22.374 0.646 1.617 1.00 96.75 328 LEU A CA 1
ATOM 2566 C C . LEU A 1 328 ? 23.611 0.274 0.797 1.00 96.75 328 LEU A C 1
ATOM 2568 O O . LEU A 1 328 ? 24.022 1.027 -0.081 1.00 96.75 328 LEU A O 1
ATOM 2572 N N . SER A 1 329 ? 24.217 -0.878 1.084 1.00 95.75 329 SER A N 1
ATOM 2573 C CA . SER A 1 329 ? 25.344 -1.396 0.300 1.00 95.75 329 SER A CA 1
ATOM 2574 C C . SER A 1 329 ? 24.867 -2.489 -0.649 1.00 95.75 329 SER A C 1
ATOM 2576 O O . SER A 1 329 ? 24.124 -3.387 -0.233 1.00 95.75 329 SER A O 1
ATOM 2578 N N . LEU A 1 330 ? 25.269 -2.376 -1.914 1.00 95.69 330 LEU A N 1
ATOM 2579 C CA . LEU A 1 330 ? 24.905 -3.262 -3.014 1.00 95.69 330 LEU A CA 1
ATOM 2580 C C . LEU A 1 330 ? 26.159 -3.954 -3.525 1.00 95.69 330 LEU A C 1
ATOM 2582 O O . LEU A 1 330 ? 27.081 -3.287 -3.993 1.00 95.69 330 LEU A O 1
ATOM 2586 N N . ASP A 1 331 ? 26.161 -5.280 -3.453 1.00 93.56 331 ASP A N 1
ATOM 2587 C CA . ASP A 1 331 ? 27.263 -6.116 -3.916 1.00 93.56 331 ASP A CA 1
ATOM 2588 C C . ASP A 1 331 ? 26.910 -6.704 -5.280 1.00 93.56 331 ASP A C 1
ATOM 2590 O O . ASP A 1 331 ? 25.925 -7.430 -5.413 1.00 93.56 331 ASP A O 1
ATOM 2594 N N . LEU A 1 332 ? 27.683 -6.362 -6.305 1.00 91.88 332 LEU A N 1
ATOM 2595 C CA . LEU A 1 332 ? 27.432 -6.737 -7.693 1.00 91.88 332 LEU A CA 1
ATOM 2596 C C . LEU A 1 332 ? 28.206 -8.005 -8.059 1.00 91.88 332 LEU A C 1
ATOM 2598 O O . LEU A 1 332 ? 29.355 -8.200 -7.660 1.00 91.88 332 LEU A O 1
ATOM 2602 N N . SER A 1 333 ? 27.590 -8.864 -8.871 1.00 87.50 333 SER A N 1
ATOM 2603 C CA . SER A 1 333 ? 28.250 -10.063 -9.397 1.00 87.50 333 SER A CA 1
ATOM 2604 C C . SER A 1 333 ? 29.292 -9.737 -10.472 1.00 87.50 333 SER A C 1
ATOM 2606 O O . SER A 1 333 ? 30.351 -10.366 -10.519 1.00 87.50 333 SER A O 1
ATOM 2608 N N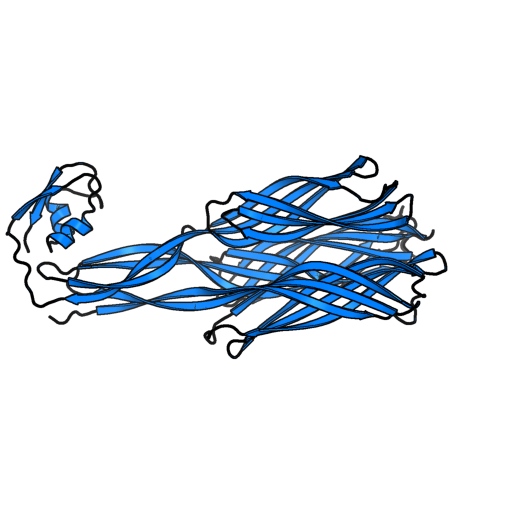 . SER A 1 334 ? 28.991 -8.749 -11.319 1.00 87.31 334 SER A N 1
ATOM 2609 C CA . SER A 1 334 ? 29.815 -8.314 -12.451 1.00 87.31 334 SER A CA 1
ATOM 2610 C C . SER A 1 334 ? 30.564 -7.023 -12.111 1.00 87.31 334 SER A C 1
ATOM 2612 O O . SER A 1 334 ? 30.022 -6.167 -11.411 1.00 87.31 334 SER A O 1
ATOM 2614 N N . SER A 1 335 ? 31.781 -6.856 -12.638 1.00 90.75 335 SER A N 1
ATOM 2615 C CA . SER A 1 335 ? 32.492 -5.575 -12.556 1.00 90.75 335 SER A CA 1
ATOM 2616 C C . SER A 1 335 ? 31.852 -4.553 -13.499 1.00 90.75 335 SER A C 1
ATOM 2618 O O . SER A 1 335 ? 31.726 -4.823 -14.701 1.00 90.75 335 SER A O 1
ATOM 2620 N N . ILE A 1 336 ? 31.447 -3.401 -12.962 1.00 92.69 336 ILE A N 1
ATOM 2621 C CA . ILE A 1 336 ? 30.808 -2.309 -13.703 1.00 92.69 336 ILE A CA 1
ATOM 2622 C C . ILE A 1 336 ? 31.810 -1.224 -14.106 1.00 92.69 336 ILE A C 1
ATOM 2624 O O . ILE A 1 336 ? 32.716 -0.874 -13.351 1.00 92.69 336 ILE A O 1
ATOM 2628 N N . THR A 1 337 ? 31.621 -0.661 -15.296 1.00 91.94 337 THR A N 1
ATOM 2629 C CA . THR A 1 337 ? 32.419 0.452 -15.838 1.00 91.94 337 THR A CA 1
ATOM 2630 C C . THR A 1 337 ? 31.627 1.755 -15.893 1.00 91.94 337 THR A C 1
ATOM 2632 O O . THR A 1 337 ? 32.204 2.834 -15.753 1.00 91.94 337 THR A O 1
ATOM 2635 N N . LYS A 1 338 ? 30.304 1.673 -16.074 1.00 92.00 338 LYS A N 1
ATOM 2636 C CA . LYS A 1 338 ? 29.404 2.826 -16.187 1.00 92.00 338 LYS A CA 1
ATOM 2637 C C . LYS A 1 338 ? 28.017 2.483 -15.647 1.00 92.00 338 LYS A C 1
ATOM 2639 O O . LYS A 1 338 ? 27.544 1.370 -15.831 1.00 92.00 338 LYS A O 1
ATOM 2644 N N . ILE A 1 339 ? 27.341 3.444 -15.020 1.00 93.94 339 ILE A N 1
ATOM 2645 C CA . ILE A 1 339 ? 25.922 3.335 -14.644 1.00 93.94 339 ILE A CA 1
ATOM 2646 C C . ILE A 1 339 ? 25.125 4.260 -15.564 1.00 93.94 339 ILE A C 1
ATOM 2648 O O . ILE A 1 339 ? 25.432 5.449 -15.646 1.00 93.94 339 ILE A O 1
ATOM 2652 N N . TYR A 1 340 ? 24.133 3.710 -16.262 1.00 93.25 340 TYR A N 1
ATOM 2653 C CA . TYR A 1 340 ? 23.186 4.479 -17.073 1.00 93.25 340 TYR A CA 1
ATOM 2654 C C . TYR A 1 340 ? 22.007 4.957 -16.231 1.00 93.25 340 TYR A C 1
ATOM 2656 O O . TYR A 1 340 ? 21.619 6.119 -16.326 1.00 93.25 340 TYR A O 1
ATOM 2664 N N . ASP A 1 341 ? 21.466 4.078 -15.384 1.00 93.75 341 ASP A N 1
ATOM 2665 C CA . ASP A 1 341 ? 20.400 4.429 -14.449 1.00 93.75 341 ASP A CA 1
ATOM 2666 C C . ASP A 1 341 ? 20.473 3.602 -13.164 1.00 93.75 341 ASP A C 1
ATOM 2668 O O . ASP A 1 341 ? 20.944 2.463 -13.160 1.00 93.75 341 ASP A O 1
ATOM 2672 N N . LEU A 1 342 ? 19.995 4.196 -12.076 1.00 94.38 342 LEU A N 1
ATOM 2673 C CA . LEU A 1 342 ? 19.777 3.548 -10.791 1.00 94.38 342 LEU A CA 1
ATOM 2674 C C . LEU A 1 342 ? 18.477 4.108 -10.227 1.00 94.38 342 LEU A C 1
ATOM 2676 O O . LEU A 1 342 ? 18.359 5.325 -10.089 1.00 94.38 342 LEU A O 1
ATOM 2680 N N . SER A 1 343 ? 17.529 3.239 -9.890 1.00 92.94 343 SER A N 1
ATOM 2681 C CA . SER A 1 343 ? 16.282 3.609 -9.225 1.00 92.94 343 SER A CA 1
ATOM 2682 C C . SER A 1 343 ? 16.152 2.896 -7.886 1.00 92.94 343 SER A C 1
ATOM 2684 O O . SER A 1 343 ? 16.657 1.790 -7.688 1.00 92.94 343 SER A O 1
ATOM 2686 N N . VAL A 1 344 ? 15.490 3.565 -6.945 1.00 93.94 344 VAL A N 1
ATOM 2687 C CA . VAL A 1 344 ? 15.166 3.031 -5.623 1.00 93.94 344 VAL A CA 1
ATOM 2688 C C . VAL A 1 344 ? 13.684 3.270 -5.400 1.00 93.94 344 VAL A C 1
ATOM 2690 O O . VAL A 1 344 ? 13.233 4.417 -5.426 1.00 93.94 344 VAL A O 1
ATOM 2693 N N . VAL A 1 345 ? 12.930 2.200 -5.170 1.00 91.56 345 VAL A N 1
ATOM 2694 C CA . VAL A 1 345 ? 11.491 2.265 -4.897 1.00 91.56 345 VAL A CA 1
ATOM 2695 C C . VAL A 1 345 ? 11.162 1.484 -3.634 1.00 91.56 345 VAL A C 1
ATOM 2697 O O . VAL A 1 345 ? 11.834 0.512 -3.295 1.00 91.56 345 VAL A O 1
ATOM 2700 N N . VAL A 1 346 ? 10.126 1.912 -2.914 1.00 92.44 346 VAL A N 1
ATOM 2701 C CA . VAL A 1 346 ? 9.572 1.109 -1.819 1.00 92.44 346 VAL A CA 1
ATOM 2702 C C . VAL A 1 346 ? 8.680 0.036 -2.433 1.00 92.44 346 VAL A C 1
ATOM 2704 O O . VAL A 1 346 ? 7.680 0.359 -3.068 1.00 92.44 346 VAL A O 1
ATOM 2707 N N . SER A 1 347 ? 9.029 -1.230 -2.231 1.00 90.44 347 SER A N 1
ATOM 2708 C CA . SER A 1 347 ? 8.228 -2.378 -2.674 1.00 90.44 347 SER A CA 1
ATOM 2709 C C . SER A 1 347 ? 7.201 -2.800 -1.624 1.00 90.44 347 SER A C 1
ATOM 2711 O O . SER A 1 347 ? 6.143 -3.332 -1.957 1.00 90.44 347 SER A O 1
ATOM 2713 N N . SER A 1 348 ? 7.490 -2.564 -0.341 1.00 90.38 348 SER A N 1
ATOM 2714 C CA . SER A 1 348 ? 6.617 -2.962 0.762 1.00 90.38 348 SER A CA 1
ATOM 2715 C C . SER A 1 348 ? 6.855 -2.111 2.017 1.00 90.38 348 SER A C 1
ATOM 2717 O O . SER A 1 348 ? 7.973 -1.687 2.307 1.00 90.38 348 SER A O 1
ATOM 2719 N N . CYS A 1 349 ? 5.783 -1.857 2.772 1.00 91.94 349 CYS A N 1
ATOM 2720 C CA . CYS A 1 349 ? 5.823 -1.243 4.098 1.00 91.94 349 CYS A CA 1
ATOM 2721 C C . CYS A 1 349 ? 4.795 -1.965 4.975 1.00 91.94 349 CYS A C 1
ATOM 2723 O O . CYS A 1 349 ? 3.593 -1.863 4.719 1.00 91.94 349 CYS A O 1
ATOM 2725 N N . THR A 1 350 ? 5.267 -2.784 5.919 1.00 89.75 350 THR A N 1
ATOM 2726 C CA . THR A 1 350 ? 4.409 -3.631 6.768 1.00 89.75 350 THR A CA 1
ATOM 2727 C C . THR A 1 350 ? 5.007 -3.826 8.154 1.00 89.75 350 THR A C 1
ATOM 2729 O O . THR A 1 350 ? 6.225 -3.931 8.306 1.00 89.75 350 THR A O 1
ATOM 2732 N N . GLN A 1 351 ? 4.171 -3.928 9.184 1.00 88.75 351 GLN A N 1
ATOM 2733 C CA . GLN A 1 351 ? 4.625 -4.285 10.521 1.00 88.75 351 GLN A CA 1
ATOM 2734 C C . GLN A 1 351 ? 4.803 -5.800 10.692 1.00 88.75 351 GLN A C 1
ATOM 2736 O O . GLN A 1 351 ? 3.897 -6.595 10.450 1.00 88.75 351 GLN A O 1
ATOM 2741 N N . LYS A 1 352 ? 5.971 -6.198 11.207 1.00 87.25 352 LYS A N 1
ATOM 2742 C CA . LYS A 1 352 ? 6.295 -7.561 11.650 1.00 87.25 352 LYS A CA 1
ATOM 2743 C C . LYS A 1 352 ? 6.970 -7.491 13.019 1.00 87.25 352 LYS A C 1
ATOM 2745 O O . LYS A 1 352 ? 7.929 -6.749 13.200 1.00 87.25 352 LYS A O 1
ATOM 2750 N N . ASN A 1 353 ? 6.490 -8.258 14.000 1.00 85.12 353 ASN A N 1
ATOM 2751 C CA . ASN A 1 353 ? 7.096 -8.361 15.340 1.00 85.12 353 ASN A CA 1
ATOM 2752 C C . ASN A 1 353 ? 7.408 -6.999 16.008 1.00 85.12 353 ASN A C 1
ATOM 2754 O O . ASN A 1 353 ? 8.529 -6.781 16.472 1.00 85.12 353 ASN A O 1
ATOM 2758 N N . ASN A 1 354 ? 6.442 -6.070 16.045 1.00 85.19 354 ASN A N 1
ATOM 2759 C CA . ASN A 1 354 ? 6.618 -4.713 16.600 1.00 85.19 354 ASN A CA 1
ATOM 2760 C C . ASN A 1 354 ? 7.722 -3.885 15.907 1.00 85.19 354 ASN A C 1
ATOM 2762 O O . ASN A 1 354 ? 8.335 -2.986 16.489 1.00 85.19 354 ASN A O 1
ATOM 2766 N N . LYS A 1 355 ? 7.986 -4.173 14.634 1.00 91.62 355 LYS A N 1
ATOM 2767 C CA . LYS A 1 355 ? 8.864 -3.375 13.784 1.00 91.62 355 LYS A CA 1
ATOM 2768 C C . LYS A 1 355 ? 8.167 -3.097 12.466 1.00 91.62 355 LYS A C 1
ATOM 2770 O O . LYS A 1 355 ? 7.599 -4.003 11.872 1.00 91.62 355 LYS A O 1
ATOM 2775 N N . LEU A 1 356 ? 8.213 -1.852 12.021 1.00 92.56 356 LEU A N 1
ATOM 2776 C CA . LEU A 1 356 ? 7.798 -1.475 10.682 1.00 92.56 356 LEU A CA 1
ATOM 2777 C C . LEU A 1 356 ? 8.949 -1.814 9.730 1.00 92.56 356 LEU A C 1
ATOM 2779 O O . LEU A 1 356 ? 10.041 -1.258 9.863 1.00 92.56 356 LEU A O 1
ATOM 2783 N N . CYS A 1 357 ? 8.721 -2.763 8.830 1.00 94.00 357 CYS A N 1
ATOM 2784 C CA . CYS A 1 357 ? 9.664 -3.190 7.806 1.00 94.00 357 CYS A CA 1
ATOM 2785 C C . CYS A 1 357 ? 9.383 -2.413 6.521 1.00 94.00 357 CYS A C 1
ATOM 2787 O O . CYS A 1 357 ? 8.285 -2.517 5.974 1.00 94.00 357 CYS A O 1
ATOM 2789 N N . VAL A 1 358 ? 10.372 -1.652 6.055 1.00 95.19 358 VAL A N 1
ATOM 2790 C CA . VAL A 1 358 ? 10.346 -0.963 4.762 1.00 95.19 358 VAL A CA 1
ATOM 2791 C C . VAL A 1 358 ? 11.288 -1.701 3.821 1.00 95.19 358 VAL A C 1
ATOM 2793 O O . VAL A 1 358 ? 12.501 -1.724 4.051 1.00 95.19 358 VAL A O 1
ATOM 2796 N N . ASP A 1 359 ? 10.721 -2.319 2.793 1.00 94.31 359 ASP A N 1
ATOM 2797 C CA . ASP A 1 359 ? 11.453 -3.043 1.761 1.00 94.31 359 ASP A CA 1
ATOM 2798 C C . ASP A 1 359 ? 11.693 -2.118 0.565 1.00 94.31 359 ASP A C 1
ATOM 2800 O O . ASP A 1 359 ? 10.764 -1.520 0.020 1.00 94.31 359 ASP A O 1
ATOM 2804 N N . PHE A 1 360 ? 12.954 -2.007 0.162 1.00 94.62 360 PHE A N 1
ATOM 2805 C CA . PHE A 1 360 ? 13.405 -1.252 -0.998 1.00 94.62 360 PHE A CA 1
ATOM 2806 C C . PHE A 1 360 ? 13.784 -2.217 -2.108 1.00 94.62 360 PHE A C 1
ATOM 2808 O O . PHE A 1 360 ? 14.573 -3.136 -1.884 1.00 94.62 360 PHE A O 1
ATOM 2815 N N . GLU A 1 361 ? 13.261 -1.980 -3.301 1.00 93.19 361 GLU A N 1
ATOM 2816 C CA . GLU A 1 361 ? 13.748 -2.579 -4.536 1.00 93.19 361 GLU A CA 1
ATOM 2817 C C . GLU A 1 361 ? 14.662 -1.571 -5.234 1.00 93.19 361 GLU A C 1
ATOM 2819 O O . GLU A 1 361 ? 14.321 -0.394 -5.382 1.00 93.19 361 GLU A O 1
ATOM 2824 N N . ILE A 1 362 ? 15.860 -2.025 -5.590 1.00 94.44 362 ILE A N 1
ATOM 2825 C CA . ILE A 1 362 ? 16.894 -1.210 -6.214 1.00 94.44 362 ILE A CA 1
ATOM 2826 C C . ILE A 1 362 ? 17.231 -1.828 -7.556 1.00 94.44 362 ILE A C 1
ATOM 2828 O O . ILE A 1 362 ? 17.667 -2.980 -7.616 1.00 94.44 362 ILE A O 1
ATOM 2832 N N . CYS A 1 363 ? 17.062 -1.040 -8.607 1.00 92.75 363 CYS A N 1
ATOM 2833 C CA . CYS A 1 363 ? 17.253 -1.462 -9.983 1.00 92.75 363 CYS A CA 1
ATOM 2834 C C . CYS A 1 363 ? 18.389 -0.658 -10.604 1.00 92.75 363 CYS A C 1
ATOM 2836 O O . CYS A 1 363 ? 18.437 0.563 -10.466 1.00 92.75 363 CYS A O 1
ATOM 2838 N N . ILE A 1 364 ? 19.310 -1.334 -11.283 1.00 93.81 364 ILE A N 1
ATOM 2839 C CA . ILE A 1 364 ? 20.524 -0.735 -11.836 1.00 93.81 364 ILE A CA 1
ATOM 2840 C C . ILE A 1 364 ? 20.651 -1.162 -13.290 1.00 93.81 364 ILE A C 1
ATOM 2842 O O . ILE A 1 364 ? 20.675 -2.354 -13.584 1.00 93.81 364 ILE A O 1
ATOM 2846 N N . LEU A 1 365 ? 20.771 -0.190 -14.189 1.00 93.56 365 LEU A N 1
ATOM 2847 C CA . LEU A 1 365 ? 21.179 -0.418 -15.568 1.00 93.56 365 LEU A CA 1
ATOM 2848 C C . LEU A 1 365 ? 22.634 0.030 -15.712 1.00 93.56 365 LEU A C 1
ATOM 2850 O O . LEU A 1 365 ? 22.932 1.226 -15.646 1.00 93.56 365 LEU A O 1
ATOM 2854 N N . ALA A 1 366 ? 23.544 -0.924 -15.879 1.00 93.44 366 ALA A N 1
ATOM 2855 C CA . ALA A 1 366 ? 24.982 -0.674 -15.848 1.00 93.44 366 ALA A CA 1
ATOM 2856 C C . ALA A 1 366 ? 25.697 -1.345 -17.021 1.00 93.44 366 ALA A C 1
ATOM 2858 O O . ALA A 1 366 ? 25.256 -2.368 -17.529 1.00 93.44 366 ALA A O 1
ATOM 2859 N N . GLU A 1 367 ? 26.821 -0.779 -17.438 1.00 92.56 367 GLU A N 1
ATOM 2860 C CA . GLU A 1 367 ? 27.752 -1.414 -18.360 1.00 92.56 367 GLU A CA 1
ATOM 2861 C C . GLU A 1 367 ? 28.741 -2.272 -17.572 1.00 92.56 367 GLU A C 1
ATOM 2863 O O . GLU A 1 367 ? 29.391 -1.786 -16.642 1.00 92.56 367 GLU A O 1
ATOM 2868 N N . SER A 1 368 ? 28.862 -3.542 -17.951 1.00 89.38 368 SER A N 1
ATOM 2869 C CA . SER A 1 368 ? 29.890 -4.450 -17.461 1.00 89.38 368 SER A CA 1
ATOM 2870 C C . SER A 1 368 ? 30.955 -4.694 -18.525 1.00 89.38 368 SER A C 1
ATOM 2872 O O . SER A 1 368 ? 30.641 -4.888 -19.702 1.00 89.38 368 SER A O 1
ATOM 2874 N N . ALA A 1 369 ? 32.213 -4.781 -18.085 1.00 81.44 369 ALA A N 1
ATOM 2875 C CA . ALA A 1 369 ? 33.352 -5.108 -18.942 1.00 81.44 369 ALA A CA 1
ATOM 2876 C C . ALA A 1 369 ? 33.220 -6.475 -19.646 1.00 81.44 369 ALA A C 1
ATOM 2878 O O . ALA A 1 369 ? 33.808 -6.677 -20.705 1.00 81.44 369 ALA A O 1
ATOM 2879 N N . GLU A 1 370 ? 32.459 -7.412 -19.071 1.00 80.88 370 GLU A N 1
ATOM 2880 C CA . GLU A 1 370 ? 32.346 -8.784 -19.583 1.00 80.88 370 GLU A CA 1
ATOM 2881 C C . GLU A 1 370 ? 31.123 -8.994 -20.487 1.00 80.88 370 GLU A C 1
ATOM 2883 O O . GLU A 1 370 ? 31.164 -9.812 -21.406 1.00 80.88 370 GLU A O 1
ATOM 2888 N N . LYS A 1 371 ? 30.015 -8.292 -20.217 1.00 78.94 371 LYS A N 1
ATOM 2889 C CA . LYS A 1 371 ? 28.686 -8.633 -20.760 1.00 78.94 371 LYS A CA 1
ATOM 2890 C C . LYS A 1 371 ? 27.963 -7.470 -21.446 1.00 78.94 371 LYS A C 1
ATOM 2892 O O . LYS A 1 371 ? 26.877 -7.677 -21.999 1.00 78.94 371 LYS A O 1
ATOM 2897 N N . GLY A 1 372 ? 28.566 -6.281 -21.492 1.00 87.06 372 GLY A N 1
ATOM 2898 C CA . GLY A 1 372 ? 27.936 -5.067 -22.015 1.00 87.06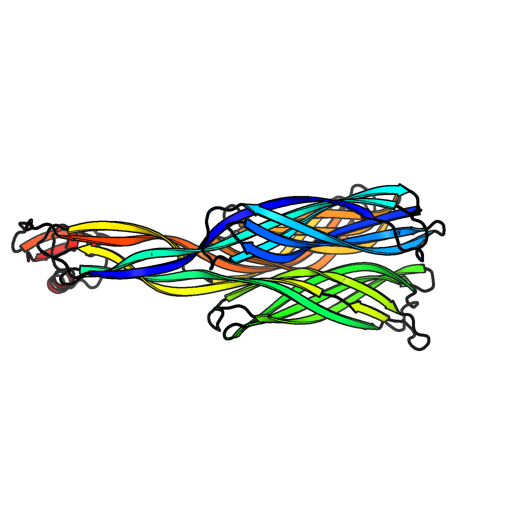 372 GLY A CA 1
ATOM 2899 C C . GLY A 1 372 ? 26.894 -4.515 -21.042 1.00 87.06 372 GLY A C 1
ATOM 2900 O O . GLY A 1 372 ? 27.063 -4.644 -19.833 1.00 87.06 372 GLY A O 1
ATOM 2901 N N . ILE A 1 373 ? 25.827 -3.895 -21.552 1.00 90.88 373 ILE A N 1
ATOM 2902 C CA . ILE A 1 373 ? 24.753 -3.367 -20.697 1.00 90.88 373 ILE A CA 1
ATOM 2903 C C . ILE A 1 373 ? 23.973 -4.517 -20.046 1.00 90.88 373 ILE A C 1
ATOM 2905 O O . ILE A 1 373 ? 23.488 -5.413 -20.740 1.00 90.88 373 ILE A O 1
ATOM 2909 N N . GLU A 1 374 ? 23.833 -4.457 -18.724 1.00 90.25 374 GLU A N 1
ATOM 2910 C CA . GLU A 1 374 ? 23.106 -5.408 -17.887 1.00 90.25 374 GLU A CA 1
ATOM 2911 C C . GLU A 1 374 ? 22.100 -4.689 -16.980 1.00 90.25 374 GLU A C 1
ATOM 2913 O O . GLU A 1 374 ? 22.328 -3.554 -16.548 1.00 90.25 374 GLU A O 1
ATOM 2918 N N . TYR A 1 375 ? 21.010 -5.383 -16.649 1.00 91.69 375 TYR A N 1
ATOM 2919 C CA . TYR A 1 375 ? 20.028 -4.953 -15.657 1.00 91.69 375 TYR A CA 1
ATOM 2920 C C . TYR A 1 375 ? 20.141 -5.802 -14.385 1.00 91.69 375 TYR A C 1
ATOM 2922 O O . TYR A 1 375 ? 20.095 -7.031 -14.443 1.00 91.69 375 TYR A O 1
ATOM 2930 N N . ILE A 1 376 ? 20.306 -5.146 -13.236 1.00 91.69 376 ILE A N 1
ATOM 2931 C CA . ILE A 1 376 ? 20.546 -5.772 -11.931 1.00 91.69 376 ILE A CA 1
ATOM 2932 C C . ILE A 1 376 ? 19.479 -5.294 -10.947 1.00 91.69 376 ILE A C 1
ATOM 2934 O O . ILE A 1 376 ? 19.286 -4.090 -10.791 1.00 91.69 376 ILE A O 1
ATOM 2938 N N . THR A 1 377 ? 18.854 -6.226 -10.225 1.00 91.69 377 THR A N 1
ATOM 2939 C CA . THR A 1 377 ? 17.868 -5.927 -9.175 1.00 91.69 377 THR A CA 1
ATOM 2940 C C . THR A 1 377 ? 18.331 -6.480 -7.829 1.00 91.69 377 THR A C 1
ATOM 2942 O O . THR A 1 377 ? 18.793 -7.620 -7.744 1.00 91.69 377 THR A O 1
ATOM 2945 N N . GLN A 1 378 ? 18.207 -5.688 -6.761 1.00 93.00 378 GLN A N 1
ATOM 2946 C CA . GLN A 1 378 ? 18.438 -6.121 -5.379 1.00 93.00 378 GLN A CA 1
ATOM 2947 C C . GLN A 1 378 ? 17.364 -5.588 -4.439 1.00 93.00 378 GLN A C 1
ATOM 2949 O O . GLN A 1 378 ? 16.883 -4.469 -4.599 1.00 93.00 378 GLN A O 1
ATOM 2954 N N . THR A 1 379 ? 17.056 -6.358 -3.397 1.00 93.44 379 THR A N 1
ATOM 2955 C CA . THR A 1 379 ? 16.143 -5.939 -2.330 1.00 93.44 379 THR A CA 1
ATOM 2956 C C . THR A 1 379 ? 16.910 -5.679 -1.038 1.00 93.44 379 THR A C 1
ATOM 2958 O O . THR A 1 379 ? 17.809 -6.441 -0.668 1.00 93.44 379 THR A O 1
ATOM 2961 N N . LYS A 1 380 ? 16.555 -4.607 -0.327 1.00 95.69 380 LYS A N 1
ATOM 2962 C CA . LYS A 1 380 ? 17.085 -4.285 1.006 1.00 95.69 380 LYS A CA 1
ATOM 2963 C C . LYS A 1 380 ? 15.939 -3.927 1.941 1.00 95.69 380 LYS A C 1
ATOM 2965 O O . LYS A 1 380 ? 15.039 -3.201 1.549 1.00 95.69 380 LYS A O 1
ATOM 2970 N N . THR A 1 381 ? 16.009 -4.381 3.186 1.00 95.88 381 THR A N 1
ATOM 2971 C CA . THR A 1 381 ? 14.981 -4.110 4.199 1.00 95.88 381 THR A CA 1
ATOM 2972 C C . THR A 1 381 ? 15.551 -3.246 5.309 1.00 95.88 381 THR A C 1
ATOM 2974 O O . THR A 1 381 ? 16.655 -3.497 5.798 1.00 95.88 381 THR A O 1
ATOM 2977 N N . ILE A 1 382 ? 14.774 -2.259 5.749 1.00 95.19 382 ILE A N 1
ATOM 2978 C CA . ILE A 1 382 ? 15.045 -1.490 6.963 1.00 95.19 382 ILE A CA 1
ATOM 2979 C C . ILE A 1 382 ? 13.948 -1.759 7.981 1.00 95.19 382 ILE A C 1
ATOM 2981 O O . ILE A 1 382 ? 12.763 -1.734 7.660 1.00 95.19 382 ILE A O 1
ATOM 2985 N N . GLU A 1 383 ? 14.348 -1.967 9.231 1.00 95.00 383 GLU A N 1
ATOM 2986 C CA . GLU A 1 383 ? 13.425 -2.154 10.342 1.00 95.00 383 GLU A CA 1
ATOM 2987 C C . GLU A 1 383 ? 13.386 -0.920 11.249 1.00 95.00 383 GLU A C 1
ATOM 2989 O O . GLU A 1 383 ? 14.410 -0.461 11.764 1.00 95.00 383 GLU A O 1
ATOM 2994 N N . ILE A 1 384 ? 12.184 -0.417 11.511 1.00 91.62 384 ILE A N 1
ATOM 2995 C CA . ILE A 1 384 ? 11.933 0.696 12.424 1.00 91.62 384 ILE A CA 1
ATOM 2996 C C . ILE A 1 384 ? 11.171 0.164 13.633 1.00 91.62 384 ILE A C 1
ATOM 2998 O O . ILE A 1 384 ? 10.085 -0.390 13.494 1.00 91.62 384 ILE A O 1
ATOM 3002 N N . LYS A 1 385 ? 11.717 0.340 14.839 1.00 90.06 385 LYS A N 1
ATOM 3003 C CA . LYS A 1 385 ? 11.028 -0.062 16.075 1.00 90.06 385 LYS A CA 1
ATOM 3004 C C . LYS A 1 385 ? 9.729 0.728 16.247 1.00 90.06 385 LYS A C 1
ATOM 3006 O O . LYS A 1 385 ? 9.739 1.952 16.137 1.00 90.06 385 LYS A O 1
ATOM 3011 N N . THR A 1 386 ? 8.646 0.030 16.570 1.00 84.88 386 THR A N 1
ATOM 3012 C CA . THR A 1 386 ? 7.343 0.619 16.899 1.00 84.88 386 THR A CA 1
ATOM 3013 C C . THR A 1 386 ? 6.745 -0.122 18.095 1.00 84.88 386 THR A C 1
ATOM 3015 O O . THR A 1 386 ? 6.716 -1.345 18.129 1.00 84.88 386 THR A O 1
ATOM 3018 N N . GLU A 1 387 ? 6.280 0.616 19.102 1.00 81.81 387 GLU A N 1
ATOM 3019 C CA . GLU A 1 387 ? 5.645 0.040 20.300 1.00 81.81 387 GLU A CA 1
ATOM 3020 C C . GLU A 1 387 ? 4.135 -0.190 20.125 1.00 81.81 387 GLU A C 1
ATOM 3022 O O . GLU A 1 387 ? 3.494 -0.800 20.979 1.00 81.81 387 GLU A O 1
ATOM 3027 N N . ASN A 1 388 ? 3.568 0.297 19.019 1.00 87.88 388 ASN A N 1
ATOM 3028 C CA . ASN A 1 388 ? 2.137 0.299 18.746 1.00 87.88 388 ASN A CA 1
ATOM 3029 C C . ASN A 1 388 ? 1.798 -0.641 17.587 1.00 87.88 388 ASN A C 1
ATOM 3031 O O . ASN A 1 388 ? 2.608 -0.857 16.687 1.00 87.88 388 ASN A O 1
ATOM 3035 N N . SER A 1 389 ? 0.572 -1.148 17.580 1.00 88.12 389 SER A N 1
ATOM 3036 C CA . SER A 1 389 ? 0.017 -1.929 16.479 1.00 88.12 389 SER A CA 1
ATOM 3037 C C . SER A 1 389 ? -0.354 -1.013 15.313 1.00 88.12 389 SER A C 1
ATOM 3039 O O . SER A 1 389 ? -0.950 0.051 15.503 1.00 88.12 389 SER A O 1
ATOM 3041 N N . GLU A 1 390 ? 0.008 -1.428 14.108 1.00 87.62 390 GLU A N 1
ATOM 3042 C CA . GLU A 1 390 ? -0.329 -0.784 12.845 1.00 87.62 390 GLU A CA 1
ATOM 3043 C C . GLU A 1 390 ? -1.766 -1.127 12.430 1.00 87.62 390 GLU A C 1
ATOM 3045 O O . GLU A 1 390 ? -2.176 -2.285 12.484 1.00 87.62 390 GLU A O 1
ATOM 3050 N N . ILE A 1 391 ? -2.518 -0.118 11.981 1.00 87.25 391 ILE A N 1
ATOM 3051 C CA . ILE A 1 391 ? -3.739 -0.317 11.186 1.00 87.25 391 ILE A CA 1
ATOM 3052 C C . ILE A 1 391 ? -3.398 -0.299 9.695 1.00 87.25 391 ILE A C 1
ATOM 3054 O O . ILE A 1 391 ? -3.798 -1.188 8.950 1.00 87.25 391 ILE A O 1
ATOM 3058 N N . ALA A 1 392 ? -2.673 0.733 9.267 1.00 91.12 392 ALA A N 1
ATOM 3059 C CA . ALA A 1 392 ? -2.212 0.899 7.899 1.00 91.12 392 ALA A CA 1
ATOM 3060 C C . ALA A 1 392 ? -0.941 1.743 7.878 1.00 91.12 392 ALA A C 1
ATOM 3062 O O . ALA A 1 392 ? -0.823 2.697 8.650 1.00 91.12 392 ALA A O 1
ATOM 3063 N N . SER A 1 393 ? -0.029 1.440 6.962 1.00 92.62 393 SER A N 1
ATOM 3064 C CA . SER A 1 393 ? 1.178 2.220 6.714 1.00 92.62 393 SER A CA 1
ATOM 3065 C C . SER A 1 393 ? 1.523 2.272 5.234 1.00 92.62 393 SER A C 1
ATOM 3067 O O . SER A 1 393 ? 1.069 1.458 4.433 1.00 92.62 393 SER A O 1
ATOM 3069 N N . SER A 1 394 ? 2.319 3.266 4.874 1.00 92.75 394 SER A N 1
ATOM 3070 C CA . SER A 1 394 ? 2.886 3.477 3.553 1.00 92.75 394 SER A CA 1
ATOM 3071 C C . SER A 1 394 ? 4.281 4.068 3.726 1.00 92.75 394 SER A C 1
ATOM 3073 O O . SER A 1 394 ? 4.575 4.710 4.737 1.00 92.75 394 SER A O 1
ATOM 3075 N N . ALA A 1 395 ? 5.161 3.832 2.766 1.00 93.62 395 ALA A N 1
ATOM 3076 C CA . ALA A 1 395 ? 6.468 4.462 2.727 1.00 93.62 395 ALA A CA 1
ATOM 3077 C C . ALA A 1 395 ? 6.828 4.796 1.287 1.00 93.62 395 ALA A C 1
ATOM 3079 O O . ALA A 1 395 ? 6.335 4.172 0.350 1.00 93.62 395 ALA A O 1
ATOM 3080 N N . PHE A 1 396 ? 7.682 5.794 1.130 1.00 91.75 396 PHE A N 1
ATOM 3081 C CA . PHE A 1 396 ? 8.104 6.286 -0.168 1.00 91.75 396 PHE A CA 1
ATOM 3082 C C . PHE A 1 396 ? 9.538 6.799 -0.110 1.00 91.75 396 PHE A C 1
ATOM 3084 O O . PHE A 1 396 ? 10.030 7.237 0.934 1.00 91.75 396 PHE A O 1
ATOM 3091 N N . VAL A 1 397 ? 10.210 6.737 -1.256 1.00 92.62 397 VAL A N 1
ATOM 3092 C CA . VAL A 1 397 ? 11.536 7.327 -1.435 1.00 92.62 397 VAL A CA 1
ATOM 3093 C C . VAL A 1 397 ? 11.358 8.805 -1.752 1.00 92.62 397 VAL A C 1
ATOM 3095 O O . VAL A 1 397 ? 10.713 9.162 -2.733 1.00 92.62 397 VAL A O 1
ATOM 3098 N N . SER A 1 398 ? 11.937 9.658 -0.915 1.00 91.50 398 SER A N 1
ATOM 3099 C CA . SER A 1 398 ? 11.909 11.111 -1.090 1.00 91.50 398 SER A CA 1
ATOM 3100 C C . SER A 1 398 ? 13.047 11.564 -2.001 1.00 91.50 398 SER A C 1
ATOM 3102 O O . SER A 1 398 ? 12.847 12.381 -2.894 1.00 91.50 398 SER A O 1
ATOM 3104 N N . SER A 1 399 ? 14.242 11.011 -1.799 1.00 91.50 399 SER A N 1
ATOM 3105 C CA . SER A 1 399 ? 15.383 11.154 -2.703 1.00 91.50 399 SER A CA 1
ATOM 3106 C C . SER A 1 399 ? 16.413 10.062 -2.425 1.00 91.50 399 SER A C 1
ATOM 3108 O O . SER A 1 399 ? 16.354 9.368 -1.408 1.00 91.50 399 SER A O 1
ATOM 3110 N N . PHE A 1 400 ? 17.376 9.903 -3.322 1.00 94.88 400 PHE A N 1
ATOM 3111 C CA . PHE A 1 400 ? 18.559 9.097 -3.064 1.00 94.88 400 PHE A CA 1
ATOM 3112 C C . PHE A 1 400 ? 19.743 9.634 -3.863 1.00 94.88 400 PHE A C 1
ATOM 3114 O O . PHE A 1 400 ? 19.577 10.286 -4.894 1.00 94.88 400 PHE A O 1
ATOM 3121 N N . ASP A 1 401 ? 20.937 9.316 -3.391 1.00 95.56 401 ASP A N 1
ATOM 3122 C CA . ASP A 1 401 ? 22.178 9.423 -4.143 1.00 95.56 401 ASP A CA 1
ATOM 3123 C C . ASP A 1 401 ? 22.922 8.090 -4.086 1.00 95.56 401 ASP A C 1
ATOM 3125 O O . ASP A 1 401 ? 22.605 7.202 -3.286 1.00 95.56 401 ASP A O 1
ATOM 3129 N N . TYR A 1 402 ? 23.907 7.929 -4.963 1.00 95.88 402 TYR A N 1
ATOM 3130 C CA . TYR A 1 402 ? 24.770 6.764 -4.929 1.00 95.88 402 TYR A CA 1
ATOM 3131 C C . TYR A 1 402 ? 26.220 7.130 -5.212 1.00 95.88 402 TYR A C 1
ATOM 3133 O O . TYR A 1 402 ? 26.540 8.134 -5.845 1.00 95.88 402 TYR A O 1
ATOM 3141 N N . THR A 1 403 ? 27.120 6.276 -4.743 1.00 95.50 403 THR A N 1
ATOM 3142 C CA . THR A 1 403 ? 28.552 6.350 -5.022 1.00 95.50 403 THR A CA 1
ATOM 3143 C C . THR A 1 403 ? 29.055 4.961 -5.387 1.00 95.50 403 THR A C 1
ATOM 3145 O O . THR A 1 403 ? 28.781 3.991 -4.676 1.00 95.50 403 THR A O 1
ATOM 3148 N N . ILE A 1 404 ? 29.806 4.865 -6.484 1.00 94.38 404 ILE A N 1
ATOM 3149 C CA . ILE A 1 404 ? 30.543 3.652 -6.848 1.00 94.38 404 ILE A CA 1
ATOM 3150 C C . ILE A 1 404 ? 31.742 3.563 -5.902 1.00 94.38 404 ILE A C 1
ATOM 3152 O O . ILE A 1 404 ? 32.653 4.386 -5.973 1.00 94.38 404 ILE A O 1
ATOM 3156 N N . VAL A 1 405 ? 31.715 2.608 -4.974 1.00 93.44 405 VAL A N 1
ATOM 3157 C CA . VAL A 1 405 ? 32.798 2.404 -3.998 1.00 93.44 405 VAL A CA 1
ATOM 3158 C C . VAL A 1 405 ? 33.968 1.687 -4.667 1.00 93.44 405 VAL A C 1
ATOM 3160 O O . VAL A 1 405 ? 35.126 2.032 -4.447 1.00 93.44 405 VAL A O 1
ATOM 3163 N N . ASN A 1 406 ? 33.653 0.696 -5.497 1.00 92.19 406 ASN A N 1
ATOM 3164 C CA . ASN A 1 406 ? 34.562 0.023 -6.419 1.00 92.19 406 ASN A CA 1
ATOM 3165 C C . ASN A 1 406 ? 33.741 -0.599 -7.565 1.00 92.19 406 ASN A C 1
ATOM 3167 O O . ASN A 1 406 ? 32.521 -0.448 -7.611 1.00 92.19 406 ASN A O 1
ATOM 3171 N N . ASP A 1 407 ? 34.398 -1.310 -8.477 1.00 89.81 407 ASP A N 1
ATOM 3172 C CA . ASP A 1 407 ? 33.770 -1.927 -9.649 1.00 89.81 407 ASP A CA 1
ATOM 3173 C C . ASP A 1 407 ? 32.713 -2.998 -9.316 1.00 89.81 407 ASP A C 1
ATOM 3175 O O . ASP A 1 407 ? 31.952 -3.373 -10.200 1.00 89.81 407 ASP A O 1
ATOM 3179 N N . LYS A 1 408 ? 32.607 -3.468 -8.067 1.00 92.69 408 LYS A N 1
ATOM 3180 C CA . LYS A 1 408 ? 31.596 -4.444 -7.623 1.00 92.69 408 LYS A CA 1
ATOM 3181 C C . LYS A 1 408 ? 30.744 -3.982 -6.445 1.00 92.69 408 LYS A C 1
ATOM 3183 O O . LYS A 1 408 ? 29.953 -4.769 -5.931 1.00 92.69 408 LYS A O 1
ATOM 3188 N N . ASN A 1 409 ? 30.881 -2.740 -5.992 1.00 94.56 409 ASN A N 1
ATOM 3189 C CA . ASN A 1 409 ? 30.139 -2.250 -4.837 1.00 94.56 409 ASN A CA 1
ATOM 3190 C C . ASN A 1 409 ? 29.621 -0.833 -5.065 1.00 94.56 409 ASN A C 1
ATOM 3192 O O . ASN A 1 409 ? 30.380 0.091 -5.372 1.00 94.56 409 ASN A O 1
ATOM 3196 N N . ILE A 1 410 ? 28.317 -0.664 -4.859 1.00 96.19 410 ILE A N 1
ATOM 3197 C CA . ILE A 1 410 ? 27.646 0.634 -4.880 1.00 96.19 410 ILE A CA 1
ATOM 3198 C C . ILE A 1 410 ? 27.083 0.902 -3.489 1.00 96.19 410 ILE A C 1
ATOM 3200 O O . ILE A 1 410 ? 26.419 0.060 -2.883 1.00 96.19 410 ILE A O 1
ATOM 3204 N N . SER A 1 411 ? 27.326 2.108 -2.993 1.00 96.75 411 SER A N 1
ATOM 3205 C CA . SER A 1 411 ? 26.676 2.625 -1.798 1.00 96.75 411 SER A CA 1
ATOM 3206 C C . SER A 1 411 ? 25.550 3.557 -2.211 1.00 96.75 411 SER A C 1
ATOM 3208 O O . SER A 1 411 ? 25.814 4.551 -2.879 1.00 96.75 411 SER A O 1
ATOM 3210 N N . VAL A 1 412 ? 24.329 3.284 -1.762 1.00 97.62 412 VAL A N 1
ATOM 3211 C CA . VAL A 1 412 ? 23.153 4.136 -1.969 1.00 97.62 412 VAL A CA 1
ATOM 3212 C C . VAL A 1 412 ? 22.784 4.804 -0.650 1.00 97.62 412 VAL A C 1
ATOM 3214 O O . VAL A 1 412 ? 22.542 4.115 0.341 1.00 97.62 412 VAL A O 1
ATOM 3217 N N . ASN A 1 413 ? 22.734 6.133 -0.623 1.00 97.50 413 ASN A N 1
ATOM 3218 C CA . ASN A 1 413 ? 22.163 6.879 0.493 1.00 97.50 413 ASN A CA 1
ATOM 3219 C C . ASN A 1 413 ? 20.726 7.238 0.123 1.00 97.50 413 ASN A C 1
ATOM 3221 O O . ASN A 1 413 ? 20.494 8.028 -0.787 1.00 97.50 413 ASN A O 1
ATOM 3225 N N . VAL A 1 414 ? 19.758 6.627 0.801 1.00 96.69 414 VAL A N 1
ATOM 3226 C CA . VAL A 1 414 ? 18.331 6.846 0.556 1.00 96.69 414 VAL A CA 1
ATOM 3227 C C . VAL A 1 414 ? 17.731 7.698 1.666 1.00 96.69 414 VAL A C 1
ATOM 3229 O O . VAL A 1 414 ? 17.866 7.379 2.851 1.00 96.69 414 VAL A O 1
ATOM 3232 N N . MET A 1 415 ? 17.036 8.762 1.272 1.00 95.75 415 MET A N 1
ATOM 3233 C CA . MET A 1 415 ? 16.119 9.509 2.120 1.00 95.75 415 MET A CA 1
ATOM 3234 C C . MET A 1 415 ? 14.708 9.010 1.831 1.00 95.75 415 MET A C 1
ATOM 3236 O O . MET A 1 415 ? 14.198 9.141 0.718 1.00 95.75 415 MET A O 1
ATOM 3240 N N . TYR A 1 416 ? 14.065 8.433 2.835 1.00 94.75 416 TYR A N 1
ATOM 3241 C CA . TYR A 1 416 ? 12.718 7.892 2.713 1.00 94.75 416 TYR A CA 1
ATOM 3242 C C . TYR A 1 416 ? 11.847 8.406 3.846 1.00 94.75 416 TYR A C 1
ATOM 3244 O O . TYR A 1 416 ? 12.325 8.699 4.946 1.00 94.75 416 TYR A O 1
ATOM 3252 N N . SER A 1 417 ? 10.554 8.478 3.582 1.00 93.31 417 SER A N 1
ATOM 3253 C CA . SER A 1 417 ? 9.569 8.818 4.593 1.00 93.31 417 SER A CA 1
ATOM 3254 C C . SER A 1 417 ? 8.536 7.711 4.673 1.00 93.31 417 SER A C 1
ATOM 3256 O O . SER A 1 417 ? 8.271 6.996 3.707 1.00 93.31 417 SER A O 1
ATOM 3258 N N . TYR A 1 418 ? 7.967 7.553 5.856 1.00 93.19 418 TYR A N 1
ATOM 3259 C CA . TYR A 1 418 ? 6.878 6.622 6.094 1.00 93.19 418 TYR A CA 1
ATOM 3260 C C . TYR A 1 418 ? 5.765 7.340 6.834 1.00 93.19 418 TYR A C 1
ATOM 3262 O O . TYR A 1 418 ? 6.009 8.267 7.610 1.00 93.19 418 TYR A O 1
ATOM 3270 N N . CYS A 1 419 ? 4.539 6.901 6.592 1.00 92.25 419 CYS A N 1
ATOM 3271 C CA . CYS A 1 419 ? 3.367 7.316 7.334 1.00 92.25 419 CYS A CA 1
ATOM 3272 C C . CYS A 1 419 ? 2.531 6.091 7.693 1.00 92.25 419 CYS A C 1
ATOM 3274 O O . CYS A 1 419 ? 2.563 5.068 7.013 1.00 92.25 419 CYS A O 1
ATOM 3276 N N . GLY A 1 420 ? 1.780 6.177 8.777 1.00 92.62 420 GLY A N 1
ATOM 3277 C CA . GLY A 1 420 ? 0.857 5.129 9.159 1.00 92.62 420 GLY A CA 1
ATOM 3278 C C . GLY A 1 420 ? -0.044 5.552 10.297 1.00 92.62 420 GLY A C 1
ATOM 3279 O O . GLY A 1 420 ? 0.242 6.508 11.015 1.00 92.62 420 GLY A O 1
ATOM 3280 N N . TYR A 1 421 ? -1.136 4.825 10.470 1.00 93.94 421 TYR A N 1
ATOM 3281 C CA . TYR A 1 421 ? -2.006 4.971 11.620 1.00 93.94 421 TYR A CA 1
ATOM 3282 C C . TYR A 1 421 ? -1.716 3.842 12.603 1.00 93.94 421 TYR A C 1
ATOM 3284 O O . TYR A 1 421 ? -1.830 2.663 12.263 1.00 93.94 421 TYR A O 1
ATOM 3292 N N . MET A 1 422 ? -1.314 4.205 13.818 1.00 92.88 422 MET A N 1
ATOM 3293 C CA . MET A 1 422 ? -0.863 3.257 14.833 1.00 92.88 422 MET A CA 1
ATOM 3294 C C . MET A 1 422 ? -1.535 3.528 16.174 1.00 92.88 422 MET A C 1
ATOM 3296 O O . MET A 1 422 ? -1.807 4.678 16.518 1.00 92.88 422 MET A O 1
ATOM 3300 N N . GLY A 1 423 ? -1.723 2.487 16.979 1.00 92.62 423 GLY A N 1
ATOM 3301 C CA . GLY A 1 423 ? -2.208 2.634 18.350 1.00 92.62 423 GLY A CA 1
ATOM 3302 C C . GLY A 1 423 ? -2.079 1.359 19.169 1.00 92.62 423 GLY A C 1
ATOM 3303 O O . GLY A 1 423 ? -1.452 0.385 18.761 1.00 92.62 423 GLY A O 1
ATOM 3304 N N . LYS A 1 424 ? -2.628 1.384 20.377 1.00 92.88 424 LYS A N 1
ATOM 3305 C CA . LYS A 1 424 ? -2.452 0.323 21.363 1.00 92.88 424 LYS A CA 1
ATOM 3306 C C . LYS A 1 424 ? -3.586 -0.687 21.277 1.00 92.88 424 LYS A C 1
ATOM 3308 O O . LYS A 1 424 ? -4.743 -0.335 21.522 1.00 92.88 424 LYS A O 1
ATOM 3313 N N . GLN A 1 425 ? -3.243 -1.942 21.007 1.00 91.75 425 GLN A N 1
ATOM 3314 C CA . GLN A 1 425 ? -4.192 -3.044 21.091 1.00 91.75 425 GLN A CA 1
ATOM 3315 C C . GLN A 1 425 ? -4.677 -3.226 22.535 1.00 91.75 425 GLN A C 1
ATOM 3317 O O . GLN A 1 425 ? -3.889 -3.228 23.488 1.00 91.75 425 GLN A O 1
ATOM 3322 N N . LYS A 1 426 ? -5.992 -3.350 22.698 1.00 92.56 426 LYS A N 1
ATOM 3323 C CA . LYS A 1 426 ? -6.657 -3.503 23.987 1.00 92.56 426 LYS A CA 1
ATOM 3324 C C . LYS A 1 426 ? -7.884 -4.391 23.828 1.00 92.56 426 LYS A C 1
ATOM 3326 O O . LYS A 1 426 ? -8.749 -4.120 23.000 1.00 92.56 426 LYS A O 1
ATOM 3331 N N . THR A 1 427 ? -7.978 -5.405 24.675 1.00 93.88 427 THR A N 1
ATOM 3332 C CA . THR A 1 427 ? -9.184 -6.216 24.826 1.00 93.88 427 THR A CA 1
ATOM 3333 C C . THR A 1 427 ? -10.016 -5.659 25.970 1.00 93.88 427 THR A C 1
ATOM 3335 O O . THR A 1 427 ? -9.517 -5.494 27.087 1.00 93.88 427 THR A O 1
ATOM 3338 N N . ILE A 1 428 ? -11.275 -5.332 25.691 1.00 92.06 428 ILE A N 1
ATOM 3339 C CA . ILE A 1 428 ? -12.211 -4.778 26.666 1.00 92.06 428 ILE A CA 1
ATOM 3340 C C . ILE A 1 428 ? -13.299 -5.809 26.937 1.00 92.06 428 ILE A C 1
ATOM 3342 O O . ILE A 1 428 ? -13.942 -6.290 26.013 1.00 92.06 428 ILE A O 1
ATOM 3346 N N . ASN A 1 429 ? -13.541 -6.110 28.211 1.00 93.50 429 ASN A N 1
ATOM 3347 C CA . ASN A 1 429 ? -14.689 -6.917 28.612 1.00 93.50 429 ASN A CA 1
ATOM 3348 C C . ASN A 1 429 ? -15.911 -6.004 28.719 1.00 93.50 429 ASN A C 1
ATOM 3350 O O . ASN A 1 429 ? -15.996 -5.205 29.652 1.00 93.50 429 ASN A O 1
ATOM 3354 N N . ALA A 1 430 ? -16.831 -6.104 27.765 1.00 95.12 430 ALA A N 1
ATOM 3355 C CA . ALA A 1 430 ? -18.112 -5.413 27.803 1.00 95.12 430 ALA A CA 1
ATOM 3356 C C . ALA A 1 430 ? -19.135 -6.267 28.562 1.00 95.12 430 ALA A C 1
ATOM 3358 O O . ALA A 1 430 ? -19.252 -7.466 28.316 1.00 95.12 430 ALA A O 1
ATOM 3359 N N . LEU A 1 431 ? -19.883 -5.661 29.482 1.00 96.50 431 LEU A N 1
ATOM 3360 C CA . LEU A 1 431 ? -20.989 -6.299 30.190 1.00 96.50 431 LEU A CA 1
ATOM 3361 C C . LEU A 1 431 ? -22.085 -6.632 29.175 1.00 96.50 431 LEU A C 1
ATOM 3363 O O . LEU A 1 431 ? -22.736 -5.730 28.649 1.00 96.50 431 LEU A O 1
ATOM 3367 N N . SER A 1 432 ? -22.277 -7.916 28.888 1.00 95.56 432 SER A N 1
ATOM 3368 C CA . SER A 1 432 ? -23.283 -8.376 27.929 1.00 95.56 432 SER A CA 1
ATOM 3369 C C . SER A 1 432 ? -24.609 -8.689 28.602 1.00 95.56 432 SER A C 1
ATOM 3371 O O . SER A 1 432 ? -25.649 -8.528 27.981 1.00 95.56 432 SER A O 1
ATOM 3373 N N . GLU A 1 433 ? -24.579 -9.102 29.870 1.00 94.94 433 GLU A N 1
ATOM 3374 C CA . GLU A 1 433 ? -25.778 -9.442 30.628 1.00 94.94 433 GLU A CA 1
ATOM 3375 C C . GLU A 1 433 ? -25.578 -9.164 32.120 1.00 94.94 433 GLU A C 1
ATOM 3377 O O . GLU A 1 433 ? -24.485 -9.377 32.653 1.00 94.94 433 GLU A O 1
ATOM 3382 N N . ILE A 1 434 ? -26.643 -8.724 32.791 1.00 94.31 434 ILE A N 1
ATOM 3383 C CA . ILE A 1 434 ? -26.691 -8.532 34.243 1.00 94.31 434 ILE A CA 1
ATOM 3384 C C . ILE A 1 434 ? -27.970 -9.151 34.802 1.00 94.31 434 ILE A C 1
ATOM 3386 O O . ILE A 1 434 ? -29.087 -8.805 34.421 1.00 94.31 434 ILE A O 1
ATOM 3390 N N . GLU A 1 435 ? -27.802 -10.068 35.744 1.00 92.06 435 GLU A N 1
ATOM 3391 C CA . GLU A 1 435 ? -28.883 -10.781 36.413 1.00 92.06 435 GLU A CA 1
ATOM 3392 C C . GLU A 1 435 ? -28.814 -10.547 37.919 1.00 92.06 435 GLU A C 1
ATOM 3394 O O . GLU A 1 435 ? -27.740 -10.488 38.522 1.00 92.06 435 GLU A O 1
ATOM 3399 N N . CYS A 1 436 ? -29.983 -10.452 38.540 1.00 88.75 436 CYS A N 1
ATOM 3400 C CA . CYS A 1 436 ? -30.135 -10.375 39.983 1.00 88.75 436 CYS A CA 1
ATOM 3401 C C . CYS A 1 436 ? -30.740 -11.681 40.483 1.00 88.75 436 CYS A C 1
ATOM 3403 O O . CYS A 1 436 ? -31.760 -12.111 39.943 1.00 88.75 436 CYS A O 1
ATOM 3405 N N . THR A 1 437 ? -30.183 -12.274 41.537 1.00 80.12 437 THR A N 1
ATOM 3406 C CA . THR A 1 437 ? -30.906 -13.332 42.255 1.00 80.12 437 THR A CA 1
ATOM 3407 C C . THR A 1 437 ? -31.817 -12.711 43.313 1.00 80.12 437 THR A C 1
ATOM 3409 O O . THR A 1 437 ? -31.635 -11.557 43.712 1.00 80.12 437 THR A O 1
ATOM 3412 N N . ASP A 1 438 ? -32.823 -13.457 43.768 1.00 75.19 438 ASP A N 1
ATOM 3413 C CA . ASP A 1 438 ? -33.688 -13.012 44.868 1.00 75.19 438 ASP A CA 1
ATOM 3414 C C . ASP A 1 438 ? -33.014 -13.149 46.249 1.00 75.19 438 ASP A C 1
ATOM 3416 O O . ASP A 1 438 ? -33.574 -12.720 47.256 1.00 75.19 438 ASP A O 1
ATOM 3420 N N . ASP A 1 439 ? -31.782 -13.670 46.300 1.00 76.56 439 ASP A N 1
ATOM 3421 C CA . ASP A 1 439 ? -30.993 -13.742 47.527 1.00 76.56 439 ASP A CA 1
ATOM 3422 C C . ASP A 1 439 ? -30.567 -12.339 47.983 1.00 76.56 439 ASP A C 1
ATOM 3424 O O . ASP A 1 439 ? -29.731 -11.676 47.352 1.00 76.56 439 ASP A O 1
ATOM 3428 N N . SER A 1 440 ? -31.070 -11.920 49.142 1.00 73.94 440 SER A N 1
ATOM 3429 C CA . SER A 1 440 ? -30.536 -10.767 49.864 1.00 73.94 440 SER A CA 1
ATOM 3430 C C . SER A 1 440 ? -29.121 -11.054 50.363 1.00 73.94 440 SER A C 1
ATOM 3432 O O . SER A 1 440 ? -28.845 -12.127 50.912 1.00 73.94 440 SER A O 1
ATOM 3434 N N . VAL A 1 441 ? -28.225 -10.078 50.230 1.00 79.75 441 VAL A N 1
ATOM 3435 C CA . VAL A 1 441 ? -26.906 -10.141 50.865 1.00 79.75 441 VAL A CA 1
ATOM 3436 C C . VAL A 1 441 ? -27.065 -9.682 52.312 1.00 79.75 441 VAL A C 1
ATOM 3438 O O . VAL A 1 441 ? -27.392 -8.531 52.569 1.00 79.75 441 VAL A O 1
ATOM 3441 N N . SER A 1 442 ? -26.843 -10.580 53.273 1.00 76.44 442 SER A N 1
ATOM 3442 C CA . SER A 1 442 ? -26.817 -10.214 54.693 1.00 76.44 442 SER A CA 1
ATOM 3443 C C . SER A 1 442 ? -25.529 -9.449 54.996 1.00 76.44 442 SER A C 1
ATOM 3445 O O . SER A 1 442 ? -24.492 -10.062 55.257 1.00 76.44 442 SER A O 1
ATOM 3447 N N . VAL A 1 443 ? -25.592 -8.119 54.963 1.00 75.19 443 VAL A N 1
ATOM 3448 C CA . VAL A 1 443 ? -24.484 -7.232 55.336 1.00 75.19 443 VAL A CA 1
ATOM 3449 C C . VAL A 1 443 ? -24.767 -6.507 56.657 1.00 75.19 443 VAL A C 1
ATOM 3451 O O . VAL A 1 443 ? -25.903 -6.100 56.899 1.00 75.19 443 VAL A O 1
ATOM 3454 N N . PRO A 1 444 ? -23.759 -6.339 57.537 1.00 82.19 444 PRO A N 1
ATOM 3455 C CA . PRO A 1 444 ? -23.892 -5.507 58.731 1.00 82.19 444 PRO A CA 1
ATOM 3456 C C . PRO A 1 444 ? -24.242 -4.061 58.363 1.00 82.19 444 PRO A C 1
ATOM 3458 O O . PRO A 1 444 ? -23.767 -3.560 57.347 1.00 82.19 444 PRO A O 1
ATOM 3461 N N . ALA A 1 445 ? -24.978 -3.359 59.232 1.00 85.19 445 ALA A N 1
ATOM 3462 C CA . ALA A 1 445 ? -25.334 -1.946 59.031 1.00 85.19 445 ALA A CA 1
ATOM 3463 C C . ALA A 1 445 ? -24.108 -1.034 58.813 1.00 85.19 445 ALA A C 1
ATOM 3465 O O . ALA A 1 445 ? -24.188 -0.019 58.125 1.00 85.19 445 ALA A O 1
ATOM 3466 N N . LEU A 1 446 ? -22.963 -1.414 59.381 1.00 89.69 446 LEU A N 1
ATOM 3467 C CA . LEU A 1 446 ? -21.689 -0.734 59.207 1.00 89.69 446 LEU A CA 1
ATOM 3468 C C . LEU A 1 446 ? -20.561 -1.768 59.205 1.00 89.69 446 LEU A C 1
ATOM 3470 O O . LEU A 1 446 ? -20.477 -2.594 60.115 1.00 89.69 446 LEU A O 1
ATOM 3474 N N . THR A 1 447 ? -19.667 -1.697 58.223 1.00 92.75 447 THR A N 1
ATOM 3475 C CA . THR A 1 447 ? -18.432 -2.490 58.192 1.00 92.75 447 THR A CA 1
ATOM 3476 C C . THR A 1 447 ? -17.221 -1.562 58.200 1.00 92.75 447 THR A C 1
ATOM 3478 O O . THR A 1 447 ? -17.116 -0.672 57.362 1.00 92.75 447 THR A O 1
ATOM 3481 N N . LEU A 1 448 ? -16.284 -1.778 59.128 1.00 93.75 448 LEU A N 1
ATOM 3482 C CA . LEU A 1 448 ? -14.960 -1.152 59.088 1.00 93.75 448 LEU A CA 1
ATOM 3483 C C . LEU A 1 448 ? -14.030 -2.031 58.248 1.00 93.75 448 LEU A C 1
ATOM 3485 O O . LEU A 1 448 ? -13.747 -3.171 58.619 1.00 93.75 448 LEU A O 1
ATOM 3489 N N . TYR A 1 449 ? -13.569 -1.516 57.111 1.00 94.94 449 TYR A N 1
ATOM 3490 C CA . TYR A 1 449 ? -12.725 -2.248 56.171 1.00 94.94 449 TYR A CA 1
ATOM 3491 C C . TYR A 1 449 ? -11.306 -1.676 56.146 1.00 94.94 449 TYR A C 1
ATOM 3493 O O . TYR A 1 449 ? -11.103 -0.491 55.894 1.00 94.94 449 TYR A O 1
ATOM 3501 N N . PHE A 1 450 ? -10.315 -2.531 56.400 1.00 95.31 450 PHE A N 1
ATOM 3502 C CA . PHE A 1 450 ? -8.895 -2.189 56.312 1.00 95.31 450 PHE A CA 1
ATOM 3503 C C . PHE A 1 450 ? -8.440 -2.314 54.860 1.00 95.31 450 PHE A C 1
ATOM 3505 O O . PHE A 1 450 ? -8.014 -3.383 54.422 1.00 95.31 450 PHE A O 1
ATOM 3512 N N . ALA A 1 451 ? -8.570 -1.227 54.111 1.00 94.19 451 ALA A N 1
ATOM 3513 C CA . ALA A 1 451 ? -8.302 -1.219 52.689 1.00 94.19 451 ALA A CA 1
ATOM 3514 C C . ALA A 1 451 ? -6.821 -0.944 52.406 1.00 94.19 451 ALA A C 1
ATOM 3516 O O . ALA A 1 451 ? -6.199 -0.079 53.035 1.00 94.19 451 ALA A O 1
ATOM 3517 N N . LYS A 1 452 ? -6.251 -1.682 51.454 1.00 94.69 452 LYS A N 1
ATOM 3518 C CA . LYS A 1 452 ? -4.866 -1.501 51.020 1.00 94.69 452 LYS A CA 1
ATOM 3519 C C . LYS A 1 452 ? -4.758 -0.453 49.919 1.00 94.69 452 LYS A C 1
ATOM 3521 O O . LYS A 1 452 ? -5.689 -0.214 49.149 1.00 94.69 452 LYS A O 1
ATOM 3526 N N . GLN A 1 453 ? -3.570 0.125 49.814 1.00 93.50 453 GLN A N 1
ATOM 3527 C CA . GLN A 1 453 ? -3.172 0.955 48.691 1.00 93.50 453 GLN A CA 1
ATOM 3528 C C . GLN A 1 453 ? -3.427 0.219 47.365 1.00 93.50 453 GLN A C 1
ATOM 3530 O O . GLN A 1 453 ? -3.170 -0.980 47.248 1.00 93.50 453 GLN A O 1
ATOM 3535 N N . ASN A 1 454 ? -3.911 0.956 46.368 1.00 93.06 454 ASN A N 1
ATOM 3536 C CA . ASN A 1 454 ? -4.291 0.501 45.030 1.00 93.06 454 ASN A CA 1
ATOM 3537 C C . ASN A 1 454 ? -5.516 -0.430 44.951 1.00 93.06 454 ASN A C 1
ATOM 3539 O O . ASN A 1 454 ? -5.869 -0.847 43.845 1.00 93.06 454 ASN A O 1
ATOM 3543 N N . GLU A 1 455 ? -6.213 -0.731 46.056 1.00 95.12 455 GLU A N 1
ATOM 3544 C CA . GLU A 1 455 ? -7.535 -1.360 45.952 1.00 95.12 455 GLU A CA 1
ATOM 3545 C C . GLU A 1 455 ? -8.516 -0.410 45.251 1.00 95.12 455 GLU A C 1
ATOM 3547 O O . GLU A 1 455 ? -8.578 0.790 45.546 1.00 95.12 455 GLU A O 1
ATOM 3552 N N . LYS A 1 456 ? -9.288 -0.952 44.302 1.00 93.88 456 LYS A N 1
ATOM 3553 C CA . LYS A 1 456 ? -10.291 -0.191 43.554 1.00 93.88 456 LYS A CA 1
ATOM 3554 C C . LYS A 1 456 ? -11.554 -0.069 44.384 1.00 93.88 456 LYS A C 1
ATOM 3556 O O . LYS A 1 456 ? -12.110 -1.072 44.833 1.00 93.88 456 LYS A O 1
ATOM 3561 N N . LEU A 1 457 ? -12.068 1.151 44.498 1.00 94.00 457 LEU A N 1
ATOM 3562 C CA . LEU A 1 457 ? -13.275 1.405 45.277 1.00 94.00 457 LEU A CA 1
ATOM 3563 C C . LEU A 1 457 ? -14.495 0.670 44.704 1.00 94.00 457 LEU A C 1
ATOM 3565 O O . LEU A 1 457 ? -15.345 0.206 45.456 1.00 94.00 457 LEU A O 1
ATOM 3569 N N . TRP A 1 458 ? -14.532 0.494 43.380 1.00 94.75 458 TRP A N 1
ATOM 3570 C CA . TRP A 1 458 ? -15.527 -0.326 42.688 1.00 94.75 458 TRP A CA 1
ATOM 3571 C C . TRP A 1 458 ? -15.588 -1.766 43.209 1.00 94.75 458 TRP A C 1
ATOM 3573 O O . TRP A 1 458 ? -16.669 -2.271 43.505 1.00 94.75 458 TRP A O 1
ATOM 3583 N N . ASP A 1 459 ? -14.429 -2.414 43.347 1.00 93.81 459 ASP A N 1
ATOM 3584 C CA . ASP A 1 459 ? -14.348 -3.821 43.742 1.00 93.81 459 ASP A CA 1
ATOM 3585 C C . ASP A 1 459 ? -14.750 -3.983 45.216 1.00 93.81 459 ASP A C 1
ATOM 3587 O O . ASP A 1 459 ? -15.443 -4.938 45.570 1.00 93.81 459 ASP A O 1
ATOM 3591 N N . ILE A 1 460 ? -14.396 -3.006 46.062 1.00 93.62 460 ILE A N 1
ATOM 3592 C CA . ILE A 1 460 ? -14.833 -2.934 47.462 1.00 93.62 460 ILE A CA 1
ATOM 3593 C C . ILE A 1 460 ? -16.356 -2.759 47.538 1.00 93.62 460 ILE A C 1
ATOM 3595 O O . ILE A 1 460 ? -17.032 -3.558 48.183 1.00 93.62 460 ILE A O 1
ATOM 3599 N N . ALA A 1 461 ? -16.914 -1.754 46.858 1.00 93.25 461 ALA A N 1
ATOM 3600 C CA . ALA A 1 461 ? -18.349 -1.476 46.885 1.00 93.25 461 ALA A CA 1
ATOM 3601 C C . ALA A 1 461 ? -19.168 -2.691 46.419 1.00 93.25 461 ALA A C 1
ATOM 3603 O O . ALA A 1 461 ? -20.114 -3.103 47.089 1.00 93.25 461 ALA A O 1
ATOM 3604 N N . LYS A 1 462 ? -18.726 -3.343 45.336 1.00 92.50 462 LYS A N 1
ATOM 3605 C CA . LYS A 1 462 ? -19.328 -4.576 44.819 1.00 92.50 462 LYS A CA 1
ATOM 3606 C C . LYS A 1 462 ? -19.217 -5.742 45.805 1.00 92.50 462 LYS A C 1
ATOM 3608 O O . LYS A 1 462 ? -20.202 -6.446 46.016 1.00 92.50 462 LYS A O 1
ATOM 3613 N N . LYS A 1 463 ? -18.053 -5.938 46.438 1.00 91.19 463 LYS A N 1
ATOM 3614 C CA . LYS A 1 463 ? -17.816 -7.007 47.429 1.00 91.19 463 LYS A CA 1
ATOM 3615 C C . LYS A 1 463 ? -18.767 -6.919 48.619 1.00 91.19 463 LYS A C 1
ATOM 3617 O O . LYS A 1 463 ? -19.236 -7.948 49.096 1.00 91.19 463 LYS A O 1
ATOM 3622 N N . PHE A 1 464 ? -19.041 -5.708 49.088 1.00 91.06 464 PHE A N 1
ATOM 3623 C CA . PHE A 1 464 ? -19.944 -5.465 50.211 1.00 91.06 464 PHE A CA 1
ATOM 3624 C C . PHE A 1 464 ? -21.373 -5.123 49.772 1.00 91.06 464 PHE A C 1
ATOM 3626 O O . PHE A 1 464 ? -22.189 -4.775 50.616 1.00 91.06 464 PHE A O 1
ATOM 3633 N N . SER A 1 465 ? -21.683 -5.226 48.472 1.00 90.56 465 SER A N 1
ATOM 3634 C CA . SER A 1 465 ? -22.995 -4.894 47.902 1.00 90.56 465 SER A CA 1
ATOM 3635 C C . SER A 1 465 ? -23.520 -3.524 48.374 1.00 90.56 465 SER A C 1
ATOM 3637 O O . SER A 1 465 ? -24.705 -3.364 48.641 1.00 90.56 465 SER A O 1
ATOM 3639 N N . SER A 1 466 ? -22.626 -2.539 48.496 1.00 92.31 466 SER A N 1
ATOM 3640 C CA . SER A 1 466 ? -22.896 -1.195 49.028 1.00 92.31 466 SER A CA 1
ATOM 3641 C C . SER A 1 466 ? -22.800 -0.136 47.926 1.00 92.31 466 SER A C 1
ATOM 3643 O O . SER A 1 466 ? -22.282 -0.404 46.845 1.00 92.31 466 SER A O 1
ATOM 3645 N N . ASP A 1 467 ? -23.298 1.077 48.167 1.00 91.75 467 ASP A N 1
ATOM 3646 C CA . ASP A 1 467 ? -23.251 2.165 47.189 1.00 91.75 467 ASP A CA 1
ATOM 3647 C C . ASP A 1 467 ? -21.875 2.847 47.181 1.00 91.75 467 ASP A C 1
ATOM 3649 O O . ASP A 1 467 ? -21.466 3.472 48.160 1.00 91.75 467 ASP A O 1
ATOM 3653 N N . ILE A 1 468 ? -21.176 2.774 46.044 1.00 92.38 468 ILE A N 1
ATOM 3654 C CA . ILE A 1 468 ? -19.867 3.412 45.858 1.00 92.38 468 ILE A CA 1
ATOM 3655 C C . ILE A 1 468 ? -19.872 4.917 46.174 1.00 92.38 468 ILE A C 1
ATOM 3657 O O . ILE A 1 468 ? -18.914 5.408 46.767 1.00 92.38 468 ILE A O 1
ATOM 3661 N N . GLU A 1 469 ? -20.940 5.645 45.837 1.00 91.88 469 GLU A N 1
ATOM 3662 C CA . GLU A 1 469 ? -21.023 7.092 46.084 1.00 91.88 469 GLU A CA 1
ATOM 3663 C C . GLU A 1 469 ? -21.202 7.391 47.574 1.00 91.88 469 GLU A C 1
ATOM 3665 O O . GLU A 1 469 ? -20.648 8.360 48.096 1.00 91.88 469 GLU A O 1
ATOM 3670 N N . LEU A 1 470 ? -21.911 6.516 48.289 1.00 92.06 470 LEU A N 1
ATOM 3671 C CA . LEU A 1 470 ? -22.055 6.626 49.734 1.00 92.06 470 LEU A CA 1
ATOM 3672 C C . LEU A 1 470 ? -20.723 6.331 50.439 1.00 92.06 470 LEU A C 1
ATOM 3674 O O . LEU A 1 470 ? -20.325 7.086 51.322 1.00 92.06 470 LEU A O 1
ATOM 3678 N N . ILE A 1 471 ? -19.983 5.306 49.996 1.00 93.56 471 ILE A N 1
ATOM 3679 C CA . ILE A 1 471 ? -18.633 5.024 50.511 1.00 93.56 471 ILE A CA 1
ATOM 3680 C C . ILE A 1 471 ? -17.701 6.220 50.259 1.00 93.56 471 ILE A C 1
ATOM 3682 O O . ILE A 1 471 ? -16.973 6.617 51.170 1.00 93.56 471 ILE A O 1
ATOM 3686 N N . LYS A 1 472 ? -17.724 6.825 49.060 1.00 93.75 472 LYS A N 1
ATOM 3687 C CA . LYS A 1 472 ? -16.925 8.029 48.755 1.00 93.75 472 LYS A CA 1
ATOM 3688 C C . LYS A 1 472 ? -17.240 9.167 49.723 1.00 93.75 472 LYS A C 1
ATOM 3690 O O . LYS A 1 472 ? -16.318 9.754 50.291 1.00 93.75 472 LYS A O 1
ATOM 3695 N N . LYS A 1 473 ? -18.529 9.438 49.942 1.00 94.19 473 LYS A N 1
ATOM 3696 C CA . LYS A 1 473 ? -19.011 10.517 50.809 1.00 94.19 473 LYS A CA 1
ATOM 3697 C C . LYS A 1 473 ? -18.607 10.323 52.272 1.00 94.19 473 LYS A C 1
ATOM 3699 O O . LYS A 1 473 ? -17.999 11.221 52.842 1.00 94.19 473 LYS A O 1
ATOM 3704 N N . GLU A 1 474 ? -18.894 9.164 52.863 1.00 93.50 474 GLU A N 1
ATOM 3705 C CA . GLU A 1 474 ? -18.636 8.908 54.293 1.00 93.50 474 GLU A CA 1
ATOM 3706 C C . GLU A 1 474 ? -17.139 8.884 54.638 1.00 93.50 474 GLU A C 1
ATOM 3708 O O . GLU A 1 474 ? -16.749 9.142 55.774 1.00 93.50 474 GLU A O 1
ATOM 3713 N N . ASN A 1 475 ? -16.280 8.608 53.653 1.00 93.62 475 ASN A N 1
ATOM 3714 C CA . ASN A 1 475 ? -14.833 8.513 53.848 1.00 93.62 475 ASN A CA 1
ATOM 3715 C C . ASN A 1 475 ? -14.043 9.695 53.274 1.00 93.62 475 ASN A C 1
ATOM 3717 O O . ASN A 1 475 ? -12.814 9.680 53.340 1.00 93.62 475 ASN A O 1
ATOM 3721 N N . ASN A 1 476 ? -14.714 10.696 52.693 1.00 93.00 476 ASN A N 1
ATOM 3722 C CA . ASN A 1 476 ? -14.081 11.808 51.974 1.00 93.00 476 ASN A CA 1
ATOM 3723 C C . ASN A 1 476 ? -13.074 11.336 50.900 1.00 93.00 476 ASN A C 1
ATOM 3725 O O . ASN A 1 476 ? -11.974 11.876 50.771 1.00 93.00 476 ASN A O 1
ATOM 3729 N N . ILE A 1 477 ? -13.437 10.298 50.138 1.00 92.56 477 ILE A N 1
ATOM 3730 C CA . ILE A 1 477 ? -12.600 9.718 49.078 1.00 92.56 477 ILE A CA 1
ATOM 3731 C C . ILE A 1 477 ? -13.026 10.287 47.727 1.00 92.56 477 ILE A C 1
ATOM 3733 O O . ILE A 1 477 ? -14.174 10.145 47.315 1.00 92.56 477 ILE A O 1
ATOM 3737 N N . THR A 1 478 ? -12.076 10.872 47.001 1.00 88.81 478 THR A N 1
ATOM 3738 C CA . THR A 1 478 ? -12.288 11.407 45.646 1.00 88.81 478 THR A CA 1
ATOM 3739 C C . THR A 1 478 ? -11.655 10.549 44.550 1.00 88.81 478 THR A C 1
ATOM 3741 O O . THR A 1 478 ? -11.987 10.706 43.378 1.00 88.81 478 THR A O 1
ATOM 3744 N N . CYS A 1 479 ? -10.757 9.630 44.908 1.00 86.44 479 CYS A N 1
ATOM 3745 C CA . CYS A 1 479 ? -10.050 8.768 43.969 1.00 86.44 479 CYS A CA 1
ATOM 3746 C C . CYS A 1 479 ? -10.808 7.460 43.665 1.00 86.44 479 CYS A C 1
ATOM 3748 O O . CYS A 1 479 ? -11.550 6.931 44.490 1.00 86.44 479 CYS A O 1
ATOM 3750 N N . GLU A 1 480 ? -10.584 6.902 42.471 1.00 87.56 480 GLU A N 1
ATOM 3751 C CA . GLU A 1 480 ? -11.146 5.606 42.042 1.00 87.56 480 GLU A CA 1
ATOM 3752 C C . GLU A 1 480 ? -10.401 4.399 42.646 1.00 87.56 480 GLU A C 1
ATOM 3754 O O . GLU A 1 480 ? -10.939 3.295 42.762 1.00 87.56 480 GLU A O 1
ATOM 3759 N N . SER A 1 481 ? -9.136 4.593 43.020 1.00 91.94 481 SER A N 1
ATOM 3760 C CA . SER A 1 481 ? -8.288 3.611 43.703 1.00 91.94 481 SER A CA 1
ATOM 3761 C C . SER A 1 481 ? -7.623 4.273 44.898 1.00 91.94 481 SER A C 1
ATOM 3763 O O . SER A 1 481 ? -7.237 5.440 44.819 1.00 91.94 481 SER A O 1
ATOM 3765 N N . LEU A 1 482 ? -7.509 3.548 46.007 1.00 90.38 482 LEU A N 1
ATOM 3766 C CA . LEU A 1 482 ? -6.997 4.109 47.254 1.00 90.38 482 LEU A CA 1
ATOM 3767 C C . LEU A 1 482 ? -5.507 4.441 47.137 1.00 90.38 482 LEU A C 1
ATOM 3769 O O . LEU A 1 482 ? -4.699 3.622 46.711 1.00 90.38 482 LEU A O 1
ATOM 3773 N N . ASP A 1 483 ? -5.150 5.650 47.547 1.00 91.12 483 ASP A N 1
ATOM 3774 C CA . ASP A 1 483 ? -3.800 6.217 47.501 1.00 91.12 483 ASP A CA 1
ATOM 3775 C C . ASP A 1 483 ? -2.866 5.671 48.592 1.00 91.12 483 ASP A C 1
ATOM 3777 O O . ASP A 1 483 ? -1.644 5.684 48.442 1.00 91.12 483 ASP A O 1
ATOM 3781 N N . SER A 1 484 ? -3.438 5.167 49.682 1.00 92.12 484 SER A N 1
ATOM 3782 C CA . SER A 1 484 ? -2.735 4.691 50.870 1.00 92.12 484 SER A CA 1
ATOM 3783 C C . SER A 1 484 ? -3.546 3.616 51.597 1.00 92.12 484 SER A C 1
ATOM 3785 O O . SER A 1 484 ? -4.750 3.467 51.376 1.00 92.12 484 SER A O 1
ATOM 3787 N N . ASN A 1 485 ? -2.882 2.869 52.482 1.00 94.44 485 ASN A N 1
ATOM 3788 C CA . ASN A 1 485 ? -3.562 1.955 53.397 1.00 94.44 485 ASN A CA 1
ATOM 3789 C C . ASN A 1 485 ? -4.383 2.771 54.403 1.00 94.44 485 ASN A C 1
ATOM 3791 O O . ASN A 1 485 ? -3.820 3.612 55.105 1.00 94.44 485 ASN A O 1
ATOM 3795 N N . LYS A 1 486 ? -5.688 2.514 54.507 1.00 93.19 486 LYS A N 1
ATOM 3796 C CA . LYS A 1 486 ? -6.570 3.234 55.436 1.00 93.19 486 LYS A CA 1
ATOM 3797 C C . LYS A 1 486 ? -7.770 2.389 55.846 1.00 93.19 486 LYS A C 1
ATOM 3799 O O . LYS A 1 486 ? -8.194 1.489 55.123 1.00 93.19 486 LYS A O 1
ATOM 3804 N N . VAL A 1 487 ? -8.321 2.692 57.018 1.00 95.06 487 VAL A N 1
ATOM 3805 C CA . VAL A 1 487 ? -9.615 2.148 57.437 1.00 95.06 487 VAL A CA 1
ATOM 3806 C C . VAL A 1 487 ? -10.703 2.987 56.789 1.00 95.06 487 VAL A C 1
ATOM 3808 O O . VAL A 1 487 ? -10.689 4.209 56.925 1.00 95.06 487 VAL A O 1
ATOM 3811 N N . ILE A 1 488 ? -11.624 2.332 56.089 1.00 95.19 488 ILE A N 1
ATOM 3812 C CA . ILE A 1 488 ? -12.790 2.974 55.487 1.00 95.19 488 ILE A CA 1
ATOM 3813 C C . ILE A 1 488 ? -14.075 2.373 56.047 1.00 95.19 488 ILE A C 1
ATOM 3815 O O . ILE A 1 488 ? -14.146 1.188 56.379 1.00 95.19 488 ILE A O 1
ATOM 3819 N N . ILE A 1 489 ? -15.093 3.210 56.146 1.00 94.19 489 ILE A N 1
ATOM 3820 C CA . ILE A 1 489 ? -16.443 2.871 56.563 1.00 94.19 489 ILE A CA 1
ATOM 3821 C C . ILE A 1 489 ? -17.232 2.418 55.336 1.00 94.19 489 ILE A C 1
ATOM 3823 O O . ILE A 1 489 ? -17.311 3.135 54.340 1.00 94.19 489 ILE A O 1
ATOM 3827 N N . ILE A 1 490 ? -17.841 1.240 55.415 1.00 93.75 490 ILE A N 1
ATOM 3828 C CA . ILE A 1 490 ? -18.719 0.699 54.380 1.00 93.75 490 ILE A CA 1
ATOM 3829 C C . ILE A 1 490 ? -20.131 0.591 54.961 1.00 93.75 490 ILE A C 1
ATOM 3831 O O . ILE A 1 490 ? -20.366 -0.262 55.824 1.00 93.75 490 ILE A O 1
ATOM 3835 N N . PRO A 1 491 ? -21.066 1.449 54.526 1.00 88.94 491 PRO A N 1
ATOM 3836 C CA . PRO A 1 491 ? -22.455 1.384 54.972 1.00 88.94 491 PRO A CA 1
ATOM 3837 C C . PRO A 1 491 ? -23.159 0.138 54.422 1.00 88.94 491 PRO A C 1
ATOM 3839 O O . PRO A 1 491 ? -23.028 -0.167 53.234 1.00 88.94 491 PRO A O 1
ATOM 3842 N N . GLY A 1 492 ? -23.907 -0.571 55.267 1.00 81.88 492 GLY A N 1
ATOM 3843 C CA . GLY A 1 492 ? -24.831 -1.621 54.831 1.00 81.88 492 GLY A CA 1
ATOM 3844 C C . GLY A 1 492 ? -26.136 -1.006 54.329 1.00 81.88 492 GLY A C 1
ATOM 3845 O O . GLY A 1 492 ? -26.649 -0.081 54.961 1.00 81.88 492 GLY A O 1
ATOM 3846 N N . LEU A 1 493 ? -26.649 -1.495 53.198 1.00 71.75 493 LEU A N 1
ATOM 3847 C CA . LEU A 1 493 ? -27.869 -1.007 52.545 1.00 71.75 493 LEU A CA 1
ATOM 3848 C C . LEU A 1 493 ? -28.805 -2.154 52.175 1.00 71.75 493 LEU A C 1
ATOM 3850 O O . LEU A 1 493 ? -28.288 -3.212 51.743 1.00 71.75 493 LEU A O 1
#

Mean predicted aligned error: 6.87 Å

Foldseek 3Di:
DDKDFDKDKDKDKDFQDWDKDKDKDKDKAFDDPVDAFAPFWFDKDKDKFWADWDADPQKTKTKIKIKIKTWGAHPVRFIDIDIDIDIDMDIGHHPDADPPKDKFWDKFWDDKDWDDPGRGIIMIMTMIIITMTMIGMDIDMFTPDIPQKDFDKDKFWFKDFRWKDKHKWWDKDKFADDLPALAFDWWRDKDKFKDFDDWAWAAQKIKTKIKMKMKTWTAHPVSDIDIDIDIDMTIDIDGHHPIHRQKDKDKDKAAGDKDKTWDDDPPRSHGMIIMGDIIIMMMIIMHIDIDMFTQDMDHFQFDKDFDWDKDKGFGPKDKDKDKDKDKDKAFAPFFFDFWSDKDKWFSDWDDDPQWTKTKIKIWTFTQGPVPGTHIDIDIDIDIHHHPWDFPDKDKTFPDKDWDPPGRGMIMIITIMMMITMTGHIDMGIGTNDMDTDPDGDDADQKDWDFDAFFAFLVVVCRVRSADSVVQCVQAVNPDRTHHGGDTTMTGHD

InterPro domains:
  IPR018392 LysM domain [PF01476] (452-491)
  IPR024300 SipL, SPOCS domain [PF12673] (184-253)
  IPR036779 LysM domain superfamily [G3DSA:3.10.350.10] (447-492)
  IPR036779 LysM domain superfamily [SSF54106] (447-491)

Solvent-accessible surface area (backbone atoms only — not comparable to full-atom values): 26602 Å² total; per-residue (Å²): 107,90,72,61,70,42,73,44,65,55,68,48,44,38,82,76,44,78,49,77,42,81,47,76,49,80,48,78,48,60,76,58,90,90,54,78,50,55,64,44,82,42,41,62,47,60,51,56,36,61,65,44,62,48,73,55,95,39,26,41,42,38,35,29,38,36,42,34,44,40,20,28,24,29,89,85,70,47,78,40,53,51,74,49,77,43,80,47,74,49,77,43,84,53,71,90,64,60,97,79,36,50,44,46,68,48,60,30,72,73,52,49,49,72,45,78,76,53,50,61,33,36,38,36,45,36,35,33,30,42,39,39,40,31,34,29,76,43,77,44,64,22,41,71,45,50,63,88,47,49,70,45,73,47,77,45,51,38,40,39,54,72,40,57,46,65,45,65,35,75,45,80,50,77,47,76,44,58,67,86,41,66,36,46,60,40,48,40,48,73,51,73,52,50,36,79,74,49,76,50,49,37,79,36,30,36,41,43,31,27,45,35,41,39,42,37,35,27,24,23,72,83,70,46,83,46,76,50,76,52,73,51,78,47,64,39,78,44,82,39,73,90,39,30,73,79,41,48,75,50,64,43,57,45,72,44,58,74,49,73,44,54,43,64,47,100,84,42,68,13,17,34,41,38,39,40,44,32,32,25,32,37,39,42,34,35,36,69,45,80,42,82,42,30,53,42,72,40,31,65,27,31,47,58,51,75,42,71,39,83,44,78,41,28,27,75,60,42,83,47,71,56,76,48,77,46,80,47,80,44,81,50,95,58,52,46,78,46,76,79,46,76,50,72,42,56,50,44,47,49,77,54,94,55,20,40,36,41,31,32,40,36,40,35,35,29,31,26,85,87,73,42,63,41,59,47,78,50,78,50,76,46,78,41,86,40,97,45,48,74,79,48,58,31,54,33,61,76,46,70,52,72,44,77,76,50,51,40,32,38,40,35,44,36,34,31,35,40,40,29,40,32,18,42,76,46,78,42,57,31,22,42,42,82,44,60,52,82,51,68,53,93,62,58,70,64,41,83,41,84,43,49,53,66,44,42,47,65,60,53,20,57,74,62,21,24,58,56,69,57,35,25,60,79,55,76,50,87,65,68,42,37,90,50,70,43,79,40,57,42,57,38,95